Protein AF-A0A958PJZ9-F1 (afdb_monomer)

Nearest PDB structures (foldseek):
  7wqz-assembly1_B  TM=7.065E-01  e=3.773E-12  Homo sapiens
  1ekb-assembly1_B  TM=7.203E-01  e=2.133E-11  Bos taurus
  8yqq-assembly1_B  TM=6.917E-01  e=1.078E-10  Homo sapiens
  8h3s-assembly1_B  TM=6.550E-01  e=3.446E-09  Homo sapiens
  8q4e-assembly1_A  TM=7.705E-01  e=2.782E-05  Legionella pneumophila 130b

Radius of gyration: 27.64 Å; Cα contacts (8 Å, |Δi|>4): 951; chains: 1; bounding box: 63×57×119 Å

Structure (mmCIF, N/CA/C/O backbone):
data_AF-A0A958PJZ9-F1
#
_entry.id   AF-A0A958PJZ9-F1
#
loop_
_atom_site.group_PDB
_atom_site.id
_atom_site.type_symbol
_atom_site.label_atom_id
_atom_site.label_alt_id
_atom_site.label_comp_id
_atom_site.label_asym_id
_atom_site.label_entity_id
_atom_site.label_seq_id
_atom_site.pdbx_PDB_ins_code
_atom_site.Cartn_x
_atom_site.Cartn_y
_atom_site.Cartn_z
_atom_site.occupancy
_atom_site.B_iso_or_equiv
_atom_site.auth_seq_id
_atom_site.auth_comp_id
_atom_site.auth_asym_id
_atom_site.auth_atom_id
_atom_site.pdbx_PDB_model_num
ATOM 1 N N . MET A 1 1 ? 21.950 35.871 -88.149 1.00 39.16 1 MET A N 1
ATOM 2 C CA . MET A 1 1 ? 20.528 36.282 -88.141 1.00 39.16 1 MET A CA 1
ATOM 3 C C . MET A 1 1 ? 19.704 34.999 -88.186 1.00 39.16 1 MET A C 1
ATOM 5 O O . MET A 1 1 ? 19.515 34.469 -89.267 1.00 39.16 1 MET A O 1
ATOM 9 N N . ASN A 1 2 ? 19.602 34.264 -87.070 1.00 35.34 2 ASN A N 1
ATOM 10 C CA . ASN A 1 2 ? 18.587 34.360 -85.991 1.00 35.34 2 ASN A CA 1
ATOM 11 C C . ASN A 1 2 ? 17.173 34.134 -86.547 1.00 35.34 2 ASN A C 1
ATOM 13 O O . ASN A 1 2 ? 16.794 34.848 -87.460 1.00 35.34 2 ASN A O 1
ATOM 17 N N . SER A 1 3 ? 16.295 33.266 -86.056 1.00 36.06 3 SER A N 1
ATOM 18 C CA . SER A 1 3 ? 16.277 32.251 -84.998 1.00 36.06 3 SER A CA 1
ATOM 19 C C . SER A 1 3 ? 14.993 31.451 -85.251 1.00 36.06 3 SER A C 1
ATOM 21 O O . SER A 1 3 ? 13.962 32.076 -85.470 1.00 36.06 3 SER A O 1
ATOM 23 N N . PHE A 1 4 ? 15.000 30.123 -85.154 1.00 38.47 4 PHE A N 1
ATOM 24 C CA . PHE A 1 4 ? 13.793 29.372 -84.787 1.00 38.47 4 PHE A CA 1
ATOM 25 C C . PHE A 1 4 ? 14.210 28.246 -83.843 1.00 38.47 4 PHE A C 1
ATOM 27 O O . PHE A 1 4 ? 14.944 27.331 -84.207 1.00 38.47 4 PHE A O 1
ATOM 34 N N . LEU A 1 5 ? 13.824 28.425 -82.583 1.00 37.44 5 LEU A N 1
ATOM 35 C CA . LEU A 1 5 ? 14.222 27.635 -81.429 1.00 37.44 5 LEU A CA 1
ATOM 36 C C . LEU A 1 5 ? 13.261 26.440 -81.302 1.00 37.44 5 LEU A C 1
ATOM 38 O O . LEU A 1 5 ? 12.085 26.628 -81.000 1.00 37.44 5 LEU A O 1
ATOM 42 N N . LEU A 1 6 ? 13.748 25.219 -81.536 1.00 38.50 6 LEU A N 1
ATOM 43 C CA . LEU A 1 6 ? 13.061 23.990 -81.132 1.00 38.50 6 LEU A CA 1
ATOM 44 C C . LEU A 1 6 ? 13.391 23.732 -79.655 1.00 38.50 6 LEU A C 1
ATOM 46 O O . LEU A 1 6 ? 14.521 23.383 -79.322 1.00 38.50 6 LEU A O 1
ATOM 50 N N . ILE A 1 7 ? 12.417 23.923 -78.765 1.00 39.94 7 ILE A N 1
ATOM 51 C CA . ILE A 1 7 ? 12.535 23.539 -77.353 1.00 39.94 7 ILE A CA 1
ATOM 52 C C . ILE A 1 7 ? 12.123 22.069 -77.239 1.00 39.94 7 ILE A C 1
ATOM 54 O O . ILE A 1 7 ? 10.941 21.735 -77.281 1.00 39.94 7 ILE A O 1
ATOM 58 N N . LEU A 1 8 ? 13.115 21.189 -77.117 1.00 38.78 8 LEU A N 1
ATOM 59 C CA . LEU A 1 8 ? 12.934 19.792 -76.735 1.00 38.78 8 LEU A CA 1
ATOM 60 C C . LEU A 1 8 ? 12.790 19.738 -75.204 1.00 38.78 8 LEU A C 1
ATOM 62 O O . LEU A 1 8 ? 13.744 20.013 -74.479 1.00 38.78 8 LEU A O 1
ATOM 66 N N . PHE A 1 9 ? 11.596 19.412 -74.706 1.00 35.97 9 PHE A N 1
ATOM 67 C CA . PHE A 1 9 ? 11.365 19.141 -73.285 1.00 35.97 9 PHE A CA 1
ATOM 68 C C . PHE A 1 9 ? 12.075 17.835 -72.898 1.00 35.97 9 PHE A C 1
ATOM 70 O O . PHE A 1 9 ? 11.575 16.742 -73.158 1.00 35.97 9 PHE A O 1
ATOM 77 N N . LEU A 1 10 ? 13.249 17.941 -72.271 1.00 36.47 10 LEU A N 1
ATOM 78 C CA . LEU A 1 10 ? 13.858 16.829 -71.546 1.00 36.47 10 LEU A CA 1
ATOM 79 C C . LEU A 1 10 ? 13.127 16.688 -70.203 1.00 36.47 10 LEU A C 1
ATOM 81 O O . LEU A 1 10 ? 13.328 17.479 -69.282 1.00 36.47 10 LEU A O 1
ATOM 85 N N . LEU A 1 11 ? 12.257 15.683 -70.107 1.00 38.84 11 LEU A N 1
ATOM 86 C CA . LEU A 1 11 ? 11.714 15.189 -68.843 1.00 38.84 11 LEU A CA 1
ATOM 87 C C . LEU A 1 11 ? 12.869 14.613 -68.012 1.00 38.84 11 LEU A C 1
ATOM 89 O O . LEU A 1 11 ? 13.208 13.437 -68.122 1.00 38.84 11 LEU A O 1
ATOM 93 N N . VAL A 1 12 ? 13.486 15.448 -67.176 1.00 43.50 12 VAL A N 1
ATOM 94 C CA . VAL A 1 12 ? 14.311 14.963 -66.069 1.00 43.50 12 VAL A CA 1
ATOM 95 C C . VAL A 1 12 ? 13.341 14.419 -65.030 1.00 43.50 12 VAL A C 1
ATOM 97 O O . VAL A 1 12 ? 12.772 15.165 -64.235 1.00 43.50 12 VAL A O 1
ATOM 100 N N . ALA A 1 13 ? 13.117 13.106 -65.066 1.00 40.09 13 ALA A N 1
ATOM 101 C CA . ALA A 1 13 ? 12.544 12.397 -63.939 1.00 40.09 13 ALA A CA 1
ATOM 102 C C . ALA A 1 13 ? 13.533 12.529 -62.775 1.00 40.09 13 ALA A C 1
ATOM 104 O O . ALA A 1 13 ? 14.472 11.746 -62.643 1.00 40.09 13 ALA A O 1
ATOM 105 N N . PHE A 1 14 ? 13.338 13.550 -61.939 1.00 42.38 14 PHE A N 1
ATOM 106 C CA . PHE A 1 14 ? 13.806 13.507 -60.564 1.00 42.38 14 PHE A CA 1
ATOM 107 C C . PHE A 1 14 ? 13.086 12.323 -59.928 1.00 42.38 14 PHE A C 1
ATOM 109 O O . PHE A 1 14 ? 11.933 12.420 -59.509 1.00 42.38 14 PHE A O 1
ATOM 116 N N . GLY A 1 15 ? 13.750 11.169 -59.932 1.00 36.31 15 GLY A N 1
ATOM 117 C CA . GLY A 1 15 ? 13.373 10.087 -59.052 1.00 36.31 15 GLY A CA 1
ATOM 118 C C . GLY A 1 15 ? 13.405 10.659 -57.645 1.00 36.31 15 GLY A C 1
ATOM 119 O O . GLY A 1 15 ? 14.475 10.975 -57.130 1.00 36.31 15 GLY A O 1
ATOM 120 N N . CYS A 1 16 ? 12.232 10.824 -57.035 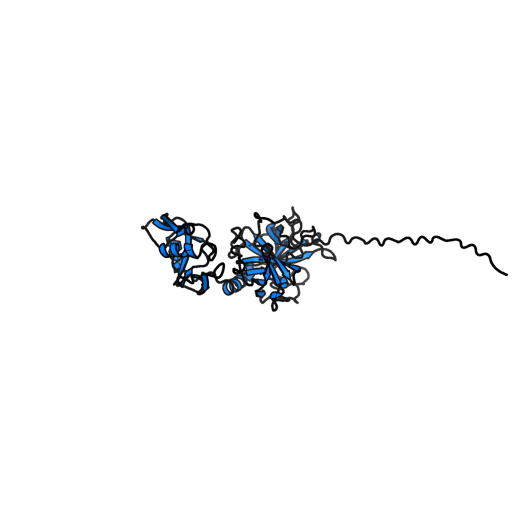1.00 37.34 16 CYS A N 1
ATOM 121 C CA . CYS A 1 16 ? 12.140 10.839 -55.590 1.00 37.34 16 CYS A CA 1
ATOM 122 C C . CYS A 1 16 ? 12.740 9.509 -55.140 1.00 37.34 16 CYS A C 1
ATOM 124 O O . CYS A 1 16 ? 12.060 8.483 -55.154 1.00 37.34 16 CYS A O 1
ATOM 126 N N . ALA A 1 17 ? 14.024 9.514 -54.786 1.00 38.22 17 ALA A N 1
ATOM 127 C CA . ALA A 1 17 ? 14.545 8.516 -53.883 1.00 38.22 17 ALA A CA 1
ATOM 128 C C . ALA A 1 17 ? 13.679 8.660 -52.634 1.00 38.22 17 ALA A C 1
ATOM 130 O O . ALA A 1 17 ? 13.814 9.622 -51.877 1.00 38.22 17 ALA A O 1
ATOM 131 N N . LYS A 1 18 ? 12.692 7.765 -52.493 1.00 32.66 18 LYS A N 1
ATOM 132 C CA . LYS A 1 18 ? 12.017 7.558 -51.224 1.00 32.66 18 LYS A CA 1
ATOM 133 C C . LYS A 1 18 ? 13.147 7.295 -50.253 1.00 32.66 18 LYS A C 1
ATOM 135 O O . LYS A 1 18 ? 13.842 6.290 -50.361 1.00 32.66 18 LYS A O 1
ATOM 140 N N . GLN A 1 19 ? 13.358 8.252 -49.366 1.00 34.75 19 GLN A N 1
ATOM 141 C CA . GLN A 1 19 ? 14.049 8.016 -48.127 1.00 34.75 19 GLN A CA 1
ATOM 142 C C . GLN A 1 19 ? 13.275 6.867 -47.484 1.00 34.75 19 GLN A C 1
ATOM 144 O O . GLN A 1 19 ? 12.163 7.060 -46.993 1.00 34.75 19 GLN A O 1
ATOM 149 N N . GLU A 1 20 ? 13.794 5.648 -47.623 1.00 31.88 20 GLU A N 1
ATOM 150 C CA . GLU A 1 20 ? 13.359 4.541 -46.797 1.00 31.88 20 GLU A CA 1
ATOM 151 C C . GLU A 1 20 ? 13.705 4.980 -45.384 1.00 31.88 20 GLU A C 1
ATOM 153 O O . GLU A 1 20 ? 14.853 4.929 -44.945 1.00 31.88 20 GLU A O 1
ATOM 158 N N . SER A 1 21 ? 12.702 5.531 -44.702 1.00 33.16 21 SER A N 1
ATOM 159 C CA . SER A 1 21 ? 12.679 5.539 -43.259 1.00 33.16 21 SER A CA 1
ATOM 160 C C . SER A 1 21 ? 12.824 4.077 -42.878 1.00 33.16 21 SER A C 1
ATOM 162 O O . SER A 1 21 ? 11.863 3.310 -42.971 1.00 33.16 21 SER A O 1
ATOM 164 N N . THR A 1 22 ? 14.039 3.675 -42.524 1.00 29.17 22 THR A N 1
ATOM 165 C CA . THR A 1 22 ? 14.244 2.478 -41.735 1.00 29.17 22 THR A CA 1
ATOM 166 C C . THR A 1 22 ? 13.347 2.657 -40.524 1.00 29.17 22 THR A C 1
ATOM 168 O O . THR A 1 22 ? 13.565 3.516 -39.669 1.00 29.17 22 THR A O 1
ATOM 171 N N . SER A 1 23 ? 12.235 1.930 -40.532 1.00 31.78 23 SER A N 1
ATOM 172 C CA . SER A 1 23 ? 11.359 1.805 -39.388 1.00 31.78 23 SER A CA 1
ATOM 173 C C . SER A 1 23 ? 12.246 1.350 -38.241 1.00 31.78 23 SER A C 1
ATOM 175 O O . SER A 1 23 ? 12.758 0.229 -38.270 1.00 31.78 23 SER A O 1
ATOM 177 N N . VAL A 1 24 ? 12.473 2.233 -37.270 1.00 37.25 24 VAL A N 1
ATOM 178 C CA . VAL A 1 24 ? 13.010 1.847 -35.969 1.00 37.25 24 VAL A CA 1
ATOM 179 C C . VAL A 1 24 ? 11.942 0.947 -35.361 1.00 37.25 24 VAL A C 1
ATOM 181 O O . VAL A 1 24 ? 10.968 1.414 -34.777 1.00 37.25 24 VAL A O 1
ATOM 184 N N . ALA A 1 25 ? 12.062 -0.343 -35.650 1.00 32.72 25 ALA A N 1
ATOM 185 C CA . ALA A 1 25 ? 11.226 -1.374 -35.096 1.00 32.72 25 ALA A CA 1
ATOM 186 C C . ALA A 1 25 ? 11.542 -1.489 -33.602 1.00 32.72 25 ALA A C 1
ATOM 188 O O . ALA A 1 25 ? 12.700 -1.612 -33.207 1.00 32.72 25 ALA A O 1
ATOM 189 N N . ASP A 1 26 ? 10.464 -1.479 -32.825 1.00 38.94 26 ASP A N 1
ATOM 190 C CA . ASP A 1 26 ? 10.332 -2.176 -31.550 1.00 38.94 26 ASP A CA 1
ATOM 191 C C . ASP A 1 26 ? 10.952 -1.524 -30.300 1.00 38.94 26 ASP A C 1
ATOM 193 O O . ASP A 1 26 ? 11.859 -2.039 -29.647 1.00 38.94 26 ASP A O 1
ATOM 197 N N . ALA A 1 27 ? 10.399 -0.372 -29.914 1.00 35.44 27 ALA A N 1
ATOM 198 C CA . ALA A 1 27 ? 10.595 0.216 -28.590 1.00 35.44 27 ALA A CA 1
ATOM 199 C C . ALA A 1 27 ? 9.444 -0.180 -27.641 1.00 35.44 27 ALA A C 1
ATOM 201 O O . ALA A 1 27 ? 8.644 0.668 -27.259 1.00 35.44 27 ALA A O 1
ATOM 202 N N . GLY A 1 28 ? 9.367 -1.465 -27.279 1.00 36.44 28 GLY A N 1
ATOM 203 C CA . GLY A 1 28 ? 8.482 -1.994 -26.235 1.00 36.44 28 GLY A CA 1
ATOM 204 C C . GLY A 1 28 ? 9.117 -1.931 -24.834 1.00 36.44 28 GLY A C 1
ATOM 205 O O . GLY A 1 28 ? 10.303 -2.199 -24.648 1.00 36.44 28 GLY A O 1
ATOM 206 N N . ARG A 1 29 ? 8.340 -1.531 -23.841 1.00 59.31 29 ARG A N 1
ATOM 207 C CA . ARG A 1 29 ? 8.614 -1.257 -22.405 1.00 59.31 29 ARG A CA 1
ATOM 208 C C . ARG A 1 29 ? 7.569 -2.017 -21.560 1.00 59.31 29 ARG A C 1
ATOM 210 O O . ARG A 1 29 ? 6.743 -2.616 -22.198 1.00 59.31 29 ARG A O 1
ATOM 217 N N . GLY A 1 30 ? 7.666 -2.068 -20.219 1.00 56.00 30 GLY A N 1
ATOM 218 C CA . GLY A 1 30 ? 6.944 -2.852 -19.152 1.00 56.00 30 GLY A CA 1
ATOM 219 C C . GLY A 1 30 ? 6.589 -4.355 -19.279 1.00 56.00 30 GLY A C 1
ATOM 220 O O . GLY A 1 30 ? 6.837 -4.942 -20.332 1.00 56.00 30 GLY A O 1
ATOM 221 N N . ILE A 1 31 ? 6.074 -4.952 -18.171 1.00 82.88 31 ILE A N 1
ATOM 222 C CA . ILE A 1 31 ? 6.122 -6.402 -17.833 1.00 82.88 31 ILE A CA 1
ATOM 223 C C . ILE A 1 31 ? 6.111 -7.278 -19.086 1.00 82.88 31 ILE A C 1
ATOM 225 O O . ILE A 1 31 ? 5.064 -7.547 -19.690 1.00 82.88 31 ILE A O 1
ATOM 229 N N . ARG A 1 32 ? 7.309 -7.737 -19.464 1.00 87.69 32 ARG A N 1
ATOM 230 C CA . ARG A 1 32 ? 7.531 -8.543 -20.661 1.00 87.69 32 ARG A CA 1
ATOM 231 C C . ARG A 1 32 ? 6.701 -9.809 -20.560 1.0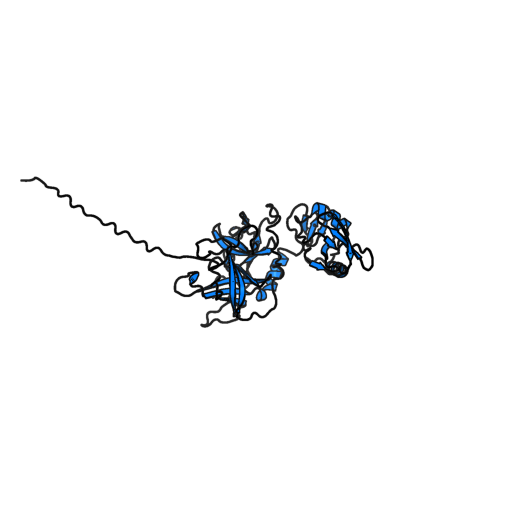0 87.69 32 ARG A C 1
ATOM 233 O O . ARG A 1 32 ? 6.746 -10.479 -19.535 1.00 87.69 32 ARG A O 1
ATOM 240 N N . ASN A 1 33 ? 5.960 -10.140 -21.614 1.00 87.38 33 ASN A N 1
ATOM 241 C CA . ASN A 1 33 ? 5.108 -11.333 -21.666 1.00 87.38 33 ASN A CA 1
ATOM 242 C C . ASN A 1 33 ? 4.112 -11.448 -20.491 1.00 87.38 33 ASN A C 1
ATOM 244 O O . ASN A 1 33 ? 3.618 -12.533 -20.204 1.00 87.38 33 ASN A O 1
ATOM 248 N N . GLY A 1 34 ? 3.813 -10.338 -19.806 1.00 88.50 34 GLY A N 1
ATOM 249 C CA . GLY A 1 34 ? 2.905 -10.322 -18.668 1.00 88.50 34 GLY A CA 1
ATOM 250 C C . GLY A 1 34 ? 1.443 -10.504 -19.072 1.00 88.50 34 GLY A C 1
ATOM 251 O O . GLY A 1 34 ? 1.002 -10.084 -20.147 1.00 88.50 34 GLY A O 1
ATOM 252 N N . THR A 1 35 ? 0.665 -11.071 -18.160 1.00 90.38 35 THR A N 1
ATOM 253 C CA . THR A 1 35 ? -0.785 -11.220 -18.284 1.00 90.38 35 THR A CA 1
ATOM 254 C C . THR A 1 35 ? -1.482 -9.896 -17.983 1.00 90.38 35 THR A C 1
ATOM 256 O O . THR A 1 35 ? -1.135 -9.210 -17.023 1.00 90.38 35 THR A O 1
ATOM 259 N N . LEU A 1 36 ? -2.476 -9.534 -18.802 1.00 88.88 36 LEU A N 1
ATOM 260 C CA . LEU A 1 36 ? -3.309 -8.346 -18.597 1.00 88.88 36 LEU A CA 1
ATOM 261 C C . LEU A 1 36 ? -4.095 -8.432 -17.284 1.00 88.88 36 LEU A C 1
ATOM 263 O O . LEU A 1 36 ? -4.799 -9.411 -17.050 1.00 88.88 36 LEU A O 1
ATOM 267 N N . ASP A 1 37 ? -4.048 -7.363 -16.488 1.00 87.44 37 ASP A N 1
ATOM 268 C CA . ASP A 1 37 ? -4.745 -7.271 -15.207 1.00 87.44 37 ASP A CA 1
ATOM 269 C C . ASP A 1 37 ? -5.784 -6.146 -15.180 1.00 87.44 37 ASP A C 1
ATOM 271 O O . ASP A 1 37 ? -5.530 -5.023 -14.737 1.00 87.44 37 ASP A O 1
ATOM 275 N N . SER A 1 38 ? -6.981 -6.436 -15.684 1.00 80.88 38 SER A N 1
ATOM 276 C CA . SER A 1 38 ? -8.031 -5.430 -15.876 1.00 80.88 38 SER A CA 1
ATOM 277 C C . SER A 1 38 ? -9.428 -5.950 -15.528 1.00 80.88 38 SER A C 1
ATOM 279 O O . SER A 1 38 ? -9.656 -7.154 -15.425 1.00 80.88 38 SER A O 1
ATOM 281 N N . GLY A 1 39 ? -10.376 -5.022 -15.368 1.00 70.25 39 GLY A N 1
ATOM 282 C CA . GLY A 1 39 ? -11.783 -5.322 -15.089 1.00 70.25 39 GLY A CA 1
ATOM 283 C C . GLY A 1 39 ? -12.090 -5.611 -13.615 1.00 70.25 39 GLY A C 1
ATOM 284 O O . GLY A 1 39 ? -11.231 -5.505 -12.744 1.00 70.25 39 GLY A O 1
ATOM 285 N N . GLY A 1 40 ? -13.348 -5.973 -13.335 1.00 63.28 40 GLY A N 1
ATOM 286 C CA . GLY A 1 40 ? -13.846 -6.261 -11.979 1.00 63.28 40 GLY A CA 1
ATOM 287 C C . GLY A 1 40 ? -13.290 -7.539 -11.335 1.00 63.28 40 GLY A C 1
ATOM 288 O O . GLY A 1 40 ? -13.634 -7.840 -10.199 1.00 63.28 40 GLY A O 1
ATOM 289 N N . SER A 1 41 ? -12.442 -8.281 -12.050 1.00 68.81 41 SER A N 1
ATOM 290 C CA . SER A 1 41 ? -11.763 -9.501 -11.600 1.00 68.81 41 SER A CA 1
ATOM 291 C C . SER A 1 41 ? -10.236 -9.352 -11.585 1.00 68.81 41 SER A C 1
ATOM 293 O O . SER A 1 41 ? -9.530 -10.353 -11.687 1.00 68.81 41 SER A O 1
ATOM 295 N N . ALA A 1 42 ? -9.722 -8.116 -11.536 1.00 80.38 42 ALA A N 1
ATOM 296 C CA . ALA A 1 42 ? -8.286 -7.863 -11.491 1.00 80.38 42 ALA A CA 1
ATOM 297 C C . ALA A 1 42 ? -7.639 -8.560 -10.282 1.00 80.38 42 ALA A C 1
ATOM 299 O O . ALA A 1 42 ? -8.141 -8.477 -9.160 1.00 80.38 42 ALA A O 1
ATOM 300 N N . ALA A 1 43 ? -6.515 -9.229 -10.519 1.00 84.56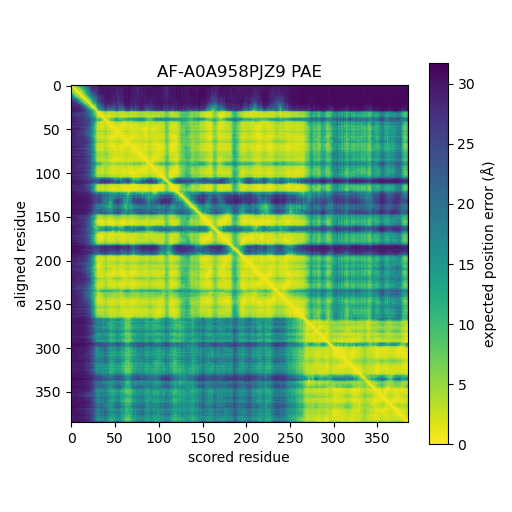 43 ALA A N 1
ATOM 301 C CA . ALA A 1 43 ? -5.760 -9.959 -9.515 1.00 84.56 43 ALA A CA 1
ATOM 302 C C . ALA A 1 43 ? -4.928 -9.027 -8.629 1.00 84.56 43 ALA A C 1
ATOM 304 O O . ALA A 1 43 ? -4.716 -9.358 -7.465 1.00 84.56 43 ALA A O 1
ATOM 305 N N . TYR A 1 44 ? -4.469 -7.875 -9.136 1.00 86.00 44 TYR A N 1
ATOM 306 C CA . TYR A 1 44 ? -3.624 -6.917 -8.407 1.00 86.00 44 TYR A CA 1
ATOM 307 C C . TYR A 1 44 ? -4.152 -5.474 -8.503 1.00 86.00 44 TYR A C 1
ATOM 309 O O . TYR A 1 44 ? -3.420 -4.567 -8.908 1.00 86.00 44 TYR A O 1
ATOM 317 N N . PRO A 1 45 ? -5.413 -5.215 -8.100 1.00 81.88 45 PRO A N 1
ATOM 318 C CA . PRO A 1 45 ? -6.036 -3.894 -8.219 1.00 81.88 45 PRO A CA 1
ATOM 319 C C . PRO A 1 45 ? -5.295 -2.793 -7.444 1.00 81.88 45 PRO A C 1
ATOM 321 O O . PRO A 1 45 ? -5.402 -1.626 -7.814 1.00 81.88 45 PRO A O 1
ATOM 324 N N . ASP A 1 46 ? -4.518 -3.176 -6.428 1.00 80.44 46 ASP A N 1
ATOM 325 C CA . ASP A 1 46 ? -3.753 -2.298 -5.536 1.00 80.44 46 ASP A CA 1
ATOM 326 C C . ASP A 1 46 ? -2.493 -1.700 -6.182 1.00 80.44 46 ASP A C 1
ATOM 328 O O . ASP A 1 46 ? -1.853 -0.821 -5.601 1.00 80.44 46 ASP A O 1
ATOM 332 N N . VAL A 1 47 ? -2.114 -2.185 -7.370 1.00 89.00 47 VAL A N 1
ATOM 333 C CA . VAL A 1 47 ? -0.990 -1.650 -8.142 1.00 89.00 47 VAL A CA 1
ATOM 334 C C . VAL A 1 47 ? -1.521 -0.636 -9.142 1.00 89.00 47 VAL A C 1
ATOM 336 O O . VAL A 1 47 ? -2.455 -0.907 -9.901 1.00 89.00 47 VAL A O 1
ATOM 339 N N . VAL A 1 48 ? -0.937 0.553 -9.138 1.00 88.94 48 VAL A N 1
ATOM 340 C CA . VAL A 1 48 ? -1.462 1.724 -9.840 1.00 88.94 48 VAL A CA 1
ATOM 341 C C . VAL A 1 48 ? -0.362 2.489 -10.556 1.00 88.94 48 VAL A C 1
ATOM 343 O O . VAL A 1 48 ? 0.819 2.399 -10.220 1.00 88.94 48 VAL A O 1
ATOM 346 N N . GLY A 1 49 ? -0.763 3.247 -11.573 1.00 90.69 49 GLY A N 1
ATOM 347 C CA . GLY A 1 49 ? 0.148 4.074 -12.353 1.00 90.69 49 GLY A CA 1
ATOM 348 C C . GLY A 1 49 ? 0.358 5.429 -11.693 1.00 90.69 49 GLY A C 1
ATOM 349 O O . GLY A 1 49 ? -0.609 6.125 -11.372 1.00 90.69 49 GLY A O 1
ATOM 350 N N . MET A 1 50 ? 1.620 5.814 -11.539 1.00 92.81 50 MET A N 1
ATOM 351 C CA . MET A 1 50 ? 2.046 7.153 -11.159 1.00 92.81 50 MET A CA 1
ATOM 352 C C . MET A 1 50 ? 2.358 7.984 -12.398 1.00 92.81 50 MET A C 1
ATOM 354 O O . MET A 1 50 ? 2.996 7.516 -13.343 1.00 92.81 50 MET A O 1
ATOM 358 N N . TYR A 1 51 ? 1.955 9.245 -12.354 1.00 93.19 51 TYR A N 1
ATOM 359 C CA . TYR A 1 51 ? 2.089 10.197 -13.441 1.00 93.19 51 TYR A CA 1
ATOM 360 C C . TYR A 1 51 ? 2.843 11.427 -12.955 1.00 93.19 51 TYR A C 1
ATOM 362 O O . TYR A 1 51 ? 2.514 11.989 -11.912 1.00 93.19 51 TYR A O 1
ATOM 370 N N . LEU A 1 52 ? 3.822 11.863 -13.740 1.00 93.25 52 LEU A N 1
ATOM 371 C CA . LEU A 1 52 ? 4.571 13.096 -13.535 1.00 93.25 52 LEU A CA 1
ATOM 372 C C . LEU A 1 52 ? 4.157 14.081 -14.627 1.00 93.25 52 LEU A C 1
ATOM 374 O O . LEU A 1 52 ? 4.298 13.789 -15.815 1.00 93.25 52 LEU A O 1
ATOM 378 N N . SER A 1 53 ? 3.609 15.232 -14.236 1.00 91.75 53 SER A N 1
ATOM 379 C CA . SER A 1 53 ? 3.122 16.253 -15.176 1.00 91.75 53 SER A CA 1
ATOM 380 C C . SER A 1 53 ? 2.149 15.690 -16.230 1.00 91.75 53 SER A C 1
ATOM 382 O O . SER A 1 53 ? 2.194 16.053 -17.405 1.00 91.75 53 SER A O 1
ATOM 384 N N . GLY A 1 54 ? 1.283 14.759 -15.809 1.00 88.19 54 GLY A N 1
ATOM 385 C CA . GLY A 1 54 ? 0.265 14.120 -16.652 1.00 88.19 54 GLY A CA 1
ATOM 386 C C . GLY A 1 54 ? 0.771 12.998 -17.566 1.00 88.19 54 GLY A C 1
ATOM 387 O O . GLY A 1 54 ? -0.028 12.414 -18.292 1.00 88.19 54 GLY A O 1
ATOM 388 N N . GLN A 1 55 ? 2.063 12.668 -17.533 1.00 89.38 55 GLN A N 1
ATOM 389 C CA . GLN A 1 55 ? 2.639 11.558 -18.295 1.00 89.38 55 GLN A CA 1
ATOM 390 C C . GLN A 1 55 ? 2.912 10.374 -17.379 1.00 89.38 55 GLN A C 1
ATOM 392 O O . GLN A 1 55 ? 3.409 10.561 -16.268 1.00 89.38 55 GLN A O 1
ATOM 397 N N . PHE A 1 56 ? 2.603 9.162 -17.844 1.00 90.38 56 PHE A N 1
ATOM 398 C CA . PHE A 1 56 ? 2.926 7.948 -17.101 1.00 90.38 56 PHE A CA 1
ATOM 399 C C . PHE A 1 56 ? 4.431 7.907 -16.805 1.00 90.38 56 PHE A C 1
ATOM 401 O O . PHE A 1 56 ? 5.251 8.141 -17.695 1.00 90.38 56 PHE A O 1
ATOM 408 N N . HIS A 1 57 ? 4.782 7.631 -15.553 1.00 91.06 57 HIS A N 1
ATOM 409 C CA . HIS A 1 57 ? 6.146 7.742 -15.053 1.00 91.06 57 HIS A CA 1
ATOM 410 C C . HIS A 1 57 ? 6.644 6.434 -14.434 1.00 91.06 57 HIS A C 1
ATOM 412 O O . HIS A 1 57 ? 7.653 5.891 -14.878 1.00 91.06 57 HIS A O 1
ATOM 418 N N . CYS A 1 58 ? 5.919 5.934 -13.436 1.00 94.50 58 CYS A N 1
ATOM 419 C CA . CYS A 1 58 ? 6.275 4.754 -12.655 1.00 94.50 58 CYS A CA 1
ATOM 420 C C . CYS A 1 58 ? 5.015 4.002 -12.224 1.00 94.50 58 CYS A C 1
ATOM 422 O O . CYS A 1 58 ? 3.891 4.474 -12.394 1.00 94.50 58 CYS A O 1
ATOM 424 N N . SER A 1 59 ? 5.214 2.845 -11.612 1.00 94.88 59 SER A N 1
ATOM 425 C CA . SER A 1 59 ? 4.185 2.112 -10.888 1.00 94.88 59 SER A CA 1
ATOM 426 C C . SER A 1 59 ? 4.274 2.406 -9.382 1.00 94.88 59 SER A C 1
ATOM 428 O O . SER A 1 59 ? 5.281 2.904 -8.875 1.00 94.88 59 SER A O 1
ATOM 430 N N . ALA A 1 60 ? 3.206 2.105 -8.654 1.00 93.75 60 ALA A N 1
ATOM 431 C CA . ALA A 1 60 ? 3.166 2.128 -7.197 1.00 93.75 60 ALA A CA 1
ATOM 432 C C . ALA A 1 60 ? 2.205 1.059 -6.682 1.00 93.75 60 ALA A C 1
ATOM 434 O O . ALA A 1 60 ? 1.322 0.613 -7.415 1.00 93.75 60 ALA A O 1
ATOM 435 N N . VAL A 1 61 ? 2.351 0.677 -5.419 1.00 90.25 61 VAL A N 1
ATOM 436 C CA . VAL A 1 61 ? 1.466 -0.276 -4.742 1.00 90.25 61 VAL A CA 1
ATOM 437 C C . VAL A 1 61 ? 0.891 0.341 -3.475 1.00 90.25 61 VAL A C 1
ATOM 439 O O . VAL A 1 61 ? 1.601 0.996 -2.715 1.00 90.25 61 VAL A O 1
ATOM 442 N N . SER A 1 62 ? -0.405 0.160 -3.240 1.00 82.25 62 SER A N 1
ATOM 443 C CA . SER A 1 62 ? -1.063 0.639 -2.023 1.00 82.25 62 SER A CA 1
ATOM 444 C C . SER A 1 62 ? -0.567 -0.108 -0.776 1.00 82.25 62 SER A C 1
ATOM 446 O O . SER A 1 62 ? -0.570 -1.336 -0.728 1.00 82.25 62 SER A O 1
ATOM 448 N N . LEU A 1 63 ? -0.154 0.649 0.246 1.00 77.19 63 LEU A N 1
ATOM 449 C CA . LEU A 1 63 ? 0.056 0.163 1.621 1.00 77.19 63 LEU A CA 1
ATOM 450 C C . LEU A 1 63 ? -1.198 0.368 2.471 1.00 77.19 63 LEU A C 1
ATOM 452 O O . LEU A 1 63 ? -1.503 -0.399 3.386 1.00 77.19 63 LEU A O 1
ATOM 456 N N . SER A 1 64 ? -1.905 1.453 2.183 1.00 72.94 64 SER A N 1
ATOM 457 C CA . SER A 1 64 ? -3.185 1.799 2.765 1.00 72.94 64 SER A CA 1
ATOM 458 C C . SER A 1 64 ? -3.979 2.633 1.762 1.00 72.94 64 SER A C 1
ATOM 460 O O . SER A 1 64 ? -3.446 3.025 0.719 1.00 72.94 64 SER A O 1
ATOM 462 N N . PRO A 1 65 ? -5.246 2.954 2.054 1.00 72.31 65 PRO A N 1
ATOM 463 C CA . PRO A 1 65 ? -6.040 3.751 1.134 1.00 72.31 65 PRO A CA 1
ATOM 464 C C . PRO A 1 65 ? -5.426 5.142 0.846 1.00 72.31 65 PRO A C 1
ATOM 466 O O . PRO A 1 65 ? -5.620 5.688 -0.237 1.00 72.31 65 PRO A O 1
ATOM 469 N N . ARG A 1 66 ? -4.629 5.686 1.781 1.00 76.50 66 ARG A N 1
ATOM 470 C CA . ARG A 1 66 ? -3.960 6.997 1.671 1.00 76.50 66 ARG A CA 1
ATOM 471 C C . ARG A 1 66 ? -2.497 6.911 1.232 1.00 76.50 66 ARG A C 1
ATOM 473 O O . ARG A 1 66 ? -1.983 7.878 0.672 1.00 76.50 66 ARG A O 1
ATOM 480 N N . LEU A 1 67 ? -1.831 5.788 1.506 1.00 83.62 67 LEU A N 1
ATOM 481 C CA . LEU A 1 67 ? -0.386 5.636 1.349 1.00 83.62 67 LEU A CA 1
ATOM 482 C C . LEU A 1 67 ? -0.031 4.602 0.288 1.00 83.62 67 LEU A C 1
ATOM 484 O O . LEU A 1 67 ? -0.543 3.480 0.290 1.00 83.62 67 LEU A O 1
ATOM 488 N N . LEU A 1 68 ? 0.909 4.961 -0.581 1.00 90.44 68 LEU A N 1
ATOM 489 C CA . LEU A 1 68 ? 1.451 4.065 -1.593 1.00 90.44 68 LEU A CA 1
ATOM 490 C C . LEU A 1 68 ? 2.965 3.966 -1.463 1.00 90.44 68 LEU A C 1
ATOM 492 O O . LEU A 1 68 ? 3.636 4.956 -1.184 1.00 90.44 68 LEU A O 1
ATOM 496 N N . LEU A 1 69 ? 3.493 2.773 -1.708 1.00 93.44 69 LEU A N 1
ATOM 497 C CA . LEU A 1 69 ? 4.914 2.496 -1.840 1.00 93.44 69 LEU A CA 1
ATOM 498 C C . LEU A 1 69 ? 5.319 2.582 -3.317 1.00 93.44 69 LEU A C 1
ATOM 500 O O . LEU A 1 69 ? 4.583 2.149 -4.204 1.00 93.44 69 LEU A O 1
ATOM 504 N N . THR A 1 70 ? 6.499 3.133 -3.577 1.00 96.38 70 THR A N 1
ATOM 505 C CA . THR A 1 70 ? 7.118 3.217 -4.905 1.00 96.38 70 THR A CA 1
ATOM 506 C C . THR A 1 70 ? 8.646 3.263 -4.763 1.00 96.38 70 THR A C 1
ATOM 508 O O . THR A 1 70 ? 9.182 3.148 -3.659 1.00 96.38 70 THR A O 1
ATOM 511 N N . ALA A 1 71 ? 9.372 3.414 -5.868 1.00 94.75 71 ALA A N 1
ATOM 512 C CA . ALA A 1 71 ? 10.821 3.569 -5.856 1.00 94.75 71 ALA A CA 1
ATOM 513 C C . ALA A 1 71 ? 11.211 5.021 -5.533 1.00 94.75 71 ALA A C 1
ATOM 515 O O . ALA A 1 71 ? 10.540 5.975 -5.932 1.00 94.75 71 ALA A O 1
ATOM 516 N N . GLY A 1 72 ? 12.331 5.205 -4.836 1.00 94.12 72 GLY A N 1
ATOM 517 C CA . GLY A 1 72 ? 12.864 6.524 -4.499 1.00 94.12 72 GLY A CA 1
ATOM 518 C C . GLY A 1 72 ? 13.171 7.366 -5.736 1.00 94.12 72 GLY A C 1
ATOM 519 O O . GLY A 1 72 ? 12.806 8.543 -5.788 1.00 94.12 72 GLY A O 1
ATOM 520 N N . HIS A 1 73 ? 13.758 6.763 -6.772 1.00 92.06 73 HIS A N 1
ATOM 521 C CA . HIS A 1 73 ? 14.109 7.463 -8.008 1.00 92.06 73 HIS A CA 1
ATOM 522 C C . HIS A 1 73 ? 12.892 8.000 -8.773 1.00 92.06 73 HIS A C 1
ATOM 524 O O . HIS A 1 73 ? 13.035 8.989 -9.490 1.00 92.06 73 HIS A O 1
ATOM 530 N N . CYS A 1 74 ? 11.707 7.407 -8.584 1.00 94.38 74 CYS A N 1
ATOM 531 C CA . CYS A 1 74 ? 10.470 7.871 -9.212 1.00 94.38 74 CYS A CA 1
ATOM 532 C C . CYS A 1 74 ? 9.980 9.207 -8.637 1.00 94.38 74 CYS A C 1
ATOM 534 O O . CYS A 1 74 ? 9.241 9.940 -9.288 1.00 94.38 74 CYS A O 1
ATOM 536 N N . VAL A 1 75 ? 10.345 9.526 -7.392 1.00 95.19 75 VAL A N 1
ATOM 537 C CA . VAL A 1 75 ? 9.747 10.664 -6.675 1.00 95.19 75 VAL A CA 1
ATOM 538 C C . VAL A 1 75 ? 10.758 11.688 -6.171 1.00 95.19 75 VAL A C 1
ATOM 540 O O . VAL A 1 75 ? 10.407 12.855 -5.974 1.00 95.19 75 VAL A O 1
ATOM 543 N N . ALA A 1 76 ? 12.026 11.302 -6.015 1.00 93.31 76 ALA A N 1
ATOM 544 C CA . ALA A 1 76 ? 13.046 12.122 -5.371 1.00 93.31 76 ALA A CA 1
ATOM 545 C C . ALA A 1 76 ? 13.304 13.468 -6.061 1.00 93.31 76 ALA A C 1
ATOM 547 O O . ALA A 1 76 ? 13.552 14.455 -5.365 1.00 93.31 76 ALA A O 1
ATOM 548 N N . GLN A 1 77 ? 13.214 13.535 -7.394 1.00 90.75 77 GLN A N 1
ATOM 549 C CA . GLN A 1 77 ? 13.481 14.765 -8.148 1.00 90.75 77 GLN A CA 1
ATOM 550 C C . GLN A 1 77 ? 12.514 15.902 -7.774 1.00 90.75 77 GLN A C 1
ATOM 552 O O . GLN A 1 77 ? 12.951 17.030 -7.556 1.00 90.75 77 GLN A O 1
ATOM 557 N N . PHE A 1 78 ? 11.217 15.605 -7.647 1.00 92.38 78 PHE A N 1
ATOM 558 C CA . PHE A 1 78 ? 10.176 16.582 -7.296 1.00 92.38 78 PHE A CA 1
ATOM 559 C C . PHE A 1 78 ? 9.588 16.366 -5.895 1.00 92.38 78 PHE A C 1
ATOM 561 O O . PHE A 1 78 ? 8.455 16.764 -5.634 1.00 92.38 78 PHE A O 1
ATOM 568 N N . ARG A 1 79 ? 10.346 15.777 -4.958 1.00 92.00 79 ARG A N 1
ATOM 569 C CA . ARG A 1 79 ? 9.864 15.514 -3.584 1.00 92.00 79 ARG A CA 1
ATOM 570 C C . ARG A 1 79 ? 9.370 16.767 -2.848 1.00 92.00 79 ARG A C 1
ATOM 572 O O . ARG A 1 79 ? 8.424 16.694 -2.080 1.00 92.00 79 ARG A O 1
ATOM 579 N N . ASN A 1 80 ? 9.972 17.925 -3.134 1.00 94.19 80 ASN A N 1
ATOM 580 C CA . ASN A 1 80 ? 9.596 19.222 -2.551 1.00 94.19 80 ASN A CA 1
ATOM 581 C C . ASN A 1 80 ? 8.492 19.939 -3.350 1.00 94.19 80 ASN A C 1
ATOM 583 O O . ASN A 1 80 ? 8.177 21.100 -3.100 1.00 94.19 80 ASN A O 1
ATOM 587 N N . SER A 1 81 ? 7.948 19.295 -4.378 1.00 95.75 81 SER A N 1
ATOM 588 C CA . SER A 1 81 ? 6.859 19.815 -5.202 1.00 95.75 81 SER A CA 1
ATOM 589 C C . SER A 1 81 ? 5.904 18.668 -5.558 1.00 95.75 81 SER A C 1
ATOM 591 O O . SER A 1 81 ? 5.736 18.359 -6.742 1.00 95.75 81 SER A O 1
ATOM 593 N N . PRO A 1 82 ? 5.295 18.024 -4.540 1.00 94.31 82 PRO A N 1
ATOM 594 C CA . PRO A 1 82 ? 4.533 16.783 -4.690 1.00 94.31 82 PRO A CA 1
ATOM 595 C C . PRO A 1 82 ? 3.344 16.907 -5.649 1.00 94.31 82 PRO A C 1
ATOM 597 O O . PRO A 1 82 ? 3.018 15.939 -6.323 1.00 94.31 82 PRO A O 1
ATOM 600 N N . GLY A 1 83 ? 2.780 18.108 -5.824 1.00 92.81 83 GLY A N 1
ATOM 601 C CA . GLY A 1 83 ? 1.701 18.370 -6.786 1.00 92.81 83 GLY A CA 1
ATOM 602 C C . GLY A 1 83 ? 2.061 18.152 -8.266 1.00 92.81 83 GLY A C 1
ATOM 603 O O . GLY A 1 83 ? 1.167 18.179 -9.106 1.00 92.81 83 GLY A O 1
ATOM 604 N N . ASN A 1 84 ? 3.336 17.918 -8.607 1.00 94.88 84 ASN A N 1
ATOM 605 C CA . ASN A 1 84 ? 3.715 17.447 -9.948 1.00 94.88 84 ASN A CA 1
ATOM 606 C C . ASN A 1 84 ? 3.361 15.970 -10.176 1.00 94.88 84 ASN A C 1
ATOM 608 O O . ASN A 1 84 ? 3.288 15.533 -11.327 1.00 94.88 84 ASN A O 1
ATOM 612 N N . TYR A 1 85 ? 3.161 15.210 -9.098 1.00 96.06 85 TYR A N 1
ATOM 613 C CA . TYR A 1 85 ? 2.783 13.810 -9.151 1.00 96.06 85 TYR A CA 1
ATOM 614 C C . TYR A 1 85 ? 1.277 13.634 -8.979 1.00 96.06 85 TYR A C 1
ATOM 616 O O . TYR A 1 85 ? 0.617 14.294 -8.172 1.00 96.06 85 TYR A O 1
ATOM 624 N N . SER A 1 86 ? 0.748 12.665 -9.710 1.00 92.94 86 SER A N 1
ATOM 625 C CA . SER A 1 86 ? -0.595 12.137 -9.507 1.00 92.94 86 SER A CA 1
ATOM 626 C C . SER A 1 86 ? -0.593 10.625 -9.667 1.00 92.94 86 SER A C 1
ATOM 628 O O . SER A 1 86 ? 0.316 10.048 -10.261 1.00 92.94 86 SER A O 1
ATOM 630 N N . VAL A 1 87 ? -1.612 9.978 -9.125 1.00 90.50 87 VAL A N 1
ATOM 631 C CA . VAL A 1 87 ? -1.837 8.541 -9.245 1.00 90.50 87 VAL A CA 1
ATOM 632 C C . VAL A 1 87 ? -3.190 8.326 -9.895 1.00 90.50 87 VAL A C 1
ATOM 634 O O . VAL A 1 87 ? -4.153 9.010 -9.552 1.00 90.50 87 VAL A O 1
ATOM 637 N N . LEU A 1 88 ? -3.281 7.382 -10.828 1.00 82.19 88 LEU A N 1
ATOM 638 C CA . LEU A 1 88 ? -4.562 7.018 -11.421 1.00 82.19 88 LEU A CA 1
ATOM 639 C C . LEU A 1 88 ? -5.229 5.927 -10.577 1.00 82.19 88 LEU A C 1
ATOM 641 O O . LEU A 1 88 ? -4.819 4.767 -10.608 1.00 82.19 88 LEU A O 1
ATOM 645 N N . MET A 1 89 ? -6.260 6.310 -9.826 1.00 70.94 89 MET A N 1
ATOM 646 C CA . MET A 1 89 ? -7.109 5.394 -9.065 1.00 70.94 89 MET A CA 1
ATOM 647 C C . MET A 1 89 ? -8.369 5.111 -9.889 1.00 70.94 89 MET A C 1
ATOM 649 O O . MET A 1 89 ? -9.241 5.970 -10.037 1.00 70.94 89 MET A O 1
ATOM 653 N N . GLY A 1 90 ? -8.442 3.924 -10.496 1.00 69.62 90 GLY A N 1
ATOM 654 C CA . GLY A 1 90 ? -9.449 3.639 -11.520 1.00 69.62 90 GLY A CA 1
ATOM 655 C C . GLY A 1 90 ? -9.223 4.512 -12.758 1.00 69.62 90 GLY A C 1
ATOM 656 O O . GLY A 1 90 ? -8.221 4.351 -13.447 1.00 69.62 90 GLY A O 1
ATOM 657 N N . SER A 1 91 ? -10.143 5.438 -13.040 1.00 70.31 91 SER A N 1
ATOM 658 C CA . SER A 1 91 ? -10.038 6.397 -14.152 1.00 70.31 91 SER A CA 1
ATOM 659 C C . SER A 1 91 ? -9.735 7.829 -13.710 1.00 70.31 91 SER A C 1
ATOM 661 O O . SER A 1 91 ? -9.690 8.723 -14.555 1.00 70.31 91 SER A O 1
ATOM 663 N N . THR A 1 92 ? -9.559 8.076 -12.410 1.00 74.75 92 THR A N 1
ATOM 664 C CA . THR A 1 92 ? -9.439 9.439 -11.889 1.00 74.75 92 THR A CA 1
ATOM 665 C C . THR A 1 92 ? -8.037 9.724 -11.361 1.00 74.75 92 THR A C 1
ATOM 667 O O . THR A 1 92 ? -7.530 8.965 -10.530 1.00 74.75 92 THR A O 1
ATOM 670 N N . PRO A 1 93 ? -7.409 10.831 -11.791 1.00 84.00 93 PRO A N 1
ATOM 671 C CA . PRO A 1 93 ? -6.160 11.294 -11.207 1.00 84.00 93 PRO A CA 1
ATOM 672 C C . PRO A 1 93 ? -6.370 11.818 -9.782 1.00 84.00 93 PRO A C 1
ATOM 674 O O . PRO A 1 93 ? -7.213 12.684 -9.546 1.00 84.00 93 PRO A O 1
ATOM 677 N N . VAL A 1 94 ? -5.564 11.331 -8.844 1.00 86.25 94 VAL A N 1
ATOM 678 C CA . VAL A 1 94 ? -5.481 11.816 -7.463 1.00 86.25 94 VAL A CA 1
ATOM 679 C C . VAL A 1 94 ? -4.105 12.441 -7.258 1.00 86.25 94 VAL A C 1
ATOM 681 O O . VAL A 1 94 ? -3.091 11.817 -7.561 1.00 86.25 94 VAL A O 1
ATOM 684 N N . ALA A 1 95 ? -4.059 13.684 -6.781 1.00 91.19 95 ALA A N 1
ATOM 685 C CA . ALA A 1 95 ? -2.803 14.394 -6.548 1.00 91.19 95 ALA A CA 1
ATOM 686 C C . ALA A 1 95 ? -2.042 13.819 -5.344 1.00 91.19 95 ALA A C 1
ATOM 688 O O . ALA A 1 95 ? -2.647 13.340 -4.382 1.00 91.19 95 ALA A O 1
ATOM 689 N N . VAL A 1 96 ? -0.713 13.907 -5.379 1.00 93.06 96 VAL A N 1
ATOM 690 C CA . VAL A 1 96 ? 0.140 13.563 -4.235 1.00 93.06 96 VAL A CA 1
ATOM 691 C C . VAL A 1 96 ? 0.243 14.763 -3.291 1.00 93.06 96 VAL A C 1
ATOM 693 O O . VAL A 1 96 ? 0.538 15.881 -3.718 1.00 93.06 96 VAL A O 1
ATOM 696 N N . LYS A 1 97 ? -0.001 14.524 -2.000 1.00 90.38 97 LYS A N 1
ATOM 697 C CA . LYS A 1 97 ? 0.121 15.501 -0.912 1.00 90.38 97 LYS A CA 1
ATOM 698 C C . LYS A 1 97 ? 1.564 15.624 -0.438 1.00 90.38 97 LYS A C 1
ATOM 700 O O . LYS A 1 97 ? 2.072 16.736 -0.339 1.00 90.38 97 LYS A O 1
ATOM 705 N N . GLU A 1 98 ? 2.212 14.496 -0.163 1.00 94.75 98 GLU A N 1
ATOM 706 C CA . GLU A 1 98 ? 3.550 14.459 0.429 1.00 94.75 98 GLU A CA 1
ATOM 707 C C . GLU A 1 98 ? 4.351 13.247 -0.063 1.00 94.75 98 GLU A C 1
ATOM 709 O O . GLU A 1 98 ? 3.787 12.231 -0.476 1.00 94.75 98 GLU A O 1
ATOM 714 N N . VAL A 1 99 ? 5.680 13.379 -0.060 1.00 96.44 99 VAL A N 1
ATOM 715 C CA . VAL A 1 99 ? 6.630 12.370 -0.540 1.00 96.44 99 VAL A CA 1
ATOM 716 C C . VAL A 1 99 ? 7.672 12.095 0.543 1.00 96.44 99 VAL A C 1
ATOM 718 O O . VAL A 1 99 ? 8.422 12.985 0.940 1.00 96.44 99 VAL A O 1
ATOM 721 N N . PHE A 1 100 ? 7.791 10.831 0.938 1.00 96.12 100 PHE A N 1
ATOM 722 C CA . PHE A 1 100 ? 8.741 10.331 1.926 1.00 96.12 100 PHE A CA 1
ATOM 723 C C . PHE A 1 100 ? 9.755 9.418 1.238 1.00 96.12 100 PHE A C 1
ATOM 725 O O . PHE A 1 100 ? 9.512 8.232 1.030 1.00 96.12 100 PHE A O 1
ATOM 732 N N . VAL A 1 101 ? 10.908 9.968 0.863 1.00 94.62 101 VAL A N 1
ATOM 733 C CA . VAL A 1 101 ? 12.009 9.179 0.289 1.00 94.62 101 VAL A CA 1
ATOM 734 C C . VAL A 1 101 ? 12.851 8.592 1.415 1.00 94.62 101 VAL A C 1
ATOM 736 O O . VAL A 1 101 ? 13.147 9.304 2.379 1.00 94.62 101 VAL A O 1
ATOM 739 N N . HIS A 1 102 ? 13.269 7.329 1.295 1.00 92.19 102 HIS A N 1
ATOM 740 C CA . HIS A 1 102 ? 14.152 6.724 2.288 1.00 92.19 102 HIS A CA 1
ATOM 741 C C . HIS A 1 102 ? 15.421 7.587 2.497 1.00 92.19 102 HIS A C 1
ATOM 743 O O . HIS A 1 102 ? 16.042 7.991 1.511 1.00 92.19 102 HIS A O 1
ATOM 749 N N . PRO A 1 103 ? 15.858 7.868 3.744 1.00 88.81 103 PRO A N 1
ATOM 750 C CA . PRO A 1 103 ? 16.972 8.789 4.018 1.00 88.81 103 PRO A CA 1
ATOM 751 C C . PRO A 1 103 ? 18.301 8.415 3.350 1.00 88.81 103 PRO A C 1
ATOM 753 O O . PRO A 1 103 ? 19.093 9.289 3.009 1.00 88.81 103 PRO A O 1
ATOM 756 N N . ASN A 1 104 ? 18.528 7.116 3.141 1.00 85.69 104 ASN A N 1
ATOM 757 C CA . ASN A 1 104 ? 19.720 6.584 2.470 1.00 85.69 104 ASN A CA 1
ATOM 758 C C . ASN A 1 104 ? 19.577 6.476 0.937 1.00 85.69 104 ASN A C 1
ATOM 760 O O . ASN A 1 104 ? 20.433 5.872 0.288 1.00 85.69 104 ASN A O 1
ATOM 764 N N . PHE A 1 105 ? 18.504 7.007 0.347 1.00 85.81 105 PHE A N 1
ATOM 765 C CA . PHE A 1 105 ? 18.394 7.146 -1.103 1.00 85.81 105 PHE A CA 1
ATOM 766 C C . PHE A 1 105 ? 19.291 8.287 -1.600 1.00 85.81 105 PHE A C 1
ATOM 768 O O . PHE A 1 105 ? 19.308 9.373 -1.017 1.00 85.81 105 PHE A O 1
ATOM 775 N N . ASN A 1 106 ? 19.996 8.087 -2.715 1.00 78.88 106 ASN A N 1
ATOM 776 C CA . ASN A 1 106 ? 20.806 9.135 -3.332 1.00 78.88 106 ASN A CA 1
ATOM 777 C C . ASN A 1 106 ? 20.720 9.082 -4.869 1.00 78.88 106 ASN A C 1
ATOM 779 O O . ASN A 1 106 ? 21.219 8.176 -5.527 1.00 78.88 106 ASN A O 1
ATOM 783 N N . PHE A 1 107 ? 20.122 10.130 -5.436 1.00 66.56 107 PHE A N 1
ATOM 784 C CA . PHE A 1 107 ? 19.844 10.275 -6.867 1.00 66.56 107 PHE A CA 1
ATOM 785 C C . PHE A 1 107 ? 21.107 10.383 -7.748 1.00 66.56 107 PHE A C 1
ATOM 787 O O . PHE A 1 107 ? 21.039 10.125 -8.944 1.00 66.56 107 PHE A O 1
ATOM 794 N N . GLY A 1 108 ? 22.253 10.780 -7.179 1.00 56.84 108 GLY A N 1
ATOM 795 C CA . GLY A 1 108 ? 23.515 10.997 -7.901 1.00 56.84 108 GLY A CA 1
ATOM 796 C C . GLY A 1 108 ? 24.621 9.987 -7.580 1.00 56.84 108 GLY A C 1
ATOM 797 O O . GLY A 1 108 ? 25.770 10.208 -7.962 1.00 56.84 108 GLY A O 1
ATOM 798 N N . GLY A 1 109 ? 24.314 8.926 -6.829 1.00 51.94 109 GLY A N 1
ATOM 799 C CA . GLY A 1 109 ? 25.284 7.889 -6.479 1.00 51.94 109 GLY A CA 1
ATOM 800 C C . GLY A 1 109 ? 25.517 6.896 -7.619 1.00 51.94 109 GLY A C 1
ATOM 801 O O . GLY A 1 109 ? 24.619 6.636 -8.417 1.00 51.94 109 GLY A O 1
ATOM 802 N N . ALA A 1 110 ? 26.708 6.285 -7.659 1.00 48.06 110 ALA A N 1
ATOM 803 C CA . ALA A 1 110 ? 26.857 4.983 -8.309 1.00 48.06 110 ALA A CA 1
ATOM 804 C C . ALA A 1 110 ? 25.795 4.034 -7.727 1.00 48.06 110 ALA A C 1
ATOM 806 O O . ALA A 1 110 ? 25.464 4.156 -6.544 1.00 48.06 110 ALA A O 1
ATOM 807 N N . VAL A 1 111 ? 25.242 3.152 -8.563 1.00 51.53 111 VAL A N 1
ATOM 808 C CA . VAL A 1 111 ? 24.227 2.149 -8.201 1.00 51.53 111 VAL A CA 1
ATOM 809 C C . VAL A 1 111 ? 24.527 1.617 -6.787 1.00 51.53 111 VAL A C 1
ATOM 811 O O . VAL A 1 111 ? 25.643 1.197 -6.506 1.00 51.53 111 VAL A O 1
ATOM 814 N N . GLY A 1 112 ? 23.634 1.820 -5.813 1.00 52.28 112 GLY A N 1
ATOM 815 C CA . GLY A 1 112 ? 24.120 1.789 -4.420 1.00 52.28 112 GLY A CA 1
ATOM 816 C C . GLY A 1 112 ? 23.223 2.320 -3.310 1.00 52.28 112 GLY A C 1
ATOM 817 O O . GLY A 1 112 ? 23.651 2.331 -2.159 1.00 52.28 112 GLY A O 1
ATOM 818 N N . THR A 1 113 ? 22.011 2.786 -3.610 1.00 70.12 113 THR A N 1
ATOM 819 C CA . THR A 1 113 ? 21.187 3.526 -2.643 1.00 70.12 113 THR A CA 1
ATOM 820 C C . THR A 1 113 ? 19.878 2.810 -2.362 1.00 70.12 113 THR A C 1
ATOM 822 O O . THR A 1 113 ? 19.432 1.995 -3.165 1.00 70.12 113 THR A O 1
ATOM 825 N N . VAL A 1 114 ? 19.287 3.080 -1.199 1.00 84.69 114 VAL A N 1
ATOM 826 C CA . VAL A 1 114 ? 18.039 2.438 -0.774 1.00 84.69 114 VAL A CA 1
ATOM 827 C C . VAL A 1 114 ? 16.881 3.026 -1.580 1.00 84.69 114 VAL A C 1
ATOM 829 O O . VAL A 1 114 ? 16.369 4.095 -1.249 1.00 84.69 114 VAL A O 1
ATOM 832 N N . ASP A 1 115 ? 16.513 2.361 -2.673 1.00 89.88 115 ASP A N 1
ATOM 833 C CA . ASP A 1 115 ? 15.573 2.871 -3.672 1.00 89.88 115 ASP A CA 1
ATOM 834 C C . ASP A 1 115 ? 14.121 2.528 -3.334 1.00 89.88 115 ASP A C 1
ATOM 836 O O . ASP A 1 115 ? 13.481 1.681 -3.957 1.00 89.88 115 ASP A O 1
ATOM 840 N N . VAL A 1 116 ? 13.604 3.196 -2.306 1.00 92.50 116 VAL A N 1
ATOM 841 C CA . VAL A 1 116 ? 12.209 3.084 -1.875 1.00 92.50 116 VAL A CA 1
ATOM 842 C C . VAL A 1 116 ? 11.697 4.429 -1.364 1.00 92.50 116 VAL A C 1
ATOM 844 O O . VAL A 1 116 ? 12.433 5.223 -0.768 1.00 92.50 116 VAL A O 1
ATOM 847 N N . ALA A 1 117 ? 10.422 4.695 -1.617 1.00 96.06 117 ALA A N 1
ATOM 848 C CA . ALA A 1 117 ? 9.712 5.863 -1.133 1.00 96.06 117 ALA A CA 1
ATOM 849 C C . ALA A 1 117 ? 8.243 5.541 -0.848 1.00 96.06 117 ALA A C 1
ATOM 851 O O . ALA A 1 117 ? 7.668 4.620 -1.426 1.00 96.06 117 ALA A O 1
ATOM 852 N N . ILE A 1 118 ? 7.634 6.341 0.021 1.00 95.31 118 ILE A N 1
ATOM 853 C CA . ILE A 1 118 ? 6.195 6.346 0.280 1.00 95.31 118 ILE A CA 1
ATOM 854 C C . ILE A 1 118 ? 5.631 7.683 -0.193 1.00 95.31 118 ILE A C 1
ATOM 856 O O . ILE A 1 118 ? 6.260 8.725 -0.018 1.00 95.31 118 ILE A O 1
ATOM 860 N N . ILE A 1 119 ? 4.444 7.661 -0.786 1.00 94.94 119 ILE A N 1
ATOM 861 C CA . ILE A 1 119 ? 3.680 8.859 -1.131 1.00 94.94 119 ILE A CA 1
ATOM 862 C C . ILE A 1 119 ? 2.347 8.854 -0.390 1.00 94.94 119 ILE A C 1
ATOM 864 O O . ILE A 1 119 ? 1.718 7.807 -0.236 1.00 94.94 119 ILE A O 1
ATOM 868 N N . GLU A 1 120 ? 1.916 10.034 0.040 1.00 90.31 120 GLU A N 1
ATOM 869 C CA . GLU A 1 120 ? 0.592 10.260 0.616 1.00 90.31 120 GLU A CA 1
ATOM 870 C C . GLU A 1 120 ? -0.303 10.957 -0.410 1.00 90.31 120 GLU A C 1
ATOM 872 O O . GLU A 1 120 ? 0.103 11.934 -1.044 1.00 90.31 120 GLU A O 1
ATOM 877 N N . LEU A 1 121 ? -1.529 10.470 -0.582 1.00 86.56 121 LEU A N 1
ATOM 878 C CA . LEU A 1 121 ? -2.506 11.058 -1.494 1.00 86.56 121 LEU A CA 1
ATOM 879 C C . LEU A 1 121 ? -3.259 12.236 -0.869 1.00 86.56 121 LEU A C 1
ATOM 881 O O . LEU A 1 121 ? -3.628 12.228 0.303 1.00 86.56 121 LEU A O 1
ATOM 885 N N . GLN A 1 122 ? -3.553 13.246 -1.686 1.00 83.50 122 GLN A N 1
ATOM 886 C CA . GLN A 1 122 ? -4.386 14.376 -1.293 1.00 83.50 122 GLN A CA 1
ATOM 887 C C . GLN A 1 122 ? -5.877 14.003 -1.320 1.00 83.50 122 GLN A C 1
ATOM 889 O O . GLN A 1 122 ? -6.331 13.308 -2.226 1.00 83.50 122 GLN A O 1
ATOM 894 N N . ASN A 1 123 ? -6.664 14.549 -0.381 1.00 67.12 123 ASN A N 1
ATOM 895 C CA . ASN A 1 123 ? -8.137 14.500 -0.394 1.00 67.12 123 ASN A CA 1
ATOM 896 C C . ASN A 1 123 ? -8.736 13.081 -0.455 1.00 67.12 123 ASN A C 1
ATOM 898 O O . ASN A 1 123 ? -9.819 12.868 -1.007 1.00 67.12 123 ASN A O 1
ATOM 902 N N . PHE A 1 124 ? -8.048 12.099 0.125 1.00 57.84 124 PHE A N 1
ATOM 903 C CA . PHE A 1 124 ? -8.596 10.758 0.253 1.00 57.84 124 PHE A CA 1
ATOM 904 C C . PHE A 1 124 ? -9.878 10.789 1.116 1.00 57.84 124 PHE A C 1
ATOM 906 O O . PHE A 1 124 ? -9.876 11.330 2.219 1.00 57.84 124 PHE A O 1
ATOM 913 N N . GLY A 1 125 ? -10.991 10.263 0.588 1.00 49.91 125 GLY A N 1
ATOM 914 C CA . GLY A 1 125 ? -12.302 10.218 1.257 1.00 49.91 125 GLY A CA 1
ATOM 915 C C . GLY A 1 125 ? -13.313 11.317 0.878 1.00 49.91 125 GLY A C 1
ATOM 916 O O . GLY A 1 125 ? -14.514 11.079 0.986 1.00 49.91 125 GLY A O 1
ATOM 917 N N . SER A 1 126 ? -12.892 12.483 0.366 1.00 45.38 126 SER A N 1
ATOM 918 C CA . SER A 1 126 ? -13.817 13.577 -0.013 1.00 45.38 126 SER A CA 1
ATOM 919 C C . SER A 1 126 ? -14.335 13.498 -1.454 1.00 45.38 126 SER A C 1
ATOM 921 O O . SER A 1 126 ? -15.346 14.112 -1.786 1.00 45.38 126 SER A O 1
ATOM 923 N N . ALA A 1 127 ? -13.695 12.697 -2.305 1.00 42.25 127 ALA A N 1
ATOM 924 C CA . ALA A 1 127 ? -14.083 12.505 -3.703 1.00 42.25 127 ALA A CA 1
ATOM 925 C C . ALA A 1 127 ? -14.937 11.239 -3.948 1.00 42.25 127 ALA A C 1
ATOM 927 O O . ALA A 1 127 ? -14.954 10.707 -5.055 1.00 42.25 127 ALA A O 1
ATOM 928 N N . GLY A 1 128 ? -15.644 10.737 -2.925 1.00 37.75 128 GLY A N 1
ATOM 929 C CA . GLY A 1 128 ? -16.531 9.570 -3.062 1.00 37.75 128 GLY A CA 1
ATOM 930 C C . GLY A 1 128 ? -15.803 8.233 -3.252 1.00 37.75 128 GLY A C 1
ATOM 931 O O . GLY A 1 128 ? -16.429 7.233 -3.594 1.00 37.75 128 GLY A O 1
ATOM 932 N N . TYR A 1 129 ? -14.489 8.194 -3.013 1.00 44.12 129 TYR A N 1
ATOM 933 C CA . TYR A 1 129 ? -13.703 6.961 -2.982 1.00 44.12 129 TYR A CA 1
ATOM 934 C C . TYR A 1 129 ? -13.942 6.225 -1.662 1.00 44.12 129 TYR A C 1
ATOM 936 O O . TYR A 1 129 ? -13.078 6.181 -0.794 1.00 44.12 129 TYR A O 1
ATOM 944 N N . SER A 1 130 ? -15.139 5.662 -1.500 1.00 40.09 130 SER A N 1
ATOM 945 C CA . SER A 1 130 ? -15.490 4.828 -0.340 1.00 40.09 130 SER A CA 1
ATOM 946 C C . SER A 1 130 ? -14.840 3.443 -0.398 1.00 40.09 130 SER A C 1
ATOM 948 O O . SER A 1 130 ? -14.892 2.673 0.552 1.00 40.09 130 SER A O 1
ATOM 950 N N . SER A 1 131 ? -14.230 3.101 -1.526 1.00 41.78 131 SER A N 1
ATOM 951 C CA . SER A 1 131 ? -13.450 1.891 -1.719 1.00 41.78 131 SER A CA 1
ATOM 952 C C . SER A 1 131 ? -12.832 1.955 -3.115 1.00 41.78 131 SER A C 1
ATOM 954 O O . SER A 1 131 ? -13.467 1.623 -4.111 1.00 41.78 131 SER A O 1
ATOM 956 N N . VAL A 1 132 ? -11.543 2.290 -3.225 1.00 38.22 132 VAL A N 1
ATOM 957 C CA . VAL A 1 132 ? -10.752 1.388 -4.075 1.00 38.22 132 VAL A CA 1
ATOM 958 C C . VAL A 1 132 ? -10.852 0.103 -3.289 1.00 38.22 132 VAL A C 1
ATOM 960 O O . VAL A 1 132 ? -10.317 0.103 -2.182 1.00 38.22 132 VAL A O 1
ATOM 963 N N . ALA A 1 133 ? -11.728 -0.812 -3.745 1.00 35.97 133 ALA A N 1
ATOM 964 C CA . ALA A 1 133 ? -12.057 -2.085 -3.109 1.00 35.97 133 ALA A CA 1
ATOM 965 C C . ALA A 1 133 ? -10.897 -2.452 -2.225 1.00 35.97 133 ALA A C 1
ATOM 967 O O . ALA A 1 133 ? -9.813 -2.737 -2.733 1.00 35.97 133 ALA A O 1
ATOM 968 N N . GLY A 1 134 ? -11.092 -2.230 -0.926 1.00 36.25 134 GLY A N 1
ATOM 969 C CA . GLY A 1 134 ? -10.030 -2.484 -0.008 1.00 36.25 134 GLY A CA 1
ATOM 970 C C . GLY A 1 134 ? -9.677 -3.933 -0.242 1.00 36.25 134 GLY A C 1
ATOM 971 O O . GLY A 1 134 ? -10.498 -4.783 0.076 1.00 36.25 134 GLY A O 1
ATOM 972 N N . PHE A 1 135 ? -8.472 -4.146 -0.760 1.00 45.25 135 PHE A N 1
ATOM 973 C CA . PHE A 1 135 ? -7.697 -5.331 -0.500 1.00 45.25 135 PHE A CA 1
ATOM 974 C C . PHE A 1 135 ? -8.292 -6.570 -1.182 1.00 45.25 135 PHE A C 1
ATOM 976 O O . PHE A 1 135 ? -9.340 -7.085 -0.804 1.00 45.25 135 PHE A O 1
ATOM 983 N N . GLY A 1 136 ? -7.578 -7.147 -2.149 1.00 37.31 136 GLY A N 1
ATOM 984 C CA . GLY A 1 136 ? -7.845 -8.515 -2.621 1.00 37.31 136 GLY A CA 1
ATOM 985 C C . GLY A 1 136 ? -7.574 -9.583 -1.544 1.00 37.31 136 GLY A C 1
ATOM 986 O O . GLY A 1 136 ? -6.896 -10.563 -1.827 1.00 37.31 136 GLY A O 1
ATOM 987 N N . GLY A 1 137 ? -7.983 -9.356 -0.289 1.00 38.78 137 GLY A N 1
ATOM 988 C CA . GLY A 1 137 ? -7.654 -10.161 0.888 1.00 38.78 137 GLY A CA 1
ATOM 989 C C . GLY A 1 137 ? -6.181 -10.115 1.307 1.00 38.78 137 GLY A C 1
ATOM 990 O O . GLY A 1 137 ? -5.814 -10.775 2.274 1.00 38.78 137 GLY A O 1
ATOM 991 N N . ARG A 1 138 ? -5.328 -9.358 0.602 1.00 47.84 138 ARG A N 1
ATOM 992 C CA . ARG A 1 138 ? -3.895 -9.254 0.899 1.00 47.84 138 ARG A CA 1
ATOM 993 C C . ARG A 1 138 ? -3.638 -8.085 1.836 1.00 47.84 138 ARG A C 1
ATOM 995 O O . ARG A 1 138 ? -3.784 -6.921 1.464 1.00 47.84 138 ARG A O 1
ATOM 1002 N N . ASP A 1 139 ? -3.272 -8.410 3.068 1.00 49.03 139 ASP A N 1
ATOM 1003 C CA . ASP A 1 139 ? -2.825 -7.430 4.044 1.00 49.03 139 ASP A CA 1
ATOM 1004 C C . ASP A 1 139 ? -1.361 -7.075 3.772 1.00 49.03 139 ASP A C 1
ATOM 1006 O O . ASP A 1 139 ? -0.450 -7.637 4.372 1.00 49.03 139 ASP A O 1
ATOM 1010 N N . PHE A 1 140 ? -1.114 -6.106 2.888 1.00 50.62 140 PHE A N 1
ATOM 1011 C CA . PHE A 1 140 ? 0.231 -5.558 2.709 1.00 50.62 140 PHE A CA 1
ATOM 1012 C C . PHE A 1 140 ? 0.724 -4.766 3.936 1.00 50.62 140 PHE A C 1
ATOM 1014 O O . PHE A 1 140 ? 1.843 -4.271 3.903 1.00 50.62 140 PHE A O 1
ATOM 1021 N N . ARG A 1 141 ? -0.039 -4.652 5.043 1.00 49.03 141 ARG A N 1
ATOM 1022 C CA . ARG A 1 141 ? 0.520 -4.245 6.350 1.00 49.03 141 ARG A CA 1
ATOM 1023 C C . ARG A 1 141 ? 1.313 -5.396 6.982 1.00 49.03 141 ARG A C 1
ATOM 1025 O O . ARG A 1 141 ? 2.241 -5.131 7.741 1.00 49.03 141 ARG A O 1
ATOM 1032 N N . ARG A 1 142 ? 1.020 -6.653 6.616 1.00 51.31 142 ARG A N 1
ATOM 1033 C CA . ARG A 1 142 ? 1.901 -7.823 6.780 1.00 51.31 142 ARG A CA 1
ATOM 1034 C C . ARG A 1 142 ? 2.858 -7.920 5.596 1.00 51.31 142 ARG A C 1
ATOM 1036 O O . ARG A 1 142 ? 2.910 -8.907 4.864 1.00 51.31 142 ARG A O 1
ATOM 1043 N N . VAL A 1 143 ? 3.650 -6.872 5.413 1.00 56.00 143 VAL A N 1
ATOM 1044 C CA . VAL A 1 143 ? 4.918 -7.036 4.708 1.00 56.00 143 VAL A CA 1
ATOM 1045 C C . VAL A 1 143 ? 5.741 -8.056 5.528 1.00 56.00 143 VAL A C 1
ATOM 1047 O O . VAL A 1 143 ? 5.532 -8.198 6.734 1.00 56.00 143 VAL A O 1
ATOM 1050 N N . TYR A 1 144 ? 6.680 -8.758 4.897 1.00 65.25 144 TYR A N 1
ATOM 1051 C CA . TYR A 1 144 ? 7.687 -9.601 5.562 1.00 65.25 144 TYR A CA 1
ATOM 1052 C C . TYR A 1 144 ? 7.204 -10.996 6.035 1.00 65.25 144 TYR A C 1
ATOM 1054 O O . TYR A 1 144 ? 6.621 -11.160 7.104 1.00 65.25 144 TYR A O 1
ATOM 1062 N N . THR A 1 145 ? 7.599 -12.066 5.337 1.00 52.84 145 THR A N 1
ATOM 1063 C CA . THR A 1 145 ? 8.078 -13.258 6.058 1.00 52.84 145 THR A CA 1
ATOM 1064 C C . THR A 1 145 ? 9.590 -13.187 6.164 1.00 52.84 145 THR A C 1
ATOM 1066 O O . THR A 1 145 ? 10.290 -13.071 5.156 1.00 52.84 145 THR A O 1
ATOM 1069 N N . SER A 1 146 ? 10.099 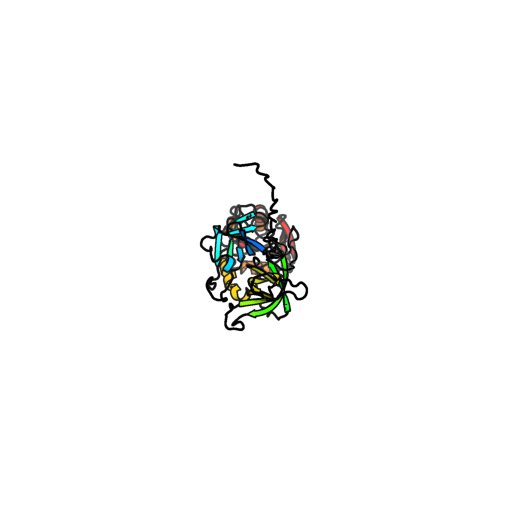-13.313 7.387 1.00 49.12 146 SER A N 1
ATOM 1070 C CA . SER A 1 146 ? 11.463 -13.763 7.643 1.00 49.12 146 SER A CA 1
ATOM 1071 C C . SER A 1 146 ? 11.583 -15.212 7.159 1.00 49.12 146 SER A C 1
ATOM 1073 O O . SER A 1 146 ? 11.346 -16.156 7.908 1.00 49.12 146 SER A O 1
ATOM 1075 N N . GLY A 1 147 ? 11.856 -15.380 5.873 1.00 58.97 147 GLY A N 1
ATOM 1076 C CA . GLY A 1 147 ? 12.174 -16.658 5.257 1.00 58.97 147 GLY A CA 1
ATOM 1077 C C . GLY A 1 147 ? 13.359 -16.463 4.329 1.00 58.97 147 GLY A C 1
ATOM 1078 O O . GLY A 1 147 ? 13.409 -15.473 3.595 1.00 58.97 147 GLY A O 1
ATOM 1079 N N . ASP A 1 148 ? 14.319 -17.381 4.380 1.00 72.00 148 ASP A N 1
ATOM 1080 C CA . ASP A 1 148 ? 15.425 -17.390 3.431 1.00 72.00 148 ASP A CA 1
ATOM 1081 C C . ASP A 1 148 ? 14.875 -17.716 2.038 1.00 72.00 148 ASP A C 1
ATOM 1083 O O . ASP A 1 148 ? 14.199 -18.727 1.840 1.00 72.00 148 ASP A O 1
ATOM 1087 N N . PHE A 1 149 ? 15.146 -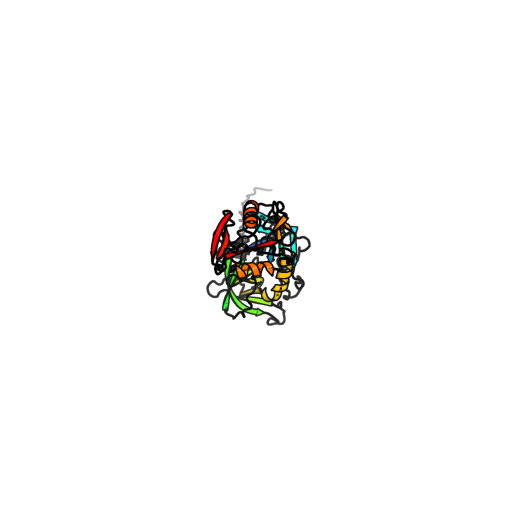16.843 1.066 1.00 84.88 149 PHE A N 1
ATOM 1088 C CA . PHE A 1 149 ? 14.842 -17.128 -0.332 1.00 84.88 149 PHE A CA 1
ATOM 1089 C C . PHE A 1 149 ? 15.953 -18.001 -0.904 1.00 84.88 149 PHE A C 1
ATOM 1091 O O . PHE A 1 149 ? 17.139 -17.704 -0.771 1.00 84.88 149 PHE A O 1
ATOM 1098 N N . SER A 1 150 ? 15.560 -19.084 -1.554 1.00 88.94 150 SER A N 1
ATOM 1099 C CA . SER A 1 150 ? 16.436 -19.968 -2.304 1.00 88.94 150 SER A CA 1
ATOM 1100 C C . SER A 1 150 ? 16.353 -19.637 -3.787 1.00 88.94 150 SER A C 1
ATOM 1102 O O . SER A 1 150 ? 15.279 -19.342 -4.317 1.00 88.94 150 SER A O 1
ATOM 1104 N N . ARG A 1 151 ? 17.491 -19.720 -4.483 1.00 90.75 151 ARG A N 1
ATOM 1105 C CA . ARG A 1 151 ? 17.524 -19.590 -5.943 1.00 90.75 151 ARG A CA 1
ATOM 1106 C C . ARG A 1 151 ? 16.466 -20.503 -6.571 1.00 90.75 151 ARG A C 1
ATOM 1108 O O . ARG A 1 151 ? 16.407 -21.687 -6.246 1.00 90.75 151 ARG A O 1
ATOM 1115 N N . GLY A 1 152 ? 15.661 -19.950 -7.472 1.00 91.38 152 GLY A N 1
ATOM 1116 C CA . GLY A 1 152 ? 14.554 -20.655 -8.114 1.00 91.38 152 GLY A CA 1
ATOM 1117 C C . GLY A 1 152 ? 13.182 -20.403 -7.485 1.00 91.38 152 GLY A C 1
ATOM 1118 O O . GLY A 1 152 ? 12.187 -20.803 -8.080 1.00 91.38 152 GLY A O 1
ATOM 1119 N N . ASN A 1 153 ? 13.082 -19.739 -6.324 1.00 92.19 153 ASN A N 1
ATOM 1120 C CA . ASN A 1 153 ? 11.776 -19.312 -5.814 1.00 92.19 153 ASN A CA 1
ATOM 1121 C C . ASN A 1 153 ? 11.077 -18.386 -6.828 1.00 92.19 153 ASN A C 1
ATOM 1123 O O . ASN A 1 153 ? 11.690 -17.433 -7.307 1.00 92.19 153 ASN A O 1
ATOM 1127 N N . SER A 1 154 ? 9.804 -18.663 -7.131 1.00 93.06 154 SER A N 1
ATOM 1128 C CA . SER A 1 154 ? 8.975 -17.833 -8.017 1.00 93.06 154 SER A CA 1
ATOM 1129 C C . SER A 1 154 ? 8.273 -16.726 -7.227 1.00 93.06 154 SER A C 1
ATOM 1131 O O . SER A 1 154 ? 7.771 -16.951 -6.123 1.00 93.06 154 SER A O 1
ATOM 1133 N N . PHE A 1 155 ? 8.262 -15.530 -7.805 1.00 94.62 155 PHE A N 1
ATOM 1134 C CA . PHE A 1 155 ? 7.584 -14.330 -7.329 1.00 94.62 155 PHE A CA 1
ATOM 1135 C C . PHE A 1 155 ? 6.706 -13.797 -8.456 1.00 94.62 155 PHE A C 1
ATOM 1137 O O . PHE A 1 155 ? 6.997 -14.013 -9.627 1.00 94.62 155 PHE A O 1
ATOM 1144 N N . VAL A 1 156 ? 5.671 -13.030 -8.124 1.00 95.38 156 VAL A N 1
ATOM 1145 C CA . VAL A 1 156 ? 4.884 -12.309 -9.128 1.00 95.38 156 VAL A CA 1
ATOM 1146 C C . VAL A 1 156 ? 5.307 -10.848 -9.152 1.00 95.38 156 VAL A C 1
ATOM 1148 O O . VAL A 1 156 ? 5.132 -10.133 -8.165 1.00 95.38 156 VAL A O 1
ATOM 1151 N N . ALA A 1 157 ? 5.843 -10.396 -10.284 1.00 95.75 157 ALA A N 1
ATOM 1152 C CA . ALA A 1 157 ? 6.062 -8.980 -10.541 1.00 95.75 157 ALA A CA 1
ATOM 1153 C C . ALA A 1 157 ? 4.794 -8.363 -11.133 1.00 95.75 157 ALA A C 1
ATOM 1155 O O . ALA A 1 157 ? 4.172 -8.947 -12.023 1.00 95.75 157 ALA A O 1
ATOM 1156 N N . VAL A 1 158 ? 4.429 -7.172 -10.664 1.00 93.94 158 VAL A N 1
ATOM 1157 C CA . VAL A 1 158 ? 3.270 -6.423 -11.162 1.00 93.94 158 VAL A CA 1
ATOM 1158 C C . VAL A 1 158 ? 3.708 -5.012 -11.521 1.00 93.94 158 VAL A C 1
ATOM 1160 O O . VAL A 1 158 ? 4.439 -4.368 -10.769 1.00 93.94 158 VAL A O 1
ATOM 1163 N N . GLY A 1 159 ? 3.246 -4.505 -12.655 1.00 93.06 159 GLY A N 1
ATOM 1164 C CA . GLY A 1 159 ? 3.632 -3.185 -13.128 1.00 93.06 159 GLY A CA 1
ATOM 1165 C C . GLY A 1 159 ? 2.659 -2.622 -14.147 1.00 93.06 159 GLY A C 1
ATOM 1166 O O . GLY A 1 159 ? 1.812 -3.328 -14.697 1.00 93.06 159 GLY A O 1
ATOM 1167 N N . LEU A 1 160 ? 2.757 -1.313 -14.343 1.00 91.50 160 LEU A N 1
ATOM 1168 C CA . LEU A 1 160 ? 2.047 -0.551 -15.366 1.00 91.50 160 LEU A CA 1
ATOM 1169 C C . LEU A 1 160 ? 3.027 0.123 -16.325 1.00 91.50 160 LEU A C 1
ATOM 1171 O O . LEU A 1 160 ? 2.630 1.041 -17.052 1.00 91.50 160 LEU A O 1
ATOM 1175 N N . GLY A 1 161 ? 4.292 -0.316 -16.348 1.00 83.25 161 GLY A N 1
ATOM 1176 C CA . GLY A 1 161 ? 5.170 -0.024 -17.470 1.00 83.25 161 GLY A CA 1
ATOM 1177 C C . GLY A 1 161 ? 4.521 -0.497 -18.769 1.00 83.25 161 GLY A C 1
ATOM 1178 O O . GLY A 1 161 ? 3.369 -0.923 -18.798 1.00 83.25 161 GLY A O 1
ATOM 1179 N N . ASP A 1 162 ? 5.225 -0.423 -19.890 1.00 73.94 162 ASP A N 1
ATOM 1180 C CA . ASP A 1 162 ? 4.629 -0.951 -21.125 1.00 73.94 162 ASP A CA 1
ATOM 1181 C C . ASP A 1 162 ? 4.378 -2.495 -21.118 1.00 73.94 162 ASP A C 1
ATOM 1183 O O . ASP A 1 162 ? 4.318 -3.133 -20.076 1.00 73.94 162 ASP A O 1
ATOM 1187 N N . SER A 1 163 ? 4.155 -3.147 -22.245 1.00 60.56 163 SER A N 1
ATOM 1188 C CA . SER A 1 163 ? 3.981 -4.604 -22.290 1.00 60.56 163 SER A CA 1
ATOM 1189 C C . SER A 1 163 ? 4.686 -5.293 -23.450 1.00 60.56 163 SER A C 1
ATOM 1191 O O . SER A 1 163 ? 4.342 -6.420 -23.800 1.00 60.56 163 SER A O 1
ATOM 1193 N N . GLY A 1 164 ? 5.585 -4.591 -24.141 1.00 55.81 164 GLY A N 1
ATOM 1194 C CA . GLY A 1 164 ? 6.073 -5.024 -25.453 1.00 55.81 164 GLY A CA 1
ATOM 1195 C C . GLY A 1 164 ? 5.050 -4.852 -26.587 1.00 55.81 164 GLY A C 1
ATOM 1196 O O . GLY A 1 164 ? 5.351 -5.188 -27.724 1.00 55.81 164 GLY A O 1
ATOM 1197 N N . SER A 1 165 ? 3.854 -4.314 -26.306 1.00 51.59 165 SER A N 1
ATOM 1198 C CA . SER A 1 165 ? 2.800 -4.027 -27.299 1.00 51.59 165 SER A CA 1
ATOM 1199 C C . SER A 1 165 ? 2.447 -2.536 -27.418 1.00 51.59 165 SER A C 1
ATOM 1201 O O . SER A 1 165 ? 1.509 -2.178 -28.130 1.00 51.59 165 SER A O 1
ATOM 1203 N N . GLY A 1 166 ? 3.186 -1.656 -26.725 1.00 51.81 166 GLY A N 1
ATOM 1204 C CA . GLY A 1 166 ? 2.990 -0.201 -26.767 1.00 51.81 166 GLY A CA 1
ATOM 1205 C C . GLY A 1 166 ? 1.931 0.338 -25.800 1.00 51.81 166 GLY A C 1
ATOM 1206 O O . GLY A 1 166 ? 1.492 1.477 -25.943 1.00 51.81 166 GLY A O 1
ATOM 1207 N N . GLN A 1 167 ? 1.501 -0.457 -24.817 1.00 58.50 167 GLN A N 1
ATOM 1208 C CA . GLN A 1 167 ? 0.516 -0.057 -23.806 1.00 58.50 167 GLN A CA 1
ATOM 1209 C C . GLN A 1 167 ? 1.199 0.227 -22.462 1.00 58.50 167 GLN A C 1
ATOM 1211 O O . GLN A 1 167 ? 1.410 -0.715 -21.706 1.00 58.50 167 GLN A O 1
ATOM 1216 N N . THR A 1 168 ? 1.524 1.491 -22.159 1.00 70.19 168 THR A N 1
ATOM 1217 C CA . THR A 1 168 ? 1.861 1.952 -20.793 1.00 70.19 168 THR A CA 1
ATOM 1218 C C . THR A 1 168 ? 0.599 2.311 -20.014 1.00 70.19 168 THR A C 1
ATOM 1220 O O . THR A 1 168 ? -0.461 2.549 -20.596 1.00 70.19 168 THR A O 1
ATOM 1223 N N . GLY A 1 169 ? 0.692 2.350 -18.683 1.00 76.75 169 GLY A N 1
ATOM 1224 C CA . GLY A 1 169 ? -0.455 2.660 -17.827 1.00 76.75 169 GLY A CA 1
ATOM 1225 C C . GLY A 1 169 ? -1.500 1.541 -17.787 1.00 76.75 169 GLY A C 1
ATOM 1226 O O . GLY A 1 169 ? -2.568 1.721 -17.204 1.00 76.75 169 GLY A O 1
ATOM 1227 N N . VAL A 1 170 ? -1.196 0.384 -18.383 1.00 83.88 170 VAL A N 1
ATOM 1228 C CA . VAL A 1 170 ? -2.041 -0.810 -18.377 1.00 83.88 170 VAL A CA 1
ATOM 1229 C C . VAL A 1 170 ? -1.376 -1.855 -17.503 1.00 83.88 170 VAL A C 1
ATOM 1231 O O . VAL A 1 170 ? -0.302 -2.356 -17.826 1.00 83.88 170 VAL A O 1
ATOM 1234 N N . ARG A 1 171 ? -2.034 -2.197 -16.397 1.00 89.19 171 ARG A N 1
ATOM 1235 C CA . ARG A 1 171 ? -1.495 -3.136 -15.421 1.00 89.19 171 ARG A CA 1
ATOM 1236 C C . ARG A 1 171 ? -1.355 -4.539 -15.988 1.00 89.19 171 ARG A C 1
ATOM 1238 O O . ARG A 1 171 ? -2.277 -5.075 -16.607 1.00 89.19 171 ARG A O 1
ATOM 1245 N N . ARG A 1 172 ? -0.191 -5.128 -15.734 1.00 91.75 172 ARG A N 1
ATOM 1246 C CA . ARG A 1 172 ? 0.145 -6.513 -16.040 1.00 91.75 172 ARG A CA 1
ATOM 1247 C C . ARG A 1 172 ? 0.884 -7.154 -14.880 1.00 91.75 172 ARG A C 1
ATOM 1249 O O . ARG A 1 172 ? 1.499 -6.460 -14.072 1.00 91.75 172 ARG A O 1
ATOM 1256 N N . TYR A 1 173 ? 0.836 -8.476 -14.825 1.00 93.25 173 TYR A N 1
ATOM 1257 C CA . TYR A 1 173 ? 1.631 -9.268 -13.896 1.00 93.25 173 TYR A CA 1
ATOM 1258 C C . TYR A 1 173 ? 2.202 -10.511 -14.568 1.00 93.25 173 TYR A C 1
ATOM 1260 O O . TYR A 1 173 ? 1.691 -10.970 -15.589 1.00 93.25 173 TYR A O 1
ATOM 1268 N N . GLY A 1 174 ? 3.228 -11.092 -13.965 1.00 93.38 174 GLY A N 1
ATOM 1269 C CA . GLY A 1 174 ? 3.646 -12.452 -14.274 1.00 93.38 174 GLY A CA 1
ATOM 1270 C C . GLY A 1 174 ? 4.817 -12.899 -13.414 1.00 93.38 174 GLY A C 1
ATOM 1271 O O . GLY A 1 174 ? 5.308 -12.142 -12.570 1.00 93.38 174 GLY A O 1
ATOM 1272 N N . GLU A 1 175 ? 5.201 -14.156 -13.591 1.00 96.06 175 GLU A N 1
ATOM 1273 C CA . GLU A 1 175 ? 6.209 -14.787 -12.751 1.00 96.06 175 GLU A CA 1
ATOM 1274 C C . GLU A 1 175 ? 7.621 -14.296 -13.083 1.00 96.06 175 GLU A C 1
ATOM 1276 O O . GLU A 1 175 ? 7.975 -14.036 -14.232 1.00 96.06 175 GLU A O 1
ATOM 1281 N N . VAL A 1 176 ? 8.427 -14.145 -12.039 1.00 96.38 176 VAL A N 1
ATOM 1282 C CA . VAL A 1 176 ? 9.852 -13.829 -12.085 1.00 96.38 176 VAL A CA 1
ATOM 1283 C C . VAL A 1 176 ? 10.561 -14.688 -11.048 1.00 96.38 176 VAL A C 1
ATOM 1285 O O . VAL A 1 176 ? 10.007 -15.004 -9.994 1.00 96.38 176 VAL A O 1
ATOM 1288 N N . VAL A 1 177 ? 11.797 -15.078 -11.330 1.00 96.56 177 VAL A N 1
ATOM 1289 C CA . VAL A 1 177 ? 12.488 -16.096 -10.535 1.00 96.56 177 VAL A CA 1
ATOM 1290 C C . VAL A 1 177 ? 13.608 -15.468 -9.728 1.00 96.56 177 VAL A C 1
ATOM 1292 O O . VAL A 1 177 ? 14.451 -14.759 -10.266 1.00 96.56 177 VAL A O 1
ATOM 1295 N N . PHE A 1 178 ? 13.662 -15.750 -8.432 1.00 95.00 178 PHE A N 1
ATOM 1296 C CA . PHE A 1 178 ? 14.742 -15.280 -7.576 1.00 95.00 178 PHE A CA 1
ATOM 1297 C C . PHE A 1 178 ? 16.067 -15.954 -7.931 1.00 95.00 178 PHE A C 1
ATOM 1299 O O . PHE A 1 178 ? 16.179 -17.183 -7.922 1.00 95.00 178 PHE A O 1
ATOM 1306 N N . ASN A 1 179 ? 17.081 -15.142 -8.227 1.00 93.12 179 ASN A N 1
ATOM 1307 C CA . ASN A 1 179 ? 18.426 -15.611 -8.534 1.00 93.12 179 ASN A CA 1
ATOM 1308 C C . ASN A 1 179 ? 19.341 -15.545 -7.311 1.00 93.12 179 ASN A C 1
ATOM 1310 O O . ASN A 1 179 ? 19.959 -16.554 -6.950 1.00 93.12 179 ASN A O 1
ATOM 1314 N N . GLU A 1 180 ? 19.438 -14.365 -6.701 1.00 89.50 180 GLU A N 1
ATOM 1315 C CA . GLU A 1 180 ? 20.254 -14.117 -5.517 1.00 89.50 180 GLU A CA 1
ATOM 1316 C C . GLU A 1 180 ? 19.863 -12.819 -4.801 1.00 89.50 180 GLU A C 1
ATOM 1318 O O . GLU A 1 180 ? 19.245 -11.915 -5.366 1.00 89.50 180 GLU A O 1
ATOM 1323 N N . TY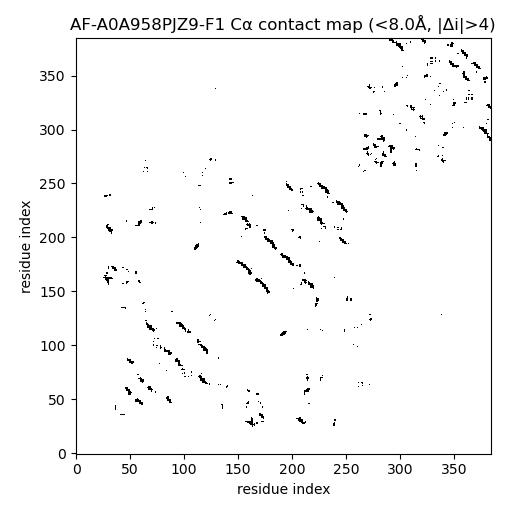R A 1 181 ? 20.247 -12.741 -3.530 1.00 86.50 181 TYR A N 1
ATOM 1324 C CA . TYR A 1 181 ? 20.225 -11.507 -2.760 1.00 86.50 181 TYR A CA 1
ATOM 1325 C C . TYR A 1 181 ? 21.562 -10.793 -2.942 1.00 86.50 181 TYR A C 1
ATOM 1327 O O . TYR A 1 181 ? 22.617 -11.419 -2.847 1.00 86.50 181 TYR A O 1
ATOM 1335 N N . GLN A 1 182 ? 21.516 -9.490 -3.195 1.00 78.25 182 GLN A N 1
ATOM 1336 C CA . GLN A 1 182 ? 22.696 -8.664 -3.401 1.00 78.25 182 GLN A CA 1
ATOM 1337 C C . GLN A 1 182 ? 22.884 -7.741 -2.187 1.00 78.25 182 GLN A C 1
ATOM 1339 O O . GLN A 1 182 ? 22.137 -6.779 -1.982 1.00 78.25 182 GLN A O 1
ATOM 1344 N N . ASP A 1 183 ? 23.880 -8.052 -1.351 1.00 67.25 183 ASP A N 1
ATOM 1345 C CA . ASP A 1 183 ? 24.239 -7.285 -0.149 1.00 67.25 183 ASP A CA 1
ATOM 1346 C C . ASP A 1 183 ? 25.586 -6.569 -0.213 1.00 67.25 183 ASP A C 1
ATOM 1348 O O . ASP A 1 183 ? 25.785 -5.617 0.546 1.00 67.25 183 ASP A O 1
ATOM 1352 N N . ALA A 1 184 ? 26.483 -6.962 -1.117 1.00 56.22 184 ALA A N 1
ATOM 1353 C CA . ALA A 1 184 ? 27.706 -6.232 -1.425 1.00 56.22 184 ALA A CA 1
ATOM 1354 C C . ALA A 1 184 ? 28.355 -6.714 -2.740 1.00 56.22 184 ALA A C 1
ATOM 1356 O O . ALA A 1 184 ? 28.512 -7.906 -2.970 1.00 56.22 184 ALA A O 1
ATOM 1357 N N . LEU A 1 185 ? 28.838 -5.748 -3.532 1.00 52.19 185 LEU A N 1
ATOM 1358 C CA . LEU A 1 185 ? 29.857 -5.871 -4.591 1.00 52.19 185 LEU A CA 1
ATOM 1359 C C . LEU A 1 185 ? 29.526 -6.813 -5.767 1.00 52.19 185 LEU A C 1
ATOM 1361 O O . LEU A 1 185 ? 29.960 -7.962 -5.827 1.00 52.19 185 LEU A O 1
ATOM 1365 N N . GLY A 1 186 ? 28.869 -6.259 -6.790 1.00 44.31 186 GLY A N 1
ATOM 1366 C CA . GLY A 1 186 ? 28.807 -6.888 -8.107 1.00 44.31 186 GLY A CA 1
ATOM 1367 C C . GLY A 1 186 ? 30.201 -7.169 -8.691 1.00 44.31 186 GLY A C 1
ATOM 1368 O O . GLY A 1 186 ? 31.186 -6.472 -8.408 1.00 44.31 186 GLY A O 1
ATOM 1369 N N . ARG A 1 187 ? 30.282 -8.196 -9.552 1.00 41.97 187 ARG A N 1
ATOM 1370 C CA . ARG A 1 187 ? 31.462 -8.477 -10.387 1.00 41.97 187 ARG A CA 1
ATOM 1371 C C . ARG A 1 187 ? 31.877 -7.180 -11.095 1.00 41.97 187 ARG A C 1
ATOM 1373 O O . ARG A 1 187 ? 31.059 -6.588 -11.790 1.00 41.97 187 ARG A O 1
ATOM 1380 N N . ASN A 1 188 ? 33.142 -6.779 -10.945 1.00 42.03 188 ASN A N 1
ATOM 1381 C CA . ASN A 1 188 ? 33.795 -5.603 -11.559 1.00 42.03 188 ASN A CA 1
ATOM 1382 C C . ASN A 1 188 ? 33.833 -4.296 -10.737 1.00 42.03 188 ASN A C 1
ATOM 1384 O O . ASN A 1 188 ? 34.224 -3.265 -11.280 1.00 42.03 188 ASN A O 1
ATOM 1388 N N . GLY A 1 189 ? 33.505 -4.307 -9.439 1.00 43.84 189 GLY A N 1
ATOM 1389 C CA . GLY A 1 189 ? 33.809 -3.171 -8.546 1.00 43.84 189 GLY A CA 1
ATOM 1390 C C . GLY A 1 189 ? 32.936 -1.921 -8.736 1.00 43.84 189 GLY A C 1
ATOM 1391 O O . GLY A 1 189 ? 33.226 -0.882 -8.147 1.00 43.84 189 GLY A O 1
ATOM 1392 N N . GLN A 1 190 ? 31.862 -2.017 -9.523 1.00 47.50 190 GLN A N 1
ATOM 1393 C CA . GLN A 1 190 ? 30.750 -1.064 -9.522 1.00 47.50 190 GLN A CA 1
ATOM 1394 C C . GLN A 1 190 ? 29.725 -1.590 -8.506 1.00 47.50 190 GLN A C 1
ATOM 1396 O O . GLN A 1 190 ? 29.248 -2.718 -8.638 1.00 47.50 190 GLN A O 1
ATOM 1401 N N . GLY A 1 191 ? 29.497 -0.835 -7.429 1.00 53.31 191 GLY A N 1
ATOM 1402 C CA . GLY A 1 191 ? 28.633 -1.253 -6.322 1.00 53.31 191 GLY A CA 1
ATOM 1403 C C . GLY A 1 191 ? 27.175 -1.417 -6.754 1.00 53.31 191 GLY A C 1
ATOM 1404 O O . GLY A 1 191 ? 26.765 -0.850 -7.756 1.00 53.31 191 GLY A O 1
ATOM 1405 N N . TYR A 1 192 ? 26.415 -2.199 -5.993 1.00 51.91 192 TYR A N 1
ATOM 1406 C CA . TYR A 1 192 ? 24.951 -2.196 -5.973 1.00 51.91 192 TYR A CA 1
ATOM 1407 C C . TYR A 1 192 ? 24.513 -1.910 -4.529 1.00 51.91 192 TYR A C 1
ATOM 1409 O O . TYR A 1 192 ? 25.318 -2.044 -3.601 1.00 51.91 192 TYR A O 1
ATOM 1417 N N . ALA A 1 193 ? 23.270 -1.465 -4.326 1.00 54.88 193 ALA A N 1
ATOM 1418 C CA . ALA A 1 193 ? 22.763 -1.143 -2.994 1.00 54.88 193 ALA A CA 1
ATOM 1419 C C . ALA A 1 193 ? 22.705 -2.401 -2.122 1.00 54.88 193 ALA A C 1
ATOM 1421 O O . ALA A 1 193 ? 22.330 -3.467 -2.602 1.00 54.88 193 ALA A O 1
ATOM 1422 N N . LYS A 1 194 ? 23.021 -2.270 -0.829 1.00 63.44 194 LYS A N 1
ATOM 1423 C CA . LYS A 1 194 ? 22.680 -3.302 0.154 1.00 63.44 194 LYS A CA 1
ATOM 1424 C C . LYS A 1 194 ? 21.162 -3.489 0.139 1.00 63.44 194 LYS A C 1
ATOM 1426 O O . LYS A 1 194 ? 20.444 -2.499 0.268 1.00 63.44 194 LYS A O 1
ATOM 1431 N N . GLY A 1 195 ? 20.691 -4.729 0.052 1.00 79.00 195 GLY A N 1
ATOM 1432 C CA . GLY A 1 195 ? 19.262 -5.017 0.160 1.00 79.00 195 GLY A CA 1
ATOM 1433 C C . GLY A 1 195 ? 18.538 -5.049 -1.177 1.00 79.00 195 GLY A C 1
ATOM 1434 O O . GLY A 1 195 ? 17.442 -4.504 -1.268 1.00 79.00 195 GLY A O 1
ATOM 1435 N N . LEU A 1 196 ? 19.137 -5.647 -2.209 1.00 87.25 196 LEU A N 1
ATOM 1436 C CA . LEU A 1 196 ? 18.464 -5.895 -3.484 1.00 87.25 196 LEU A CA 1
ATOM 1437 C C . LEU A 1 196 ? 18.174 -7.386 -3.675 1.00 87.25 196 LEU A C 1
ATOM 1439 O O . LEU A 1 196 ? 18.981 -8.248 -3.334 1.00 87.25 196 LEU A O 1
ATOM 1443 N N . LEU A 1 197 ? 17.021 -7.679 -4.262 1.00 90.12 197 LEU A N 1
ATOM 1444 C CA . LEU A 1 197 ? 16.663 -8.988 -4.792 1.00 90.12 197 LEU A CA 1
ATOM 1445 C C . LEU A 1 197 ? 16.920 -8.957 -6.294 1.00 90.12 197 LEU A C 1
ATOM 1447 O O . LEU A 1 197 ? 16.282 -8.176 -7.004 1.00 90.12 197 LEU A O 1
ATOM 1451 N N . GLU A 1 198 ? 17.827 -9.803 -6.776 1.00 92.56 198 GLU A N 1
ATOM 1452 C CA . GLU A 1 198 ? 17.952 -10.039 -8.208 1.00 92.56 198 GLU A CA 1
ATOM 1453 C C . GLU A 1 198 ? 16.939 -11.104 -8.626 1.00 92.56 198 GLU A C 1
ATOM 1455 O O . GLU A 1 198 ? 17.016 -12.268 -8.217 1.00 92.56 198 GLU A O 1
ATOM 1460 N N . LEU A 1 199 ? 15.996 -10.692 -9.467 1.00 95.25 199 LEU A N 1
ATOM 1461 C CA . LEU A 1 199 ? 15.021 -11.555 -10.110 1.00 95.25 199 LEU A CA 1
ATOM 1462 C C . LEU A 1 199 ? 15.382 -11.681 -11.593 1.00 95.25 199 LEU A C 1
ATOM 1464 O O . LEU A 1 199 ? 15.700 -10.699 -12.262 1.00 95.25 199 LEU A O 1
ATOM 1468 N N . VAL A 1 200 ? 15.355 -12.895 -12.119 1.00 95.69 200 VAL A N 1
ATOM 1469 C CA . VAL A 1 200 ? 15.621 -13.206 -13.527 1.00 95.69 200 VAL A CA 1
ATOM 1470 C C . VAL A 1 200 ? 14.322 -13.593 -14.229 1.00 95.69 200 VAL A C 1
ATOM 1472 O O . VAL A 1 200 ? 13.331 -13.891 -13.551 1.00 95.69 200 VAL A O 1
ATOM 1475 N N . PRO A 1 201 ? 14.295 -13.571 -15.574 1.00 95.06 201 PRO A N 1
ATOM 1476 C CA . PRO A 1 201 ? 13.110 -13.970 -16.304 1.00 95.06 201 PRO A CA 1
ATOM 1477 C C . PRO A 1 201 ? 12.657 -15.378 -15.930 1.00 95.06 201 PRO A C 1
ATOM 1479 O O . PRO A 1 201 ? 13.493 -16.270 -15.758 1.00 95.06 201 PRO A O 1
ATOM 1482 N N . ASP A 1 202 ? 11.345 -15.572 -15.837 1.00 93.62 202 ASP A N 1
ATOM 1483 C CA . ASP A 1 202 ? 10.766 -16.912 -15.755 1.00 93.62 202 ASP A CA 1
ATOM 1484 C C . ASP A 1 202 ? 11.263 -17.753 -16.952 1.00 93.62 202 ASP A C 1
ATOM 1486 O O . ASP A 1 202 ? 11.150 -17.298 -18.094 1.00 93.62 202 ASP A O 1
ATOM 1490 N N . PRO A 1 203 ? 11.858 -18.941 -16.728 1.00 91.00 203 PRO A N 1
ATOM 1491 C CA . PRO A 1 203 ? 12.391 -19.775 -17.802 1.00 91.00 203 PRO A CA 1
ATOM 1492 C C . PRO A 1 203 ? 11.341 -20.191 -18.841 1.00 91.00 203 PRO A C 1
ATOM 1494 O O . PRO A 1 203 ? 11.714 -20.416 -19.994 1.00 91.00 203 PRO A O 1
ATOM 1497 N N . ASP A 1 204 ? 10.064 -20.272 -18.461 1.00 91.06 204 ASP A N 1
ATOM 1498 C CA . ASP A 1 204 ? 8.994 -20.749 -19.336 1.00 91.06 204 ASP A CA 1
ATOM 1499 C C . ASP A 1 204 ? 8.333 -19.594 -20.096 1.00 91.06 204 ASP A C 1
ATOM 1501 O O . ASP A 1 204 ? 8.232 -19.613 -21.326 1.00 91.06 204 ASP A O 1
ATOM 1505 N N . SER A 1 205 ? 7.893 -18.559 -19.377 1.00 89.81 205 SER A N 1
ATOM 1506 C CA . SER A 1 205 ? 7.181 -17.418 -19.972 1.00 89.81 205 SER A CA 1
ATOM 1507 C C . SER A 1 205 ? 8.112 -16.309 -20.477 1.00 89.81 205 SER A C 1
ATOM 1509 O O . SER A 1 205 ? 7.705 -15.449 -21.266 1.00 89.81 205 SER A O 1
ATOM 1511 N N . ASN A 1 206 ? 9.378 -16.317 -20.049 1.00 90.06 206 ASN A N 1
ATOM 1512 C CA . ASN A 1 206 ? 10.342 -15.235 -20.235 1.00 90.06 206 ASN A CA 1
ATOM 1513 C C . ASN A 1 206 ? 9.851 -13.882 -19.678 1.00 90.06 206 ASN A C 1
ATOM 1515 O O . ASN A 1 206 ? 10.256 -12.817 -20.168 1.00 90.06 206 ASN A O 1
ATOM 1519 N N . THR A 1 207 ? 8.972 -13.910 -18.670 1.00 92.06 207 THR A N 1
ATOM 1520 C CA . THR A 1 207 ? 8.439 -12.706 -18.031 1.00 92.06 207 THR A CA 1
ATOM 1521 C C . THR A 1 207 ? 9.468 -12.009 -17.153 1.00 92.06 207 THR A C 1
ATOM 1523 O O . THR A 1 207 ? 10.196 -12.654 -16.410 1.00 92.06 207 THR A O 1
ATOM 1526 N N . ILE A 1 208 ? 9.542 -10.676 -17.251 1.00 92.81 208 ILE A N 1
ATOM 1527 C CA . ILE A 1 208 ? 10.399 -9.818 -16.417 1.00 92.81 208 ILE A CA 1
ATOM 1528 C C . ILE A 1 208 ? 9.888 -8.369 -16.419 1.00 92.81 208 ILE A C 1
ATOM 1530 O O . ILE A 1 208 ? 9.169 -7.969 -17.337 1.00 92.81 208 ILE A O 1
ATOM 1534 N N . THR A 1 209 ? 10.271 -7.565 -15.424 1.00 92.62 209 THR A N 1
ATOM 1535 C CA . THR A 1 209 ? 10.001 -6.116 -15.422 1.00 92.62 209 THR A CA 1
ATOM 1536 C C . THR A 1 209 ? 10.846 -5.357 -16.442 1.00 92.62 209 THR A C 1
ATOM 1538 O O . THR A 1 209 ? 11.922 -5.792 -16.855 1.00 92.62 209 THR A O 1
ATOM 1541 N N . CYS A 1 210 ? 10.358 -4.183 -16.836 1.00 87.88 210 CYS A N 1
ATOM 1542 C CA . CYS A 1 210 ? 10.967 -3.282 -17.806 1.00 87.88 210 CYS A CA 1
ATOM 1543 C C . CYS A 1 210 ? 10.770 -1.803 -17.407 1.00 87.88 210 CYS A C 1
ATOM 1545 O O . CYS A 1 210 ? 10.266 -1.484 -16.330 1.00 87.88 210 CYS A O 1
ATOM 1547 N N . LEU A 1 211 ? 11.204 -0.862 -18.259 1.00 85.19 211 LEU A N 1
ATOM 1548 C CA . LEU A 1 211 ? 11.055 0.572 -17.984 1.00 85.19 211 LEU A CA 1
ATOM 1549 C C . LEU A 1 211 ? 9.583 0.936 -17.748 1.00 85.19 211 LEU A C 1
ATOM 1551 O O . LEU A 1 211 ? 8.707 0.539 -18.520 1.00 85.19 211 LEU A O 1
ATOM 1555 N N . GLY A 1 212 ? 9.347 1.725 -16.699 1.00 87.19 212 GLY A N 1
ATOM 1556 C CA . GLY A 1 212 ? 8.015 2.121 -16.237 1.00 87.19 212 GLY A CA 1
ATOM 1557 C C . GLY A 1 212 ? 7.421 1.207 -15.157 1.00 87.19 212 GLY A C 1
ATOM 1558 O O . GLY A 1 212 ? 6.548 1.645 -14.409 1.00 87.19 212 GLY A O 1
ATOM 1559 N N . ASP A 1 213 ? 7.929 -0.021 -15.003 1.00 93.25 213 ASP A N 1
ATOM 1560 C CA . ASP A 1 213 ? 7.527 -0.902 -13.895 1.00 93.25 213 ASP A CA 1
ATOM 1561 C C . ASP A 1 213 ? 8.195 -0.521 -12.570 1.00 93.25 213 ASP A C 1
ATOM 1563 O O . ASP A 1 213 ? 7.834 -1.064 -11.529 1.00 93.25 213 ASP A O 1
ATOM 1567 N N . SER A 1 214 ? 9.170 0.395 -12.594 1.00 93.81 214 SER A N 1
ATOM 1568 C CA . SER A 1 214 ? 9.799 0.962 -11.400 1.00 93.81 214 SER A CA 1
ATOM 1569 C C . SER A 1 214 ? 8.750 1.377 -10.372 1.00 93.81 214 SER A C 1
ATOM 1571 O O . SER A 1 214 ? 7.743 1.990 -10.723 1.00 93.81 214 SER A O 1
ATOM 1573 N N . GLY A 1 215 ? 8.966 1.028 -9.107 1.00 94.81 215 GLY A N 1
ATOM 1574 C CA . GLY A 1 215 ? 8.009 1.242 -8.025 1.00 94.81 215 GLY A CA 1
ATOM 1575 C C . GLY A 1 215 ? 6.908 0.180 -7.904 1.00 94.81 215 GLY A C 1
ATOM 1576 O O . GLY A 1 215 ? 6.227 0.129 -6.882 1.00 94.81 215 GLY A O 1
ATOM 1577 N N . GLY A 1 216 ? 6.748 -0.688 -8.907 1.00 94.38 216 GLY A N 1
ATOM 1578 C CA . GLY A 1 216 ? 5.829 -1.825 -8.879 1.00 94.38 216 GLY A CA 1
ATOM 1579 C C . GLY A 1 216 ? 6.319 -2.957 -7.964 1.00 94.38 216 GLY A C 1
ATOM 1580 O O . GLY A 1 216 ? 7.526 -3.078 -7.727 1.00 94.38 216 GLY A O 1
ATOM 1581 N N . PRO A 1 217 ? 5.412 -3.782 -7.418 1.00 94.00 217 PRO A N 1
ATOM 1582 C CA . PRO A 1 217 ? 5.770 -4.782 -6.423 1.00 94.00 217 PRO A CA 1
ATOM 1583 C C . PRO A 1 217 ? 6.310 -6.087 -7.023 1.00 94.00 217 PRO A C 1
ATOM 1585 O O . PRO A 1 217 ? 5.892 -6.516 -8.100 1.00 94.00 217 PRO A O 1
ATOM 1588 N N . ALA A 1 218 ? 7.160 -6.767 -6.252 1.00 93.94 218 ALA A N 1
ATOM 1589 C CA . ALA A 1 218 ? 7.319 -8.220 -6.294 1.00 93.94 218 ALA A CA 1
ATOM 1590 C C . ALA A 1 218 ? 6.548 -8.842 -5.120 1.00 93.94 218 ALA A C 1
ATOM 1592 O O . ALA A 1 218 ? 6.726 -8.434 -3.966 1.00 93.94 218 ALA A O 1
ATOM 1593 N N . VAL A 1 219 ? 5.695 -9.821 -5.420 1.00 90.12 219 VAL A N 1
ATOM 1594 C CA . VAL A 1 219 ? 4.766 -10.457 -4.477 1.00 90.12 219 VAL A CA 1
ATOM 1595 C C . VAL A 1 219 ? 5.089 -11.944 -4.332 1.00 90.12 219 VAL A C 1
ATOM 1597 O O . VAL A 1 219 ? 5.322 -12.627 -5.328 1.00 90.12 219 VAL A O 1
ATOM 1600 N N . LEU A 1 220 ? 5.057 -12.454 -3.100 1.00 86.06 220 LEU A N 1
ATOM 1601 C CA . LEU A 1 220 ? 5.133 -13.882 -2.784 1.00 86.06 220 LEU A CA 1
ATOM 1602 C C . LEU A 1 220 ? 3.880 -14.281 -1.999 1.00 86.06 220 LEU A C 1
ATOM 1604 O O . LEU A 1 220 ? 3.716 -13.887 -0.847 1.00 86.06 220 LEU A O 1
ATOM 1608 N N . GLY A 1 221 ? 2.976 -15.038 -2.623 1.00 80.31 221 GLY A N 1
ATOM 1609 C CA . GLY A 1 221 ? 1.674 -15.347 -2.026 1.00 80.31 221 GLY A CA 1
ATOM 1610 C C . GLY A 1 221 ? 0.843 -14.080 -1.797 1.00 80.31 221 GLY A C 1
ATOM 1611 O O . GLY A 1 221 ? 0.471 -13.393 -2.750 1.00 80.31 221 GLY A O 1
ATOM 1612 N N . ASP A 1 222 ? 0.546 -13.773 -0.535 1.00 72.81 222 ASP A N 1
ATOM 1613 C CA . ASP A 1 222 ? -0.136 -12.549 -0.110 1.00 72.81 222 ASP A CA 1
ATOM 1614 C C . ASP A 1 222 ? 0.819 -11.416 0.302 1.00 72.81 222 ASP A C 1
ATOM 1616 O O . ASP A 1 222 ? 0.367 -10.312 0.607 1.00 72.81 222 ASP A O 1
ATOM 1620 N N . GLN A 1 223 ? 2.131 -11.655 0.268 1.00 77.38 223 GLN A N 1
ATOM 1621 C CA . GLN A 1 223 ? 3.118 -10.746 0.832 1.00 77.38 223 GLN A CA 1
ATOM 1622 C C . GLN A 1 223 ? 3.793 -9.869 -0.209 1.00 77.38 223 GLN A C 1
ATOM 1624 O O . GLN A 1 223 ? 4.290 -10.343 -1.231 1.00 77.38 223 GLN A O 1
ATOM 1629 N N . LEU A 1 224 ? 3.901 -8.582 0.111 1.00 85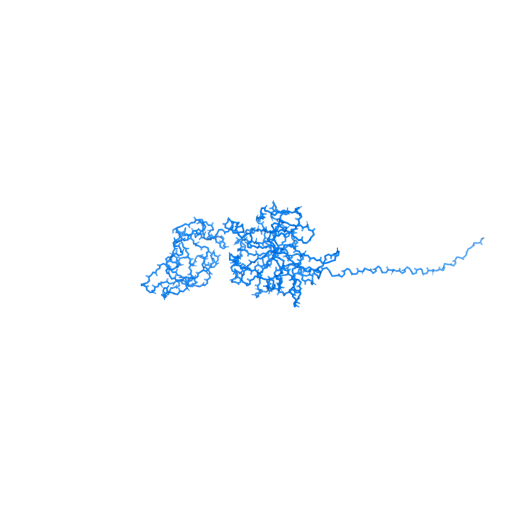.12 224 LEU A N 1
ATOM 1630 C CA . LEU A 1 224 ? 4.765 -7.653 -0.602 1.00 85.12 224 LEU A CA 1
ATOM 1631 C C . LEU A 1 224 ? 6.214 -7.865 -0.145 1.00 85.12 224 LEU A C 1
ATOM 1633 O O . LEU A 1 224 ? 6.517 -7.746 1.041 1.00 85.12 224 LEU A O 1
ATOM 1637 N N . VAL A 1 225 ? 7.104 -8.190 -1.081 1.00 87.12 225 VAL A N 1
ATOM 1638 C CA . VAL A 1 225 ? 8.494 -8.556 -0.768 1.00 87.12 225 VAL A CA 1
ATOM 1639 C C . VAL A 1 225 ? 9.491 -7.534 -1.298 1.00 87.12 225 VAL A C 1
ATOM 1641 O O . VAL A 1 225 ? 10.476 -7.231 -0.624 1.00 87.12 225 VAL A O 1
ATOM 1644 N N . GLY A 1 226 ? 9.245 -6.995 -2.489 1.00 91.12 226 GLY A N 1
ATOM 1645 C CA . GLY A 1 226 ? 10.179 -6.092 -3.149 1.00 91.12 226 GLY A CA 1
ATOM 1646 C C . GLY A 1 226 ? 9.495 -4.963 -3.899 1.00 91.12 226 GLY A C 1
ATOM 1647 O O . GLY A 1 226 ? 8.324 -5.069 -4.262 1.00 91.12 226 GLY A O 1
ATOM 1648 N N . VAL A 1 227 ? 10.253 -3.903 -4.171 1.00 93.38 227 VAL A N 1
ATOM 1649 C CA . VAL A 1 227 ? 9.853 -2.798 -5.054 1.00 93.38 227 VAL A CA 1
ATOM 1650 C C . VAL A 1 227 ? 10.828 -2.703 -6.217 1.00 93.38 227 VAL A C 1
ATOM 1652 O O . VAL A 1 227 ? 12.032 -2.601 -6.003 1.00 93.38 227 VAL A O 1
ATOM 1655 N N . SER A 1 228 ? 10.310 -2.739 -7.443 1.00 95.00 228 SER A N 1
ATOM 1656 C CA . SER A 1 228 ? 11.095 -2.688 -8.678 1.00 95.00 228 SER A CA 1
ATOM 1657 C C . SER A 1 228 ? 11.934 -1.409 -8.725 1.00 95.00 228 SER A C 1
ATOM 1659 O O . SER A 1 228 ? 11.388 -0.309 -8.618 1.00 95.00 228 SER A O 1
ATOM 1661 N N . SER A 1 229 ? 13.253 -1.545 -8.865 1.00 91.69 229 SER A N 1
ATOM 1662 C CA . SER A 1 229 ? 14.204 -0.429 -8.848 1.00 91.69 229 SER A CA 1
ATOM 1663 C C . SER A 1 229 ? 14.799 -0.197 -10.237 1.00 91.69 229 SER A C 1
ATOM 1665 O O . SER A 1 229 ? 14.527 0.821 -10.872 1.00 91.69 229 SER A O 1
ATOM 1667 N N . PHE A 1 230 ? 15.564 -1.156 -10.758 1.00 89.12 230 PHE A N 1
ATOM 1668 C CA . PHE A 1 230 ? 16.176 -1.056 -12.084 1.00 89.12 230 PHE A CA 1
ATOM 1669 C C . PHE A 1 230 ? 16.303 -2.428 -12.748 1.00 89.12 230 PHE A C 1
ATOM 1671 O O . PHE A 1 230 ? 16.041 -3.466 -12.146 1.00 89.12 230 PHE A O 1
ATOM 1678 N N . VAL A 1 231 ? 16.727 -2.433 -14.009 1.00 88.50 231 VAL A N 1
ATOM 1679 C CA . VAL A 1 231 ? 16.955 -3.651 -14.791 1.00 88.50 231 VAL A CA 1
ATOM 1680 C C . VAL A 1 231 ? 18.363 -3.669 -15.374 1.00 88.50 231 VAL A C 1
ATOM 1682 O O . VAL A 1 231 ? 18.917 -2.625 -15.720 1.00 88.50 231 VAL A O 1
ATOM 1685 N N . SER A 1 232 ? 18.935 -4.860 -15.513 1.00 87.50 232 SER A N 1
ATOM 1686 C CA . SER A 1 232 ? 20.158 -5.115 -16.269 1.00 87.50 232 SER A CA 1
ATOM 1687 C C . SER A 1 232 ? 19.805 -5.723 -17.626 1.00 87.50 232 SER A C 1
ATOM 1689 O O . SER A 1 232 ? 18.985 -6.640 -17.726 1.00 87.50 232 SER A O 1
ATOM 1691 N N . PHE A 1 233 ? 20.411 -5.194 -18.686 1.00 87.00 233 PHE A N 1
ATOM 1692 C CA . PHE A 1 233 ? 20.121 -5.588 -20.059 1.00 87.00 233 PHE A CA 1
ATOM 1693 C C . PHE A 1 233 ? 21.395 -5.711 -20.891 1.00 87.00 233 PHE A C 1
ATOM 1695 O O . PHE A 1 233 ? 22.413 -5.077 -20.616 1.00 87.00 233 PHE A O 1
ATOM 1702 N N . SER A 1 234 ? 21.322 -6.535 -21.931 1.00 86.81 234 SER A N 1
ATOM 1703 C CA . SER A 1 234 ? 22.408 -6.729 -22.892 1.00 86.81 234 SER A CA 1
ATOM 1704 C C . SER A 1 234 ? 22.327 -5.752 -24.068 1.00 86.81 234 SER A C 1
ATOM 1706 O O . SER A 1 234 ? 21.253 -5.290 -24.446 1.00 86.81 234 SER A O 1
ATOM 1708 N N . GLY A 1 235 ? 23.471 -5.485 -24.699 1.00 84.69 235 GLY A N 1
ATOM 1709 C CA . GLY A 1 235 ? 23.565 -4.621 -25.879 1.00 84.69 235 GLY A CA 1
ATOM 1710 C C . GLY A 1 235 ? 23.831 -3.148 -25.558 1.00 84.69 235 GLY A C 1
ATOM 1711 O O . GLY A 1 235 ? 24.005 -2.755 -24.409 1.00 84.69 235 GLY A O 1
ATOM 1712 N N . SER A 1 236 ? 23.920 -2.329 -26.607 1.00 77.81 236 SER A N 1
ATOM 1713 C CA . SER A 1 236 ? 24.260 -0.900 -26.518 1.00 77.81 236 SER A CA 1
ATOM 1714 C C . SER A 1 236 ? 23.045 0.025 -26.416 1.00 77.81 236 SER A C 1
ATOM 1716 O O . SER A 1 236 ? 23.199 1.203 -26.100 1.00 77.81 236 SER A O 1
ATOM 1718 N N . ALA A 1 237 ? 21.846 -0.493 -26.681 1.00 79.38 237 ALA A N 1
ATOM 1719 C CA . ALA A 1 237 ? 20.592 0.238 -26.600 1.00 79.38 237 ALA A CA 1
ATOM 1720 C C . ALA A 1 237 ? 19.583 -0.565 -25.779 1.00 79.38 237 ALA A C 1
ATOM 1722 O O . ALA A 1 237 ? 19.449 -1.777 -25.953 1.00 79.38 237 ALA A O 1
ATOM 1723 N N . TYR A 1 238 ? 18.872 0.123 -24.888 1.00 79.06 238 TYR A N 1
ATOM 1724 C CA . TYR A 1 238 ? 17.842 -0.496 -24.066 1.00 79.06 238 TYR A CA 1
ATOM 1725 C C . TYR A 1 238 ? 16.702 -1.047 -24.934 1.00 79.06 238 TYR A C 1
ATOM 1727 O O . TYR A 1 238 ? 16.123 -0.322 -25.743 1.00 79.06 238 TYR A O 1
ATOM 1735 N N . SER A 1 239 ? 16.329 -2.302 -24.683 1.00 80.19 239 SER A N 1
ATOM 1736 C CA . SER A 1 239 ? 15.052 -2.882 -25.099 1.00 80.19 239 SER A CA 1
ATOM 1737 C C . SER A 1 239 ? 14.541 -3.813 -24.004 1.00 80.19 239 SER A C 1
ATOM 1739 O O . SER A 1 239 ? 15.332 -4.459 -23.313 1.00 80.19 239 SER A O 1
ATOM 1741 N N . CYS A 1 240 ? 13.219 -3.914 -23.850 1.00 80.62 240 CYS A N 1
ATOM 1742 C CA . CYS A 1 240 ? 12.628 -4.820 -22.867 1.00 80.62 240 CYS A CA 1
ATOM 1743 C C . CYS A 1 240 ? 12.992 -6.291 -23.155 1.00 80.62 240 CYS A C 1
ATOM 1745 O O . CYS A 1 240 ? 13.258 -7.058 -22.233 1.00 80.62 240 CYS A O 1
ATOM 1747 N N . GLY A 1 241 ? 13.127 -6.680 -24.429 1.00 83.19 241 GLY A N 1
ATOM 1748 C CA . GLY A 1 241 ? 13.600 -8.011 -24.834 1.00 83.19 241 GLY A CA 1
ATOM 1749 C C . GLY A 1 241 ? 15.050 -8.329 -24.440 1.00 83.19 241 GLY A C 1
ATOM 1750 O O . GLY A 1 241 ? 15.392 -9.496 -24.288 1.00 83.19 241 GLY A O 1
ATOM 1751 N N . ALA A 1 242 ? 15.892 -7.314 -24.221 1.00 84.75 242 ALA A N 1
ATOM 1752 C CA . ALA A 1 242 ? 17.289 -7.496 -23.828 1.00 84.75 242 ALA A CA 1
ATOM 1753 C C . ALA A 1 242 ? 17.511 -7.554 -22.307 1.00 84.75 242 ALA A C 1
ATOM 1755 O O . ALA A 1 242 ? 18.643 -7.776 -21.869 1.00 84.75 242 ALA A O 1
ATOM 1756 N N . VAL A 1 243 ? 16.463 -7.340 -21.503 1.00 86.44 243 VAL A N 1
ATOM 1757 C CA . VAL A 1 243 ? 16.534 -7.449 -20.040 1.00 86.44 243 VAL A CA 1
ATOM 1758 C C . VAL A 1 243 ? 16.777 -8.904 -19.644 1.00 86.44 243 VAL A C 1
ATOM 1760 O O . VAL A 1 243 ? 16.009 -9.793 -20.025 1.00 86.44 243 VAL A O 1
ATOM 1763 N N . HIS A 1 244 ? 17.836 -9.130 -18.868 1.00 90.50 244 HIS A N 1
ATOM 1764 C CA . HIS A 1 244 ? 18.219 -10.451 -18.363 1.00 90.50 244 HIS A CA 1
ATOM 1765 C C . HIS A 1 244 ? 18.172 -10.552 -16.836 1.00 90.50 244 HIS A C 1
ATOM 1767 O O . HIS A 1 244 ? 18.159 -11.662 -16.316 1.00 90.50 244 HIS A O 1
ATOM 1773 N N . SER A 1 245 ? 18.129 -9.429 -16.116 1.00 91.44 245 SER A N 1
ATOM 1774 C CA . SER A 1 245 ? 17.767 -9.417 -14.698 1.00 91.44 245 SER A CA 1
ATOM 1775 C C . SER A 1 245 ? 17.108 -8.104 -14.291 1.00 91.44 245 SER A C 1
ATOM 1777 O O . SER A 1 245 ? 17.316 -7.056 -14.905 1.00 91.44 245 SER A O 1
ATOM 1779 N N . ALA A 1 246 ? 16.280 -8.181 -13.261 1.00 92.31 246 ALA A N 1
ATOM 1780 C CA . ALA A 1 246 ? 15.594 -7.078 -12.624 1.00 92.31 246 ALA A CA 1
ATOM 1781 C C . ALA A 1 246 ? 15.955 -7.041 -11.143 1.00 92.31 246 ALA A C 1
ATOM 1783 O O . ALA A 1 246 ? 16.056 -8.076 -10.489 1.00 92.31 246 ALA A O 1
ATOM 1784 N N . HIS A 1 247 ? 16.126 -5.838 -10.616 1.00 92.19 247 HIS A N 1
ATOM 1785 C CA . HIS A 1 247 ? 16.590 -5.609 -9.257 1.00 92.19 247 HIS A CA 1
ATOM 1786 C C . HIS A 1 247 ? 15.499 -4.900 -8.479 1.00 92.19 247 HIS A C 1
ATOM 1788 O O . HIS A 1 247 ? 15.023 -3.834 -8.879 1.00 92.19 247 HIS A O 1
ATOM 1794 N N . PHE A 1 248 ? 15.096 -5.510 -7.372 1.00 93.19 248 PHE A N 1
ATOM 1795 C CA . PHE A 1 248 ? 14.052 -5.000 -6.497 1.00 93.19 248 PHE A CA 1
ATOM 1796 C C . PHE A 1 248 ? 14.657 -4.631 -5.150 1.00 93.19 248 PHE A C 1
ATOM 1798 O O . PHE A 1 248 ? 15.415 -5.414 -4.586 1.00 93.19 248 PHE A O 1
ATOM 1805 N N . THR A 1 249 ? 14.290 -3.479 -4.599 1.00 91.31 249 THR A N 1
ATOM 1806 C CA . THR A 1 249 ? 14.594 -3.136 -3.207 1.00 91.31 249 THR A CA 1
ATOM 1807 C C . THR A 1 249 ? 13.908 -4.145 -2.289 1.00 91.31 249 THR A C 1
ATOM 1809 O O . THR A 1 249 ? 12.682 -4.247 -2.311 1.00 91.31 249 THR A O 1
ATOM 1812 N N . ASP A 1 250 ? 14.684 -4.895 -1.503 1.00 88.88 250 ASP A N 1
ATOM 1813 C CA . ASP A 1 250 ? 14.198 -5.878 -0.532 1.00 88.88 250 ASP A CA 1
ATOM 1814 C C . ASP A 1 250 ? 13.545 -5.160 0.647 1.00 88.88 250 ASP A C 1
ATOM 1816 O O . ASP A 1 250 ? 14.218 -4.543 1.478 1.00 88.88 250 ASP A O 1
ATOM 1820 N N . LEU A 1 251 ? 12.223 -5.256 0.755 1.00 87.06 251 LEU A N 1
ATOM 1821 C CA . LEU A 1 251 ? 11.501 -4.542 1.799 1.00 87.06 251 LEU A CA 1
ATOM 1822 C C . LEU A 1 251 ? 11.792 -5.098 3.190 1.00 87.06 251 LEU A C 1
ATOM 1824 O O . LEU A 1 251 ? 11.693 -4.351 4.160 1.00 87.06 251 LEU A O 1
ATOM 1828 N N . ARG A 1 252 ? 12.233 -6.358 3.312 1.00 82.31 252 ARG A N 1
ATOM 1829 C CA . ARG A 1 252 ? 12.616 -6.948 4.606 1.00 82.31 252 ARG A CA 1
ATOM 1830 C C . ARG A 1 252 ? 13.781 -6.197 5.246 1.00 82.31 252 ARG A C 1
ATOM 1832 O O . ARG A 1 252 ? 13.846 -6.108 6.467 1.00 82.31 252 ARG A O 1
ATOM 1839 N N . ALA A 1 253 ? 14.666 -5.612 4.438 1.00 81.06 253 ALA A N 1
ATOM 1840 C CA . ALA A 1 253 ? 15.792 -4.822 4.924 1.00 81.06 253 ALA A CA 1
ATOM 1841 C C . ALA A 1 253 ? 15.391 -3.415 5.411 1.00 81.06 253 ALA A C 1
ATOM 1843 O O . ALA A 1 253 ? 16.154 -2.791 6.148 1.00 81.06 253 ALA A O 1
ATOM 1844 N N . PHE A 1 254 ? 14.211 -2.915 5.022 1.00 82.50 254 PHE A N 1
ATOM 1845 C CA . PHE A 1 254 ? 13.766 -1.535 5.280 1.00 82.50 254 PHE A CA 1
ATOM 1846 C C . PHE A 1 254 ? 12.407 -1.460 5.978 1.00 82.50 254 PHE A C 1
ATOM 1848 O O . PHE A 1 254 ? 11.774 -0.402 6.012 1.00 82.50 254 PHE A O 1
ATOM 1855 N N . GLY A 1 255 ? 11.965 -2.579 6.553 1.00 79.19 255 GLY A N 1
ATOM 1856 C CA . GLY A 1 255 ? 10.610 -2.706 7.053 1.00 79.19 255 GLY A CA 1
ATOM 1857 C C . GLY A 1 255 ? 10.274 -1.762 8.199 1.00 79.19 255 GLY A C 1
ATOM 1858 O O . GLY A 1 255 ? 9.198 -1.172 8.211 1.00 79.19 255 GLY A O 1
ATOM 1859 N N . GLU A 1 256 ? 11.223 -1.534 9.110 1.00 81.00 256 GLU A N 1
ATOM 1860 C CA . GLU A 1 256 ? 11.059 -0.593 10.224 1.00 81.00 256 GLU A CA 1
ATOM 1861 C C . GLU A 1 256 ? 10.805 0.842 9.749 1.00 81.00 256 GLU A C 1
ATOM 1863 O O . GLU A 1 256 ? 9.943 1.528 10.300 1.00 81.00 256 GLU A O 1
ATOM 1868 N N . TRP A 1 257 ? 11.517 1.292 8.710 1.00 87.31 257 TRP A N 1
ATOM 1869 C CA . TRP A 1 257 ? 11.340 2.632 8.151 1.00 87.31 257 TRP A CA 1
ATOM 1870 C C . TRP A 1 257 ? 9.971 2.780 7.479 1.00 87.31 257 TRP A C 1
ATOM 1872 O O . TRP A 1 257 ? 9.268 3.759 7.733 1.00 87.31 257 TRP A O 1
ATOM 1882 N N . ILE A 1 258 ? 9.568 1.790 6.672 1.00 85.38 258 ILE A N 1
ATOM 1883 C CA . ILE A 1 258 ? 8.250 1.765 6.014 1.00 85.38 258 ILE A CA 1
ATOM 1884 C C . ILE A 1 258 ? 7.148 1.852 7.068 1.00 85.38 258 ILE A C 1
ATOM 1886 O O . ILE A 1 258 ? 6.238 2.672 6.968 1.00 85.38 258 ILE A O 1
ATOM 1890 N N . ASP A 1 259 ? 7.263 1.037 8.110 1.00 78.44 259 ASP A N 1
ATOM 1891 C CA . ASP A 1 259 ? 6.333 0.983 9.226 1.00 78.44 259 ASP A CA 1
ATOM 1892 C C . ASP A 1 259 ? 6.274 2.292 10.021 1.00 78.44 259 ASP A C 1
ATOM 1894 O O . ASP A 1 259 ? 5.192 2.723 10.420 1.00 78.44 259 ASP A O 1
ATOM 1898 N N . GLN A 1 260 ? 7.421 2.932 10.257 1.00 80.94 260 GLN A N 1
ATOM 1899 C CA . GLN A 1 260 ? 7.497 4.214 10.950 1.00 80.94 260 GLN A CA 1
ATOM 1900 C C . GLN A 1 260 ? 6.788 5.315 10.160 1.00 80.94 260 GLN A C 1
ATOM 1902 O O . GLN A 1 260 ? 5.975 6.041 10.730 1.00 80.94 260 GLN A O 1
ATOM 1907 N N . VAL A 1 261 ? 7.068 5.426 8.858 1.00 84.62 261 VAL A N 1
ATOM 1908 C CA . VAL A 1 261 ? 6.403 6.404 7.987 1.00 84.62 261 VAL A CA 1
ATOM 1909 C C . VAL A 1 261 ? 4.911 6.099 7.900 1.00 84.62 261 VAL A C 1
ATOM 1911 O O . VAL A 1 261 ? 4.105 7.005 8.095 1.00 84.62 261 VAL A O 1
ATOM 1914 N N . ARG A 1 262 ? 4.527 4.830 7.694 1.00 80.56 262 ARG A N 1
ATOM 1915 C CA . ARG A 1 262 ? 3.118 4.415 7.657 1.00 80.56 262 ARG A CA 1
ATOM 1916 C C . ARG A 1 262 ? 2.392 4.833 8.927 1.00 80.56 262 ARG A C 1
ATOM 1918 O O . ARG A 1 262 ? 1.412 5.550 8.831 1.00 80.56 262 ARG A O 1
ATOM 1925 N N . ARG A 1 263 ? 2.881 4.442 10.108 1.00 74.75 263 ARG A N 1
ATOM 1926 C CA . ARG A 1 263 ? 2.224 4.767 11.387 1.00 74.75 263 ARG A CA 1
ATOM 1927 C C . ARG A 1 263 ? 2.158 6.268 11.666 1.00 74.75 263 ARG A C 1
ATOM 1929 O O . ARG A 1 263 ? 1.254 6.700 12.368 1.00 74.75 263 ARG A O 1
ATOM 1936 N N . ALA A 1 264 ? 3.107 7.051 11.153 1.00 75.62 264 ALA A N 1
ATOM 1937 C CA . ALA A 1 264 ? 3.094 8.501 11.314 1.00 75.62 264 ALA A CA 1
ATOM 1938 C C . ALA A 1 264 ? 2.039 9.194 10.434 1.00 75.62 264 ALA A C 1
ATOM 1940 O O . ALA A 1 264 ? 1.514 10.223 10.847 1.00 75.62 264 ALA A O 1
ATOM 1941 N N . GLN A 1 265 ? 1.752 8.655 9.243 1.00 77.06 265 GLN A N 1
ATOM 1942 C CA . GLN A 1 265 ? 0.869 9.290 8.247 1.00 77.06 265 GLN A CA 1
ATOM 1943 C C . GLN A 1 265 ? -0.513 8.628 8.115 1.00 77.06 265 GLN A C 1
ATOM 1945 O O . GLN A 1 265 ? -1.455 9.246 7.634 1.00 77.06 265 GLN A O 1
ATOM 1950 N N . ASP A 1 266 ? -0.625 7.370 8.524 1.00 68.94 266 ASP A N 1
ATOM 1951 C CA . ASP A 1 266 ? -1.840 6.555 8.580 1.00 68.94 266 ASP A CA 1
ATOM 1952 C C . ASP A 1 266 ? -1.783 5.736 9.881 1.00 68.94 266 ASP A C 1
ATOM 1954 O O . ASP A 1 266 ? -1.480 4.533 9.847 1.00 68.94 266 ASP A O 1
ATOM 1958 N N . PRO A 1 267 ? -1.940 6.388 11.052 1.00 62.88 267 PRO A N 1
ATOM 1959 C CA . PRO A 1 267 ? -1.940 5.682 12.321 1.00 62.88 267 PRO A CA 1
ATOM 1960 C C . PRO A 1 267 ? -3.055 4.633 12.301 1.00 62.88 267 PRO A C 1
ATOM 1962 O O . PRO A 1 267 ? -4.166 4.879 11.829 1.00 62.88 267 PRO A O 1
ATOM 1965 N N . ASP A 1 268 ? -2.740 3.429 12.782 1.00 60.88 268 ASP A N 1
ATOM 1966 C CA . ASP A 1 268 ? -3.745 2.379 12.927 1.00 60.88 268 ASP A CA 1
ATOM 1967 C C . ASP A 1 268 ? -4.885 2.948 13.782 1.00 60.88 268 ASP A C 1
ATOM 1969 O O . ASP A 1 268 ? -4.619 3.438 14.874 1.00 60.88 268 ASP A O 1
ATOM 1973 N N . GLY A 1 269 ? -6.102 3.006 13.234 1.00 64.88 269 GLY A N 1
ATOM 1974 C CA . GLY A 1 269 ? -7.196 3.745 13.863 1.00 64.88 269 GLY A CA 1
ATOM 1975 C C . GLY A 1 269 ? -7.982 4.644 12.912 1.00 64.88 269 GLY A C 1
ATOM 1976 O O . GLY A 1 269 ? -9.197 4.759 13.057 1.00 64.88 269 GLY A O 1
ATOM 1977 N N . ASP A 1 270 ? -7.306 5.271 11.949 1.00 72.75 270 ASP A N 1
ATOM 1978 C CA . ASP A 1 270 ? -7.882 6.331 11.114 1.00 72.75 270 ASP A CA 1
ATOM 1979 C C . ASP A 1 270 ? -9.146 5.917 10.341 1.00 72.75 270 ASP A C 1
ATOM 1981 O O . ASP A 1 270 ? -9.330 4.767 9.926 1.00 72.75 270 ASP A O 1
ATOM 1985 N N . CYS A 1 271 ? -10.023 6.895 10.092 1.00 76.06 271 CYS A N 1
ATOM 1986 C CA . CYS A 1 271 ? -11.216 6.677 9.286 1.00 76.06 271 CYS A CA 1
ATOM 1987 C C . CYS A 1 271 ? -10.867 6.453 7.805 1.00 76.06 271 CYS A C 1
ATOM 1989 O O . CYS A 1 271 ? -10.059 7.175 7.209 1.00 76.06 271 CYS A O 1
ATOM 1991 N N . ARG A 1 272 ? -11.600 5.542 7.149 1.00 72.12 272 ARG A N 1
ATOM 1992 C CA . ARG A 1 272 ? -11.603 5.374 5.683 1.00 72.12 272 ARG A CA 1
ATOM 1993 C C . ARG A 1 272 ? -11.935 6.684 4.963 1.00 72.12 272 ARG A C 1
ATOM 1995 O O . ARG A 1 272 ? -11.374 6.963 3.910 1.00 72.12 272 ARG A O 1
ATOM 2002 N N . ARG A 1 273 ? -12.820 7.503 5.529 1.00 71.62 273 ARG A N 1
ATOM 2003 C CA . ARG A 1 273 ? -13.143 8.846 5.031 1.00 71.62 273 ARG A CA 1
ATOM 2004 C C . ARG A 1 273 ? -13.489 9.773 6.185 1.00 71.62 273 ARG A C 1
ATOM 2006 O O . ARG A 1 273 ? -13.870 9.311 7.251 1.00 71.62 273 ARG A O 1
ATOM 2013 N N . GLU A 1 274 ? -13.421 11.073 5.947 1.00 77.50 274 GLU A N 1
ATOM 2014 C CA . GLU A 1 274 ? -13.858 12.083 6.913 1.00 77.50 274 GLU A CA 1
ATOM 2015 C C . GLU A 1 274 ? -15.341 12.451 6.679 1.00 77.50 274 GLU A C 1
ATOM 2017 O O . GLU A 1 274 ? -15.856 12.341 5.562 1.00 77.50 274 GLU A O 1
ATOM 2022 N N . GLY A 1 275 ? -16.052 12.877 7.724 1.00 81.69 275 GLY A N 1
ATOM 2023 C CA . GLY A 1 275 ? -17.471 13.254 7.687 1.00 81.69 275 GLY A CA 1
ATOM 2024 C C . GLY A 1 275 ? -18.100 13.149 9.075 1.00 81.69 275 GLY A C 1
ATOM 2025 O O . GLY A 1 275 ? -17.573 13.728 10.020 1.00 81.69 275 GLY A O 1
ATOM 2026 N N . ASP A 1 276 ? -19.175 12.363 9.210 1.00 82.94 276 ASP A N 1
ATOM 2027 C CA . ASP A 1 276 ? -19.794 12.044 10.513 1.00 82.94 276 ASP A CA 1
ATOM 2028 C C . ASP A 1 276 ? -18.819 11.343 11.471 1.00 82.94 276 ASP A C 1
ATOM 2030 O O . ASP A 1 276 ? -19.006 11.350 12.691 1.00 82.94 276 ASP A O 1
ATOM 2034 N N . PHE A 1 277 ? -17.753 10.770 10.910 1.00 85.19 277 PHE A N 1
ATOM 2035 C CA . PHE A 1 277 ? -16.584 10.318 11.636 1.00 85.19 277 PHE A CA 1
ATOM 2036 C C . PHE A 1 277 ? -15.347 11.096 11.203 1.00 85.19 277 PHE A C 1
ATOM 2038 O O . PHE A 1 277 ? -15.234 11.519 10.049 1.00 85.19 277 PHE A O 1
ATOM 2045 N N . ARG A 1 278 ? -14.417 11.269 12.139 1.00 82.38 278 ARG A N 1
ATOM 2046 C CA . ARG A 1 278 ? -13.156 11.959 11.912 1.00 82.38 278 ARG A CA 1
ATOM 2047 C C . ARG A 1 278 ? -11.983 11.155 12.447 1.00 82.38 278 ARG A C 1
ATOM 2049 O O . ARG A 1 278 ? -12.076 10.614 13.546 1.00 82.38 278 ARG A O 1
ATOM 2056 N N . SER A 1 279 ? -10.884 11.128 11.703 1.00 81.38 279 SER A N 1
ATOM 2057 C CA . SER A 1 279 ? -9.616 10.586 12.201 1.00 81.38 279 SER A CA 1
ATOM 2058 C C . SER A 1 279 ? -9.100 11.486 13.332 1.00 81.38 279 SER A C 1
ATOM 2060 O O . SER A 1 279 ? -8.657 12.611 13.091 1.00 81.38 279 SER A O 1
ATOM 2062 N N . GLU A 1 280 ? -9.259 11.045 14.579 1.00 76.94 280 GLU A N 1
ATOM 2063 C CA . GLU A 1 280 ? -8.961 11.826 15.783 1.00 76.94 280 GLU A CA 1
ATOM 2064 C C . GLU A 1 280 ? -8.735 10.892 16.980 1.00 76.94 280 GLU A C 1
ATOM 2066 O O . GLU A 1 280 ? -9.312 9.810 17.050 1.00 76.94 280 GLU A O 1
ATOM 2071 N N . ASP A 1 281 ? -7.901 11.308 17.938 1.00 76.12 281 ASP A N 1
ATOM 2072 C CA . ASP A 1 281 ? -7.631 10.552 19.171 1.00 76.12 281 ASP A CA 1
ATOM 2073 C C . ASP A 1 281 ? -7.167 9.104 18.917 1.00 76.12 281 ASP A C 1
ATOM 2075 O O . ASP A 1 281 ? -7.485 8.184 19.670 1.00 76.12 281 ASP A O 1
ATOM 2079 N N . GLY A 1 282 ? -6.403 8.893 17.845 1.00 71.94 282 GLY A N 1
ATOM 2080 C CA . GLY A 1 282 ? -5.857 7.582 17.510 1.00 71.94 282 GLY A CA 1
ATOM 2081 C C . GLY A 1 282 ? -6.892 6.569 17.021 1.00 71.94 282 GLY A C 1
ATOM 2082 O O . GLY A 1 282 ? -6.675 5.367 17.125 1.00 71.94 282 GLY A O 1
ATOM 2083 N N . GLY A 1 283 ? -8.027 7.039 16.511 1.00 81.69 283 GLY A N 1
ATOM 2084 C CA . GLY A 1 283 ? -9.014 6.179 15.888 1.00 81.69 283 GLY A CA 1
ATOM 2085 C C . GLY A 1 283 ? -10.017 6.944 15.041 1.00 81.69 283 GLY A C 1
ATOM 2086 O O . GLY A 1 283 ? -9.864 8.134 14.756 1.00 81.69 283 GLY A O 1
ATOM 2087 N N . CYS A 1 284 ? -11.085 6.257 14.660 1.00 84.44 284 CYS A N 1
ATOM 2088 C CA . CYS A 1 284 ? -12.154 6.851 13.888 1.00 84.44 284 CYS A CA 1
ATOM 2089 C C . CYS A 1 284 ? -13.254 7.326 14.841 1.00 84.44 284 CYS A C 1
ATOM 2091 O O . CYS A 1 284 ? -14.073 6.549 15.345 1.00 84.44 284 CYS A O 1
ATOM 2093 N N . LYS A 1 285 ? -13.224 8.624 15.149 1.00 88.19 285 LYS A N 1
ATOM 2094 C CA . LYS A 1 285 ? -14.082 9.269 16.141 1.00 88.19 285 LYS A CA 1
ATOM 2095 C C . LYS A 1 285 ? -15.425 9.643 15.543 1.00 88.19 285 LYS A C 1
ATOM 2097 O O . LYS A 1 285 ? -15.499 10.463 14.633 1.00 88.19 285 LYS A O 1
ATOM 2102 N N . SER A 1 286 ? -16.497 9.098 16.102 1.00 88.38 286 SER A N 1
ATOM 2103 C CA . SER A 1 286 ? -17.861 9.538 15.810 1.00 88.38 286 SER A CA 1
ATOM 2104 C C . SER A 1 286 ? -18.052 10.966 16.315 1.00 88.38 286 SER A C 1
ATOM 2106 O O . SER A 1 286 ? -17.939 11.219 17.515 1.00 88.38 286 SER A O 1
ATOM 2108 N N . GLN A 1 287 ? -18.403 11.897 15.430 1.00 86.69 287 GLN A N 1
ATOM 2109 C CA . GLN A 1 287 ? -18.677 13.280 15.826 1.00 86.69 287 GLN A CA 1
ATOM 2110 C C . GLN A 1 287 ? -19.945 13.397 16.682 1.00 86.69 287 GLN A C 1
ATOM 2112 O O . GLN A 1 287 ? -20.029 14.266 17.546 1.00 86.69 287 GLN A O 1
ATOM 2117 N N . ALA A 1 288 ? -20.919 12.504 16.476 1.00 86.81 288 ALA A N 1
ATOM 2118 C CA . ALA A 1 288 ? -22.180 12.508 17.212 1.00 86.81 288 ALA A CA 1
ATOM 2119 C C . ALA A 1 288 ? -22.047 11.956 18.641 1.00 86.81 288 ALA A C 1
ATOM 2121 O O . ALA A 1 288 ? -22.638 12.503 19.569 1.00 86.81 288 ALA A O 1
ATOM 2122 N N . SER A 1 289 ? -21.296 10.864 18.823 1.00 87.94 289 SER A N 1
ATOM 2123 C CA . SER A 1 289 ? -21.164 10.197 20.131 1.00 87.94 289 SER A CA 1
ATOM 2124 C C . SER A 1 289 ? -19.879 10.545 20.883 1.00 87.94 289 SER A C 1
ATOM 2126 O O . SER A 1 289 ? -19.776 10.261 22.075 1.00 87.94 289 SER A O 1
ATOM 2128 N N . GLY A 1 290 ? -18.883 11.117 20.201 1.00 89.56 290 GLY A N 1
ATOM 2129 C CA . GLY A 1 290 ? -17.543 11.356 20.740 1.00 89.56 290 GLY A CA 1
ATOM 2130 C C . GLY A 1 290 ? -16.709 10.087 20.946 1.00 89.56 290 GLY A C 1
ATOM 2131 O O . GLY A 1 290 ? -15.552 10.196 21.342 1.00 89.56 290 GLY A O 1
ATOM 2132 N N . LYS A 1 291 ? -17.270 8.899 20.680 1.00 91.50 291 LYS A N 1
ATOM 2133 C CA . LYS A 1 291 ? -16.582 7.614 20.820 1.00 91.50 291 LYS A CA 1
ATOM 2134 C C . LYS A 1 291 ? -15.607 7.392 19.680 1.00 91.50 291 LYS A C 1
ATOM 2136 O O . LYS A 1 291 ? -15.916 7.701 18.527 1.00 91.50 291 LYS A O 1
ATOM 2141 N N . VAL A 1 292 ? -14.466 6.805 20.009 1.00 89.81 292 VAL A N 1
ATOM 2142 C CA . VAL A 1 292 ? -13.400 6.516 19.055 1.00 89.81 292 VAL A CA 1
ATOM 2143 C C . VAL A 1 292 ? -13.339 5.014 18.856 1.00 89.81 292 VAL A C 1
ATOM 2145 O O . VAL A 1 292 ? -13.247 4.250 19.816 1.00 89.81 292 VAL A O 1
ATOM 2148 N N . TRP A 1 293 ? -13.426 4.597 17.604 1.00 88.75 293 TRP A N 1
ATOM 2149 C CA . TRP A 1 293 ? -13.416 3.196 17.212 1.00 88.75 293 TRP A CA 1
ATOM 2150 C C . TRP A 1 293 ? -12.065 2.842 16.607 1.00 88.75 293 TRP A C 1
ATOM 2152 O O . TRP A 1 293 ? -11.464 3.666 15.914 1.00 88.75 293 TRP A O 1
ATOM 2162 N N . SER A 1 294 ? -11.592 1.626 16.874 1.00 82.62 294 SER A N 1
ATOM 2163 C CA . SER A 1 294 ? -10.349 1.134 16.289 1.00 82.62 294 SER A CA 1
ATOM 2164 C C . SER A 1 294 ? -10.509 0.987 14.778 1.00 82.62 294 SER A C 1
ATOM 2166 O O . SER A 1 294 ? -11.584 0.661 14.266 1.00 82.62 294 SER A O 1
ATOM 2168 N N . GLY A 1 295 ? -9.428 1.233 14.048 1.00 68.75 295 GLY A N 1
ATOM 2169 C CA . GLY A 1 295 ? -9.444 1.287 12.587 1.00 68.75 295 GLY A CA 1
ATOM 2170 C C . GLY A 1 295 ? -9.432 -0.098 11.948 1.00 68.75 295 GLY A C 1
ATOM 2171 O O . GLY A 1 295 ? -9.648 -0.233 10.740 1.00 68.75 295 GLY A O 1
ATOM 2172 N N . GLN A 1 296 ? -9.174 -1.142 12.741 1.00 61.47 296 GLN A N 1
ATOM 2173 C CA . GLN A 1 296 ? -9.067 -2.512 12.261 1.00 61.47 296 GLN A CA 1
ATOM 2174 C C . GLN A 1 296 ? -10.061 -3.436 12.950 1.00 61.47 296 GLN A C 1
ATOM 2176 O O . GLN A 1 296 ? -9.941 -3.733 14.135 1.00 61.47 296 GLN A O 1
ATOM 2181 N N . ALA A 1 297 ? -10.998 -3.952 12.154 1.00 60.25 297 ALA A N 1
ATOM 2182 C CA . ALA A 1 297 ? -11.919 -5.003 12.557 1.00 60.25 297 ALA A CA 1
ATOM 2183 C C . ALA A 1 297 ? -11.695 -6.294 11.744 1.00 60.25 297 ALA A C 1
ATOM 2185 O O . ALA A 1 297 ? -12.632 -6.920 11.258 1.00 60.25 297 ALA A O 1
ATOM 2186 N N . ARG A 1 298 ? -10.420 -6.639 11.510 1.00 57.22 298 ARG A N 1
ATOM 2187 C CA . ARG A 1 298 ? -10.003 -7.651 10.514 1.00 57.22 298 ARG A CA 1
ATOM 2188 C C . ARG A 1 298 ? -9.478 -8.954 11.108 1.00 57.22 298 ARG A C 1
ATOM 2190 O O . ARG A 1 298 ? -9.171 -9.895 10.384 1.00 57.22 298 ARG A O 1
ATOM 2197 N N . ARG A 1 299 ? -9.330 -9.019 12.431 1.00 67.94 299 ARG A N 1
ATOM 2198 C CA . ARG A 1 299 ? -8.835 -10.213 13.122 1.00 67.94 299 ARG A CA 1
ATOM 2199 C C . ARG A 1 299 ? -9.969 -10.890 13.860 1.00 67.94 299 ARG A C 1
ATOM 2201 O O . ARG A 1 299 ? -10.776 -10.225 14.505 1.00 67.94 299 ARG A O 1
ATOM 2208 N N . SER A 1 300 ? -10.000 -12.212 13.741 1.00 84.62 300 SER A N 1
ATOM 2209 C CA . SER A 1 300 ? -10.957 -13.054 14.441 1.00 84.62 300 SER A CA 1
ATOM 2210 C C . SER A 1 300 ? -10.295 -13.717 15.636 1.00 84.62 300 SER A C 1
ATOM 2212 O O . SER A 1 300 ? -9.193 -14.251 15.517 1.00 84.62 300 SER A O 1
ATOM 2214 N N . TYR A 1 301 ? -10.981 -13.684 16.768 1.00 89.12 301 TYR A N 1
ATOM 2215 C CA . TYR A 1 301 ? -10.491 -14.171 18.051 1.00 89.12 301 TYR A CA 1
ATOM 2216 C C . TYR A 1 301 ? -11.583 -14.974 18.749 1.00 89.12 301 TYR A C 1
ATOM 2218 O O . TYR A 1 301 ? -12.769 -14.760 18.485 1.00 89.12 301 TYR A O 1
ATOM 2226 N N . SER A 1 302 ? -11.205 -15.865 19.667 1.00 96.06 302 SER A N 1
ATOM 2227 C CA . SER A 1 302 ? -12.148 -16.315 20.694 1.00 96.06 302 SER A CA 1
ATOM 2228 C C . SER A 1 302 ? -12.582 -15.125 21.557 1.00 96.06 302 SER A C 1
ATOM 2230 O O . SER A 1 302 ? -11.924 -14.085 21.585 1.00 96.06 302 SER A O 1
ATOM 2232 N N . TRP A 1 303 ? -13.683 -15.250 22.294 1.00 97.50 303 TRP A N 1
ATOM 2233 C CA . TRP A 1 303 ? -14.211 -14.117 23.058 1.00 97.50 303 TRP A CA 1
ATOM 2234 C C . TRP A 1 303 ? -13.233 -13.616 24.136 1.00 97.50 303 TRP A C 1
ATOM 2236 O O . TRP A 1 303 ? -13.060 -12.413 24.306 1.00 97.50 303 TRP A O 1
ATOM 2246 N N . ASN A 1 304 ? -12.538 -14.520 24.837 1.00 96.31 304 ASN A N 1
ATOM 2247 C CA . ASN A 1 304 ? -11.553 -14.124 25.854 1.00 96.31 304 ASN A CA 1
ATOM 2248 C C . ASN A 1 304 ? -10.328 -13.440 25.223 1.00 96.31 304 ASN A C 1
ATOM 2250 O O . ASN A 1 304 ? -9.817 -12.461 25.762 1.00 96.31 304 ASN A O 1
ATOM 2254 N N . GLU A 1 305 ? -9.871 -13.934 24.070 1.00 95.25 305 GLU A N 1
ATOM 2255 C CA . GLU A 1 305 ? -8.788 -13.302 23.312 1.00 95.25 305 GLU A CA 1
ATOM 2256 C C . GLU A 1 305 ? -9.211 -11.934 22.768 1.00 95.25 305 GLU A C 1
ATOM 2258 O O . GLU A 1 305 ? -8.401 -11.018 22.772 1.00 95.25 305 GLU A O 1
ATOM 2263 N N . ALA A 1 306 ? -10.472 -11.769 22.356 1.00 94.00 306 ALA A N 1
ATOM 2264 C CA . ALA A 1 306 ? -11.025 -10.497 21.899 1.00 94.00 306 ALA A CA 1
ATOM 2265 C C . ALA A 1 306 ? -10.997 -9.428 23.000 1.00 94.00 306 ALA A C 1
ATOM 2267 O O . ALA A 1 306 ? -10.550 -8.305 22.763 1.00 94.00 306 ALA A O 1
ATOM 2268 N N . VAL A 1 307 ? -11.442 -9.793 24.208 1.00 95.31 307 VAL A N 1
ATOM 2269 C CA . VAL A 1 307 ? -11.376 -8.922 25.390 1.00 95.31 307 VAL A CA 1
ATOM 2270 C C . VAL A 1 307 ? -9.924 -8.544 25.674 1.00 95.31 307 VAL A C 1
ATOM 2272 O O . VAL A 1 307 ? -9.597 -7.359 25.698 1.00 95.31 307 VAL A O 1
ATOM 2275 N N . SER A 1 308 ? -9.039 -9.540 25.781 1.00 93.06 308 SER A N 1
ATOM 2276 C CA . SER A 1 308 ? -7.618 -9.306 26.050 1.00 93.06 308 SER A CA 1
ATOM 2277 C C . SER A 1 308 ? -6.950 -8.453 24.972 1.00 93.06 308 SER A C 1
ATOM 2279 O O . SER A 1 308 ? -6.117 -7.610 25.295 1.00 93.06 308 SER A O 1
ATOM 2281 N N . TYR A 1 309 ? -7.284 -8.667 23.700 1.00 89.56 309 TYR A N 1
ATOM 2282 C CA . TYR A 1 309 ? -6.737 -7.912 22.579 1.00 89.56 309 TYR A CA 1
ATOM 2283 C C . TYR A 1 309 ? -7.081 -6.430 22.702 1.00 89.56 309 TYR A C 1
ATOM 2285 O O . TYR A 1 309 ? -6.178 -5.600 22.630 1.00 89.56 309 TYR A O 1
ATOM 2293 N N . CYS A 1 310 ? -8.352 -6.096 22.942 1.00 91.62 310 CYS A N 1
ATOM 2294 C CA . CYS A 1 310 ? -8.736 -4.700 23.105 1.00 91.62 310 CYS A CA 1
ATOM 2295 C C . CYS A 1 310 ? -8.113 -4.083 24.362 1.00 91.62 310 CYS A C 1
ATOM 2297 O O . CYS A 1 310 ? -7.523 -3.018 24.260 1.00 91.62 310 CYS A O 1
ATOM 2299 N N . GLU A 1 311 ? -8.164 -4.753 25.517 1.00 93.88 311 GLU A N 1
ATOM 2300 C CA . GLU A 1 311 ? -7.653 -4.200 26.787 1.00 93.88 311 GLU A CA 1
ATOM 2301 C C . GLU A 1 311 ? -6.132 -3.993 26.812 1.00 93.88 311 GLU A C 1
ATOM 2303 O O . GLU A 1 311 ? -5.625 -3.175 27.576 1.00 93.88 311 GLU A O 1
ATOM 2308 N N . THR A 1 312 ? -5.390 -4.738 25.991 1.00 87.12 312 THR A N 1
ATOM 2309 C CA . THR A 1 312 ? -3.925 -4.620 25.887 1.00 87.12 312 THR A CA 1
ATOM 2310 C C . THR A 1 312 ? -3.473 -3.856 24.644 1.00 87.12 312 THR A C 1
ATOM 2312 O O . THR A 1 312 ? -2.269 -3.708 24.415 1.00 87.12 312 THR A O 1
ATOM 2315 N N . SER A 1 313 ? -4.415 -3.358 23.838 1.00 83.75 313 SER A N 1
ATOM 2316 C CA . SER A 1 313 ? -4.097 -2.609 22.629 1.00 83.75 313 SER A CA 1
ATOM 2317 C C . SER A 1 313 ? -3.422 -1.281 22.971 1.00 83.75 313 SER A C 1
ATOM 2319 O O . SER A 1 313 ? -3.790 -0.589 23.919 1.00 83.75 313 SER A O 1
ATOM 2321 N N . SER A 1 314 ? -2.429 -0.926 22.157 1.00 80.50 314 SER A N 1
ATOM 2322 C CA . SER A 1 314 ? -1.765 0.383 22.152 1.00 80.50 314 SER A CA 1
ATOM 2323 C C . SER A 1 314 ? -1.915 1.080 20.792 1.00 80.50 314 SER A C 1
ATOM 2325 O O . SER A 1 314 ? -1.053 1.859 20.377 1.00 80.50 314 SER A O 1
ATOM 2327 N N . GLU A 1 315 ? -2.991 0.754 20.062 1.00 74.12 315 GLU A N 1
ATOM 2328 C CA . GLU A 1 315 ? -3.302 1.293 18.733 1.00 74.12 315 GLU A CA 1
ATOM 2329 C C . GLU A 1 315 ? -3.283 2.832 18.751 1.00 74.12 315 GLU A C 1
ATOM 2331 O O . GLU A 1 315 ? -3.792 3.462 19.683 1.00 74.12 315 GLU A O 1
ATOM 2336 N N . ALA A 1 316 ? -2.570 3.417 17.777 1.00 70.25 316 ALA A N 1
ATOM 2337 C CA . ALA A 1 316 ? -2.223 4.841 17.697 1.00 70.25 316 ALA A CA 1
ATOM 2338 C C . ALA A 1 316 ? -1.691 5.479 19.004 1.00 70.25 316 ALA A C 1
ATOM 2340 O O . ALA A 1 316 ? -1.888 6.670 19.261 1.00 70.25 316 ALA A O 1
ATOM 2341 N N . GLY A 1 317 ? -0.995 4.698 19.838 1.00 70.69 317 GLY A N 1
ATOM 2342 C CA . GLY A 1 317 ? -0.414 5.161 21.101 1.00 70.69 317 GLY A CA 1
ATOM 2343 C C . GLY A 1 317 ? -1.424 5.340 22.238 1.00 70.69 317 GLY A C 1
ATOM 2344 O O . GLY A 1 317 ? -1.086 5.945 23.253 1.00 70.69 317 GLY A O 1
ATOM 2345 N N . GLN A 1 318 ? -2.648 4.834 22.080 1.00 82.12 318 GLN A N 1
ATOM 2346 C CA . GLN A 1 318 ? -3.736 4.942 23.056 1.00 82.12 318 GLN A CA 1
ATOM 2347 C C . GLN A 1 318 ? -3.931 3.605 23.762 1.00 82.12 318 GLN A C 1
ATOM 2349 O O . GLN A 1 318 ? -3.857 2.571 23.112 1.00 82.12 318 GLN A O 1
ATOM 2354 N N . THR A 1 319 ? -4.161 3.607 25.076 1.00 87.25 319 THR A N 1
ATOM 2355 C CA . THR A 1 319 ? -4.148 2.387 25.914 1.00 87.25 319 THR A CA 1
ATOM 2356 C C . THR A 1 319 ? -5.456 2.136 26.667 1.00 87.25 319 THR A C 1
ATOM 2358 O O . THR A 1 319 ? -5.512 1.295 27.554 1.00 87.25 319 THR A O 1
ATOM 2361 N N . ASP A 1 320 ? -6.498 2.908 26.380 1.00 91.75 320 ASP A N 1
ATOM 2362 C CA . ASP A 1 320 ? -7.827 2.858 27.005 1.00 91.75 320 ASP A CA 1
ATOM 2363 C C . ASP A 1 320 ? -8.861 2.143 26.115 1.00 91.75 320 ASP A C 1
ATOM 2365 O O . ASP A 1 320 ? -10.066 2.387 26.207 1.00 91.75 320 ASP A O 1
ATOM 2369 N N . TRP A 1 321 ? -8.383 1.262 25.237 1.00 92.06 321 TRP A N 1
ATOM 2370 C CA . TRP A 1 321 ? -9.207 0.442 24.361 1.00 92.06 321 TRP A CA 1
ATOM 2371 C C . TRP A 1 321 ? -9.939 -0.655 25.138 1.00 92.06 321 TRP A C 1
ATOM 2373 O O . TRP A 1 321 ? -9.419 -1.250 26.080 1.00 92.06 321 TRP A O 1
ATOM 2383 N N . ARG A 1 322 ? -11.164 -0.962 24.709 1.00 95.44 322 ARG A N 1
ATOM 2384 C CA . ARG A 1 322 ? -11.964 -2.074 25.232 1.00 95.44 322 ARG A CA 1
ATOM 2385 C C . ARG A 1 322 ? -12.881 -2.647 24.164 1.00 95.44 322 ARG A C 1
ATOM 2387 O O . ARG A 1 322 ? -13.127 -2.024 23.132 1.00 95.44 322 ARG A O 1
ATOM 2394 N N . LEU A 1 323 ? -13.433 -3.823 24.439 1.00 94.50 323 LEU A N 1
ATOM 2395 C CA . LEU A 1 323 ? -14.491 -4.381 23.609 1.00 94.50 323 LEU A CA 1
ATOM 2396 C C . LEU A 1 323 ? -15.770 -3.536 23.760 1.00 94.50 323 LEU A C 1
ATOM 2398 O O . LEU A 1 323 ? -16.122 -3.103 24.864 1.00 94.50 323 LEU A O 1
ATOM 2402 N N . ALA A 1 324 ? -16.459 -3.270 22.650 1.00 93.56 324 ALA A N 1
ATOM 2403 C CA . ALA A 1 324 ? -17.6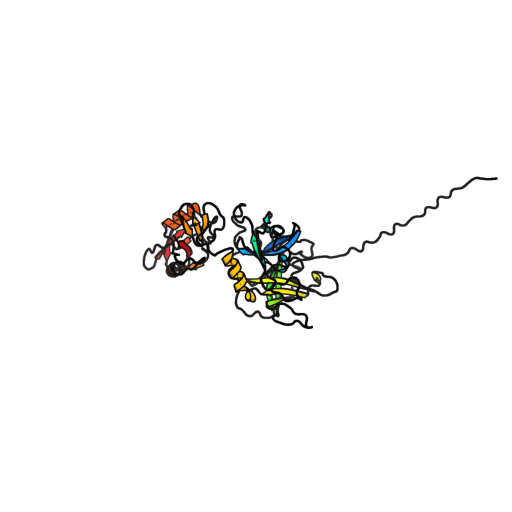71 -2.457 22.671 1.00 93.56 324 ALA A CA 1
ATOM 2404 C C . ALA A 1 324 ? -18.871 -3.235 23.228 1.00 93.56 324 ALA A C 1
ATOM 2406 O O . ALA A 1 324 ? -19.015 -4.442 23.016 1.00 93.56 324 ALA A O 1
ATOM 2407 N N . SER A 1 325 ? -19.761 -2.536 23.928 1.00 94.44 325 SER A N 1
ATOM 2408 C CA . SER A 1 325 ? -21.040 -3.108 24.348 1.00 94.44 325 SER A CA 1
ATOM 2409 C C . SER A 1 325 ? -21.972 -3.326 23.145 1.00 94.44 325 SER A C 1
ATOM 2411 O O . SER A 1 325 ? -21.825 -2.651 22.119 1.00 94.44 325 SER A O 1
ATOM 2413 N N . PRO A 1 326 ? -22.973 -4.221 23.253 1.00 93.12 326 PRO A N 1
ATOM 2414 C CA . PRO A 1 326 ? -23.943 -4.425 22.182 1.00 93.12 326 PRO A CA 1
ATOM 2415 C C . PRO A 1 326 ? -24.643 -3.137 21.729 1.00 93.12 326 PRO A C 1
ATOM 2417 O O . PRO A 1 326 ? -24.865 -2.940 20.537 1.00 93.12 326 PRO A O 1
ATOM 2420 N N . ASP A 1 327 ? -24.964 -2.236 22.657 1.00 91.06 327 ASP A N 1
ATOM 2421 C CA . ASP A 1 327 ? -25.666 -0.988 22.343 1.00 91.06 327 ASP A CA 1
ATOM 2422 C C . ASP A 1 327 ? -24.757 0.043 21.664 1.00 91.06 327 ASP A C 1
ATOM 2424 O O . ASP A 1 327 ? -25.185 0.739 20.738 1.00 91.06 327 ASP A O 1
ATOM 2428 N N . GLU A 1 328 ? -23.476 0.090 22.034 1.00 91.69 328 GLU A N 1
ATOM 2429 C CA . GLU A 1 328 ? -22.478 0.888 21.314 1.00 91.69 328 GLU A CA 1
ATOM 2430 C C . GLU A 1 328 ? -22.323 0.380 19.882 1.00 91.69 328 GLU A C 1
ATOM 2432 O O . GLU A 1 328 ? -22.414 1.165 18.945 1.00 91.69 328 GLU A O 1
ATOM 2437 N N . MET A 1 329 ? -22.210 -0.935 19.692 1.00 89.38 329 MET A N 1
ATOM 2438 C CA . MET A 1 329 ? -22.151 -1.544 18.360 1.00 89.38 329 MET A CA 1
ATOM 2439 C C . MET A 1 329 ? -23.406 -1.244 17.528 1.00 89.38 329 MET A C 1
ATOM 2441 O O . MET A 1 329 ? -23.309 -0.886 16.352 1.00 89.38 329 MET A O 1
ATOM 2445 N N . ARG A 1 330 ? -24.594 -1.319 18.147 1.00 86.38 330 ARG A N 1
ATOM 2446 C CA . ARG A 1 330 ? -25.879 -0.993 17.506 1.00 86.38 330 ARG A CA 1
ATOM 2447 C C . ARG A 1 330 ? -26.010 0.484 17.126 1.00 86.38 330 ARG A C 1
ATOM 2449 O O . ARG A 1 330 ? -26.633 0.814 16.120 1.00 86.38 330 ARG A O 1
ATOM 2456 N N . SER A 1 331 ? -25.476 1.389 17.936 1.00 80.00 331 SER A N 1
ATOM 2457 C CA . SER A 1 331 ? -25.504 2.824 17.629 1.00 80.00 331 SER A CA 1
ATOM 2458 C C . SER A 1 331 ? -24.472 3.199 16.562 1.00 80.00 331 SER A C 1
ATOM 2460 O O . SER A 1 331 ? -24.761 4.020 15.691 1.00 80.00 331 SER A O 1
ATOM 2462 N N . PHE A 1 332 ? -23.321 2.529 16.579 1.00 73.25 332 PHE A N 1
ATOM 2463 C CA . PHE A 1 332 ? -22.229 2.690 15.630 1.00 73.25 332 PHE A CA 1
ATOM 2464 C C . PHE A 1 332 ? -22.583 2.245 14.215 1.00 73.25 332 PHE A C 1
ATOM 2466 O O . PHE A 1 332 ? -22.385 3.026 13.288 1.00 73.25 332 PHE A O 1
ATOM 2473 N N . PHE A 1 333 ? -23.167 1.055 14.012 1.00 69.94 333 PHE A N 1
ATOM 2474 C CA . PHE A 1 333 ? -23.434 0.592 12.640 1.00 69.94 333 PHE A CA 1
ATOM 2475 C C . PHE A 1 333 ? -24.379 1.517 11.867 1.00 69.94 333 PHE A C 1
ATOM 2477 O O . PHE A 1 333 ? -24.224 1.680 10.661 1.00 69.94 333 PHE A O 1
ATOM 2484 N N . ARG A 1 334 ? -25.348 2.141 12.558 1.00 64.75 334 ARG A N 1
ATOM 2485 C CA . ARG A 1 334 ? -26.320 3.049 11.930 1.00 64.75 334 ARG A CA 1
ATOM 2486 C C . ARG A 1 334 ? -25.669 4.305 11.355 1.00 64.75 334 ARG A C 1
ATOM 2488 O O . ARG A 1 334 ? -26.293 4.962 10.532 1.00 64.75 334 ARG A O 1
ATOM 2495 N N . GLN A 1 335 ? -24.473 4.649 11.829 1.00 64.00 335 GLN A N 1
ATOM 2496 C CA . GLN A 1 335 ? -23.782 5.897 11.510 1.00 64.00 335 GLN A CA 1
ATOM 2497 C C . GLN A 1 335 ? -22.474 5.663 10.740 1.00 64.00 335 GLN A C 1
ATOM 2499 O O . GLN A 1 335 ? -22.092 6.502 9.933 1.00 64.00 335 GLN A O 1
ATOM 2504 N N . ALA A 1 336 ? -21.775 4.553 10.993 1.00 60.38 336 ALA A N 1
ATOM 2505 C CA . ALA A 1 336 ? -20.385 4.375 10.581 1.00 60.38 336 ALA A CA 1
ATOM 2506 C C . ALA A 1 336 ? -20.198 3.453 9.373 1.00 60.38 336 ALA A C 1
ATOM 2508 O O . ALA A 1 336 ? -19.490 3.826 8.444 1.00 60.38 336 ALA A O 1
ATOM 2509 N N . GLY A 1 337 ? -20.821 2.265 9.385 1.00 61.72 337 GLY A N 1
ATOM 2510 C CA . GLY A 1 337 ? -20.724 1.246 8.328 1.00 61.72 337 GLY A CA 1
ATOM 2511 C C . GLY A 1 337 ? -19.327 1.025 7.709 1.00 61.72 337 GLY A C 1
ATOM 2512 O O . GLY A 1 337 ? -18.302 1.478 8.213 1.00 61.72 337 GLY A O 1
ATOM 2513 N N . ASP A 1 338 ? -19.298 0.334 6.565 1.00 62.19 338 ASP A N 1
ATOM 2514 C CA . ASP A 1 338 ? -18.108 0.201 5.704 1.00 62.19 338 ASP A CA 1
ATOM 2515 C C . ASP A 1 338 ? -17.572 1.556 5.194 1.00 62.19 338 ASP A C 1
ATOM 2517 O O . ASP A 1 338 ? -16.439 1.652 4.721 1.00 62.19 338 ASP A O 1
ATOM 2521 N N . ASP A 1 339 ? -18.377 2.611 5.285 1.00 69.75 339 ASP A N 1
ATOM 2522 C CA . ASP A 1 339 ? -18.063 3.932 4.755 1.00 69.75 339 ASP A CA 1
ATOM 2523 C C . ASP A 1 339 ? -16.935 4.624 5.524 1.00 69.75 339 ASP A C 1
ATOM 2525 O O . ASP A 1 339 ? -16.091 5.282 4.913 1.00 69.75 339 ASP A O 1
ATOM 2529 N N . TYR A 1 340 ? -16.931 4.502 6.853 1.00 74.44 340 TYR A N 1
ATOM 2530 C CA . TYR A 1 340 ? -15.993 5.208 7.726 1.00 74.44 340 TYR A CA 1
ATOM 2531 C C . TYR A 1 340 ? -14.955 4.283 8.362 1.00 74.44 340 TYR A C 1
ATOM 2533 O O . TYR A 1 340 ? -13.826 4.720 8.570 1.00 74.44 340 TYR A O 1
ATOM 2541 N N . ILE A 1 341 ? -15.280 3.012 8.620 1.00 75.12 341 ILE A N 1
ATOM 2542 C CA . ILE A 1 341 ? -14.353 2.045 9.231 1.00 75.12 341 ILE A CA 1
ATOM 2543 C C . ILE A 1 341 ? -14.269 0.779 8.393 1.00 75.12 341 ILE A C 1
ATOM 2545 O O . ILE A 1 341 ? -15.248 0.325 7.806 1.00 75.12 341 ILE A O 1
ATOM 2549 N N . ALA A 1 342 ? -13.073 0.191 8.342 1.00 68.06 342 ALA A N 1
ATOM 2550 C CA . ALA A 1 342 ? -12.866 -1.073 7.667 1.00 68.06 342 ALA A CA 1
ATOM 2551 C C . ALA A 1 342 ? -13.368 -2.275 8.460 1.00 68.06 342 ALA A C 1
ATOM 2553 O O . ALA A 1 342 ? -12.624 -2.839 9.263 1.00 68.06 342 ALA A O 1
ATOM 2554 N N . ILE A 1 343 ? -14.602 -2.694 8.172 1.00 70.56 343 ILE A N 1
ATOM 2555 C CA . ILE A 1 343 ? -15.194 -3.909 8.729 1.00 70.56 343 ILE A CA 1
ATOM 2556 C C . ILE A 1 343 ? -15.083 -5.074 7.736 1.00 70.56 343 ILE A C 1
ATOM 2558 O O . ILE A 1 343 ? -15.515 -4.988 6.591 1.00 70.56 343 ILE A O 1
ATOM 2562 N N . GLU A 1 344 ? -14.481 -6.182 8.169 1.00 65.44 344 GLU A N 1
ATOM 2563 C CA . GLU A 1 344 ? -14.477 -7.440 7.417 1.00 65.44 344 GLU A CA 1
ATOM 2564 C C . GLU A 1 344 ? -15.362 -8.458 8.138 1.00 65.44 344 GLU A C 1
ATOM 2566 O O . GLU A 1 344 ? -15.184 -8.741 9.320 1.00 65.44 344 GLU A O 1
ATOM 2571 N N . GLY A 1 345 ? -16.347 -9.003 7.421 1.00 71.75 345 GLY A N 1
ATOM 2572 C CA . GLY A 1 345 ? -17.402 -9.831 8.005 1.00 71.75 345 GLY A CA 1
ATOM 2573 C C . GLY A 1 345 ? -18.642 -9.026 8.403 1.00 71.75 345 GLY A C 1
ATOM 2574 O O . GLY A 1 345 ? -18.782 -7.847 8.073 1.00 71.75 345 GLY A O 1
ATOM 2575 N N . SER A 1 346 ? -19.595 -9.695 9.050 1.00 80.12 346 SER A N 1
ATOM 2576 C CA . SER A 1 346 ? -20.817 -9.050 9.544 1.00 80.12 346 SER A CA 1
ATOM 2577 C C . SER A 1 346 ? -21.001 -9.203 11.045 1.00 80.12 346 SER A C 1
ATOM 2579 O O . SER A 1 346 ? -21.487 -8.267 11.659 1.00 80.12 346 SER A O 1
ATOM 2581 N N . LEU A 1 347 ? -20.581 -10.320 11.646 1.00 89.94 347 LEU A N 1
ATOM 2582 C CA . LEU A 1 347 ? -20.843 -10.655 13.045 1.00 89.94 347 LEU A CA 1
ATOM 2583 C C . LEU A 1 347 ? -19.594 -10.453 13.915 1.00 89.94 347 LEU A C 1
ATOM 2585 O O . LEU A 1 347 ? -18.597 -11.136 13.708 1.00 89.94 347 LEU A O 1
ATOM 2589 N N . PHE A 1 348 ? -19.669 -9.553 14.894 1.00 92.00 348 PHE A N 1
ATOM 2590 C CA . PHE A 1 348 ? -18.542 -9.125 15.730 1.00 92.00 348 PHE A CA 1
ATOM 2591 C C . PHE A 1 348 ? -18.771 -9.455 17.200 1.00 92.00 348 PHE A C 1
ATOM 2593 O O . PHE A 1 348 ? -19.899 -9.372 17.691 1.00 92.00 348 PHE A O 1
ATOM 2600 N N . TRP A 1 349 ? -17.703 -9.789 17.923 1.00 95.88 349 TRP A N 1
ATOM 2601 C CA . TRP A 1 349 ? -17.791 -9.991 19.368 1.00 95.88 349 TRP A CA 1
ATOM 2602 C C . TRP A 1 349 ? -18.154 -8.704 20.101 1.00 95.88 349 TRP A C 1
ATOM 2604 O O . TRP A 1 349 ? -17.481 -7.696 19.930 1.00 95.88 349 TRP A O 1
ATOM 2614 N N . SER A 1 350 ? -19.154 -8.765 20.983 1.00 95.81 350 SER A N 1
ATOM 2615 C CA . SER A 1 350 ? -19.441 -7.693 21.940 1.00 95.81 350 SER A CA 1
ATOM 2616 C C . SER A 1 350 ? -18.891 -8.022 23.327 1.00 95.81 350 SER A C 1
ATOM 2618 O O . SER A 1 350 ? -18.620 -9.179 23.648 1.00 95.81 350 SER A O 1
ATOM 2620 N N . ALA A 1 351 ? -18.804 -7.015 24.193 1.00 96.75 351 ALA A N 1
ATOM 2621 C CA . ALA A 1 351 ? -18.412 -7.173 25.593 1.00 96.75 351 ALA A CA 1
ATOM 2622 C C . ALA A 1 351 ? -19.426 -7.959 26.450 1.00 96.75 351 ALA A C 1
ATOM 2624 O O . ALA A 1 351 ? -19.151 -8.236 27.617 1.00 96.75 351 ALA A O 1
ATOM 2625 N N . ASN A 1 352 ? -20.599 -8.321 25.917 1.00 97.31 352 ASN A N 1
ATOM 2626 C CA . ASN A 1 352 ? -21.634 -8.980 26.704 1.00 97.31 352 ASN A CA 1
ATOM 2627 C C . ASN A 1 352 ? -21.404 -10.499 26.804 1.00 97.31 352 ASN A C 1
ATOM 2629 O O . ASN A 1 352 ? -21.668 -11.263 25.872 1.00 97.31 352 ASN A O 1
ATOM 2633 N N . SER A 1 353 ? -20.938 -10.942 27.971 1.00 97.19 353 SER A N 1
ATOM 2634 C CA . SER A 1 353 ? -20.849 -12.356 28.337 1.00 97.19 353 SER A CA 1
ATOM 2635 C C . SER A 1 353 ? -22.214 -12.870 28.798 1.00 97.19 353 SER A C 1
ATOM 2637 O O . SER A 1 353 ? -22.709 -12.457 29.843 1.00 97.19 353 SER A O 1
ATOM 2639 N N . VAL A 1 354 ? -22.792 -13.825 28.068 1.00 96.62 354 VAL A N 1
ATOM 2640 C CA . VAL A 1 354 ? -24.091 -14.430 28.413 1.00 96.62 354 VAL A CA 1
ATOM 2641 C C . VAL A 1 354 ? -23.937 -15.432 29.559 1.00 96.62 354 VAL A C 1
ATOM 2643 O O .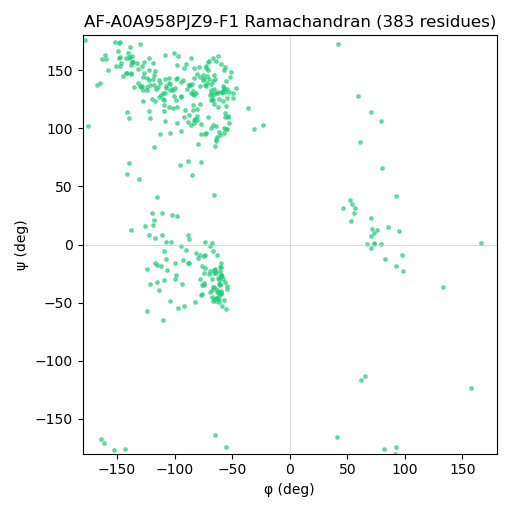 VAL A 1 354 ? -24.756 -15.468 30.472 1.00 96.62 354 VAL A O 1
ATOM 2646 N N . ASN A 1 355 ? -22.890 -16.258 29.508 1.00 96.31 355 ASN A N 1
ATOM 2647 C CA . ASN A 1 355 ? -22.492 -17.198 30.558 1.00 96.31 355 ASN A CA 1
ATOM 2648 C C . ASN A 1 355 ? -21.022 -17.624 30.358 1.00 96.31 355 ASN A C 1
ATOM 2650 O O . ASN A 1 355 ? -20.315 -17.079 29.507 1.00 96.31 355 ASN A O 1
ATOM 2654 N N . ASP A 1 356 ? -20.552 -18.615 31.116 1.00 95.00 356 ASP A N 1
ATOM 2655 C CA . ASP A 1 356 ? -19.159 -19.083 31.066 1.00 95.00 356 ASP A CA 1
ATOM 2656 C C . ASP A 1 356 ? -18.737 -19.620 29.692 1.00 95.00 356 ASP A C 1
ATOM 2658 O O . ASP A 1 356 ? -17.568 -19.531 29.327 1.00 95.00 356 ASP A O 1
ATOM 2662 N N . SER A 1 357 ? -19.680 -20.151 28.911 1.00 96.50 357 SER A N 1
ATOM 2663 C CA . SER A 1 357 ? -19.414 -20.781 27.611 1.00 96.50 357 SER A CA 1
ATOM 2664 C C . SER A 1 357 ? -19.874 -19.949 26.415 1.00 96.50 357 SER A C 1
ATOM 2666 O O . SER A 1 357 ? -19.504 -20.271 25.286 1.00 96.50 357 SER A O 1
ATOM 2668 N N . ALA A 1 358 ? -20.667 -18.896 26.626 1.00 97.69 358 ALA A N 1
ATOM 2669 C CA . ALA A 1 358 ? -21.295 -18.142 25.548 1.00 97.69 358 ALA A CA 1
ATOM 2670 C C . ALA A 1 358 ? -21.258 -16.624 25.757 1.00 97.69 358 ALA A C 1
ATOM 2672 O O . ALA A 1 358 ? -21.351 -16.120 26.878 1.00 97.69 358 ALA A O 1
ATOM 2673 N N . ALA A 1 359 ? -21.169 -15.893 24.652 1.00 98.00 359 ALA A N 1
ATOM 2674 C CA . ALA A 1 359 ? -21.212 -14.438 24.613 1.00 98.00 359 ALA A CA 1
ATOM 2675 C C . ALA A 1 359 ? -22.096 -13.947 23.462 1.00 98.00 359 ALA A C 1
ATOM 2677 O O . ALA A 1 359 ? -22.428 -14.700 22.544 1.00 98.00 359 ALA A O 1
ATOM 2678 N N . GLU A 1 360 ? -22.518 -12.691 23.535 1.00 97.81 360 GLU A N 1
ATOM 2679 C CA . GLU A 1 360 ? -23.293 -12.051 22.479 1.00 97.81 360 GLU A CA 1
ATOM 2680 C C . GLU A 1 360 ? -22.356 -11.507 21.396 1.00 97.81 360 GLU A C 1
ATOM 2682 O O . GLU A 1 360 ? -21.382 -10.801 21.675 1.00 97.81 360 GLU A O 1
ATOM 2687 N N . ALA A 1 361 ? -22.686 -11.809 20.146 1.00 95.94 361 ALA A N 1
ATOM 2688 C CA . ALA A 1 361 ? -22.082 -11.206 18.974 1.00 95.94 361 ALA A CA 1
ATOM 2689 C C . ALA A 1 361 ? -23.127 -10.357 18.241 1.00 95.94 361 ALA A C 1
ATOM 2691 O O . ALA A 1 361 ? -24.290 -10.760 18.123 1.00 95.94 361 ALA A O 1
ATOM 2692 N N . VAL A 1 362 ? -22.721 -9.187 17.757 1.00 93.69 362 VAL A N 1
ATOM 2693 C CA . VAL A 1 362 ? -23.588 -8.222 17.073 1.00 93.69 362 VAL A CA 1
ATOM 2694 C C . VAL A 1 362 ? -23.256 -8.208 15.593 1.00 93.69 362 VAL A C 1
ATOM 2696 O O . VAL A 1 362 ? -22.097 -8.099 15.200 1.00 93.69 362 VAL A O 1
ATOM 2699 N N . ASP A 1 363 ? -24.284 -8.327 14.763 1.00 88.81 363 ASP A N 1
ATOM 2700 C CA . ASP A 1 363 ? -24.159 -8.185 13.327 1.00 88.81 363 ASP A CA 1
ATOM 2701 C C . ASP A 1 363 ? -24.146 -6.691 12.972 1.00 88.81 363 ASP A C 1
ATOM 2703 O O . ASP A 1 363 ? -25.166 -6.008 13.054 1.00 88.81 363 ASP A O 1
ATOM 2707 N N . LEU A 1 364 ? -22.985 -6.167 12.584 1.00 81.25 364 LEU A N 1
ATOM 2708 C CA . LEU A 1 364 ? -22.779 -4.760 12.237 1.00 81.25 364 LEU A CA 1
ATOM 2709 C C . LEU A 1 364 ? -23.375 -4.370 10.872 1.00 81.25 364 LEU A C 1
ATOM 2711 O O . LEU A 1 364 ? -23.242 -3.221 10.467 1.00 81.25 364 LEU A O 1
ATOM 2715 N N . ARG A 1 365 ? -24.042 -5.277 10.146 1.00 75.88 365 ARG A N 1
ATOM 2716 C CA . ARG A 1 365 ? -24.777 -4.940 8.910 1.00 75.88 365 ARG A CA 1
ATOM 2717 C C . ARG A 1 365 ? -26.274 -4.786 9.148 1.00 75.88 365 ARG A C 1
ATOM 2719 O O . ARG A 1 365 ? -26.934 -4.029 8.443 1.00 75.88 365 ARG A O 1
ATOM 2726 N N . SER A 1 366 ? -26.814 -5.500 10.131 1.00 81.31 366 SER A N 1
ATOM 2727 C CA . SER A 1 366 ? -28.251 -5.525 10.439 1.00 81.31 366 SER A CA 1
ATOM 2728 C C . SER A 1 366 ? -28.608 -4.947 11.812 1.00 81.31 366 SER A C 1
ATOM 2730 O O . SER A 1 366 ? -29.771 -4.634 12.063 1.00 81.31 366 SER A O 1
ATOM 2732 N N . GLY A 1 367 ? -27.637 -4.824 12.719 1.00 82.00 367 GLY A N 1
ATOM 2733 C CA . GLY A 1 367 ? -27.854 -4.507 14.131 1.00 82.00 367 GLY A CA 1
ATOM 2734 C C . GLY A 1 367 ? -28.436 -5.660 14.953 1.00 82.00 367 GLY A C 1
ATOM 2735 O O . GLY A 1 367 ? -28.686 -5.488 16.151 1.00 82.00 367 GLY A O 1
ATOM 2736 N N . GLY A 1 368 ? -28.675 -6.820 14.329 1.00 88.69 368 GLY A N 1
ATOM 2737 C CA . GLY A 1 368 ? -29.116 -8.030 15.014 1.00 88.69 368 GLY A CA 1
ATOM 2738 C C . GLY A 1 368 ? -28.031 -8.568 15.941 1.00 88.69 368 GLY A C 1
ATOM 2739 O O . GLY A 1 368 ? -26.856 -8.243 15.794 1.00 88.69 368 GLY A O 1
ATOM 2740 N N . SER A 1 369 ? -28.404 -9.404 16.903 1.00 93.25 369 SER A N 1
ATOM 2741 C CA . SER A 1 369 ? -27.427 -10.100 17.737 1.00 93.25 369 SER A CA 1
ATOM 2742 C C . SER A 1 369 ? -27.743 -11.579 17.868 1.00 93.25 369 SER A C 1
ATOM 2744 O O . SER A 1 369 ? -28.872 -12.026 17.656 1.00 93.25 369 SER A O 1
ATOM 2746 N N . SER A 1 370 ? -26.707 -12.356 18.165 1.00 95.38 370 SER A N 1
ATOM 2747 C CA . SER A 1 370 ? -26.803 -13.796 18.369 1.00 95.38 370 SER A CA 1
ATOM 2748 C C . SER A 1 370 ? -25.892 -14.231 19.507 1.00 95.38 370 SER A C 1
ATOM 2750 O O . SER A 1 370 ? -24.829 -13.653 19.728 1.00 95.38 370 SER A O 1
ATOM 2752 N N . THR A 1 371 ? -26.306 -15.262 20.237 1.00 97.69 371 THR A N 1
ATOM 2753 C CA . THR A 1 371 ? -25.461 -15.914 21.238 1.00 97.69 371 THR A CA 1
ATOM 2754 C C . THR A 1 371 ? -24.552 -16.923 20.548 1.00 97.69 371 THR A C 1
ATOM 2756 O O . THR A 1 371 ? -25.031 -17.768 19.791 1.00 97.69 371 THR A O 1
ATOM 2759 N N . ARG A 1 372 ? -23.247 -16.839 20.808 1.00 97.88 372 ARG A N 1
ATOM 2760 C CA . ARG A 1 372 ? -22.208 -17.675 20.192 1.00 97.88 372 ARG A CA 1
ATOM 2761 C C . ARG A 1 372 ? -21.319 -18.301 21.257 1.00 97.88 372 ARG A C 1
ATOM 2763 O O . ARG A 1 372 ? -21.188 -17.758 22.356 1.00 97.88 372 ARG A O 1
ATOM 2770 N N . GLY A 1 373 ? -20.725 -19.449 20.943 1.00 97.88 373 GLY A N 1
ATOM 2771 C CA . GLY A 1 373 ? -19.785 -20.113 21.839 1.00 97.88 373 GLY A CA 1
ATOM 2772 C C . GLY A 1 373 ? -18.501 -19.296 21.959 1.00 97.88 373 GLY A C 1
ATOM 2773 O O . GLY A 1 373 ? -17.936 -18.888 20.949 1.00 97.88 373 GLY A O 1
ATOM 2774 N N . LYS A 1 374 ? -17.998 -19.075 23.178 1.00 97.88 374 LYS A N 1
ATOM 2775 C CA . LYS A 1 374 ? -16.807 -18.235 23.410 1.00 97.88 374 LYS A CA 1
ATOM 2776 C C . LYS A 1 374 ? -15.540 -18.743 22.716 1.00 97.88 374 LYS A C 1
ATOM 2778 O O . LYS A 1 374 ? -14.616 -17.959 22.543 1.00 97.88 374 LYS A O 1
ATOM 2783 N N . GLY A 1 375 ? -15.488 -20.020 22.331 1.00 95.94 375 GLY A N 1
ATOM 2784 C CA . GLY A 1 375 ? -14.379 -20.603 21.567 1.00 95.94 375 GLY A CA 1
ATOM 2785 C C . GLY A 1 375 ? -14.433 -20.350 20.056 1.00 95.94 375 GLY A C 1
ATOM 2786 O O . GLY A 1 375 ? -13.488 -20.703 19.360 1.00 95.94 375 GLY A O 1
ATOM 2787 N N . GLU A 1 376 ? -15.517 -19.775 19.530 1.00 96.50 376 GLU A N 1
ATOM 2788 C CA . GLU A 1 376 ? -15.613 -19.429 18.111 1.00 96.50 376 GLU A CA 1
ATOM 2789 C C . GLU A 1 376 ? -14.722 -18.226 17.779 1.00 96.50 376 GLU A C 1
ATOM 2791 O O . GLU A 1 376 ? -14.684 -17.247 18.523 1.00 96.50 376 GLU A O 1
ATOM 2796 N N . ALA A 1 377 ? -14.036 -18.279 16.637 1.00 93.44 377 ALA A N 1
ATOM 2797 C CA . ALA A 1 377 ? -13.258 -17.155 16.135 1.00 93.44 377 ALA A CA 1
ATOM 2798 C C . ALA A 1 377 ? -14.182 -16.182 15.390 1.00 93.44 377 ALA A C 1
ATOM 2800 O O . ALA A 1 377 ? -14.626 -16.486 14.282 1.00 93.44 377 ALA A O 1
ATOM 2801 N N . LEU A 1 378 ? -14.459 -15.020 15.987 1.00 91.75 378 LEU A N 1
ATOM 2802 C CA . LEU A 1 378 ? -15.231 -13.947 15.354 1.00 91.75 378 LEU A CA 1
ATOM 2803 C C . LEU A 1 378 ? -14.426 -12.644 15.296 1.00 91.75 378 LEU A C 1
ATOM 2805 O O . LEU A 1 378 ? -13.601 -12.408 16.185 1.00 91.75 378 LEU A O 1
ATOM 2809 N N . PRO A 1 379 ? -14.677 -11.795 14.282 1.00 88.19 379 PRO A N 1
ATOM 2810 C CA . PRO A 1 379 ? -14.118 -10.455 14.177 1.00 88.19 379 PRO A CA 1
ATOM 2811 C C . PRO A 1 379 ? -14.295 -9.594 15.436 1.00 88.19 379 PRO A C 1
ATOM 2813 O O . PRO A 1 379 ? -15.296 -9.694 16.153 1.00 88.19 379 PRO A O 1
ATOM 2816 N N . VAL A 1 380 ? -13.330 -8.705 15.678 1.00 87.50 380 VAL A N 1
ATOM 2817 C CA . VAL A 1 380 ? -13.287 -7.814 16.847 1.00 87.50 380 VAL A CA 1
ATOM 2818 C C . VAL A 1 380 ? -13.071 -6.377 16.408 1.00 87.50 380 VAL A C 1
ATOM 2820 O O . VAL A 1 380 ? -12.201 -6.122 15.588 1.00 87.50 380 VAL A O 1
ATOM 2823 N N . ILE A 1 381 ? -13.828 -5.449 16.991 1.00 87.25 381 ILE A N 1
ATOM 2824 C CA . ILE A 1 381 ? -13.589 -4.008 16.894 1.00 87.25 381 ILE A CA 1
ATOM 2825 C C . ILE A 1 381 ? -13.545 -3.427 18.307 1.00 87.25 381 ILE A C 1
ATOM 2827 O O . ILE A 1 381 ? -14.397 -3.746 19.143 1.00 87.25 381 ILE A O 1
ATOM 2831 N N . CYS A 1 382 ? -12.539 -2.603 18.579 1.00 89.50 382 CYS A N 1
ATOM 2832 C CA . CYS A 1 382 ? -12.353 -1.977 19.877 1.00 89.50 382 CYS A CA 1
ATOM 2833 C C . CYS A 1 382 ? -12.918 -0.555 19.864 1.00 89.50 382 CYS A C 1
ATOM 2835 O O . CYS A 1 382 ? -13.013 0.102 18.826 1.00 89.50 382 CYS A O 1
ATOM 2837 N N . ILE A 1 383 ? -13.299 -0.079 21.041 1.00 92.50 383 ILE A N 1
ATOM 2838 C CA . ILE A 1 383 ? -13.813 1.268 21.264 1.00 92.50 383 ILE A CA 1
ATOM 2839 C C . ILE A 1 383 ? -13.098 1.882 22.465 1.00 92.50 383 ILE A C 1
ATOM 2841 O O . ILE A 1 383 ? -12.698 1.170 23.390 1.00 92.50 383 ILE A O 1
ATOM 2845 N N . ARG A 1 384 ? -12.973 3.205 22.469 1.00 91.31 384 ARG A N 1
ATOM 2846 C CA . ARG A 1 384 ? -12.523 4.003 23.611 1.00 91.31 384 ARG A CA 1
ATOM 2847 C C . ARG A 1 384 ? -13.350 5.288 23.748 1.00 91.31 384 ARG A C 1
ATOM 2849 O O . ARG A 1 384 ? -14.107 5.661 22.840 1.00 91.31 384 ARG A O 1
ATOM 2856 N N . GLY A 1 385 ? -13.155 5.969 24.879 1.00 86.81 385 GLY A N 1
ATOM 2857 C CA . GLY A 1 385 ? -13.944 7.131 25.300 1.00 86.81 385 GLY A CA 1
ATOM 2858 C C . GLY A 1 385 ? -15.256 6.742 25.951 1.00 86.81 385 GLY A C 1
ATOM 2859 O O . GLY A 1 385 ? -15.825 5.674 25.628 1.00 86.81 385 GLY A O 1
#

Sequence (385 aa):
MNSFLLILFLLVAFGCAKQESTSVADAGRGIRNGTLDSGGSAAYPDVVGMYLSGQFHCSAVSLSPRLLLTAGHCVAQFRNSPGNYSVLMGSTPVAVKEVFVHPNFNFGGAVGTVDVAIIELQNFGSAGYSSVAGFGGRDFRRVYTSGDFSRGNSFVAVGLGDSGSGQTGVRRYGEVVFNEYQDALGRNGQGYAKGLLELVPDPDSNTITCLGDSGGPAVLGDQLVGVSSFVSFSGSAYSCGAVHSAHFTDLRAFGEWIDQVRRAQDPDGDCRREGDFRSEDGGCKSQASGKVWSGQARRSYSWNEAVSYCETSSEAGQTDWRLASPDEMRSFFRQAGDDYIAIEGSLFWSANSVNDSAAEAVDLRSGGSSTRGKGEALPVICIRG

Solvent-accessible surface area (backbone atoms only — not comparable to full-atom values): 20336 Å² total; per-residue (Å²): 136,86,85,85,85,83,84,78,85,78,83,76,79,76,72,76,74,73,76,76,72,74,73,84,78,75,89,26,28,5,26,30,74,32,47,80,46,63,73,101,76,37,82,60,75,57,52,34,33,29,22,51,79,86,38,82,58,26,12,23,30,53,59,46,100,48,33,30,37,27,18,19,82,77,44,59,88,45,38,94,46,26,73,46,32,30,34,42,61,87,90,43,79,38,45,30,60,43,54,48,58,41,90,66,42,54,96,84,56,71,57,48,39,46,38,33,23,40,36,32,48,44,70,64,28,78,77,74,52,65,56,76,73,76,53,92,81,40,54,45,80,53,43,62,76,98,64,88,84,52,70,66,45,72,30,38,38,37,22,19,5,18,40,60,78,73,44,58,67,46,41,23,32,38,50,24,22,34,60,48,77,41,65,70,62,44,92,87,79,55,50,48,24,61,40,27,36,36,30,26,46,22,89,84,70,56,9,37,69,28,63,30,13,31,7,6,40,30,30,50,93,63,24,48,44,27,25,25,54,54,69,45,61,55,81,95,60,96,41,48,88,36,47,62,34,30,34,17,31,31,40,75,77,45,44,68,60,54,49,52,53,42,47,73,78,57,34,55,8,43,32,60,19,67,69,71,30,36,66,41,95,42,7,27,18,31,69,88,77,64,35,26,30,48,28,60,17,76,54,59,29,29,49,69,53,38,43,52,50,19,52,67,31,54,53,52,80,41,63,70,34,26,47,30,44,59,65,55,48,45,58,42,35,80,75,39,44,68,55,27,32,56,66,55,82,47,55,27,51,31,57,43,69,75,51,100,61,30,25,35,28,37,24,54,80,77,58,46,72,48,82,40,56,33,81,49,71,33,23,34,48,31,31,28,122

Mean predicted aligned error: 12.94 Å

pLDDT: mean 78.02, std 18.78, range [29.17, 98.0]

Foldseek 3Di:
DDDDDDDDDDPPPPPPPPPPPPPPPFQFAWWELFDFADDPPGPQLQKWFKDFQNHTQAIWGDLDLFKIKFWLLSQVVCQVPQQRMWIQNPNDTWGWDGKAHDPQADNPDQAAGQTMIMTGTPPQFPVPCLDPPPDPVQNQLPADDPDDDDWFDKWKWKFQMGHSPGGGRTITIDIWTFHDQFQFDDPPRRTHYGAKTKTFADPPSRTDTGGRHGNTFTGDPSHTFWGWHDFDFDDDDDHPVRTGITITRGCVVVVVVVVVVCCVNPFFAFWSHDDCWGGDPLHTARPVPRKGKTQDQDWWDQLVVLQVCQQPDCGSNDRQKGFAALVRLLVCLVRDPSSTHPHDAFWEFHPADPDPQWGKIAGSNPSDIDIDGSHDTGTTMIMGD

Secondary structure (DSSP, 8-state):
-----------------------------SSBTPEE--STT-S-TTEEEEEETTEEEEEEEESSSSEEEE-HHHHGGGTT-GGGEEEEETTEEEEEEEEEE-TT--TTSSS-S---EEEEETTTTTTS-S-S---SS--TTS-----PPPTT-EEEEEE-S--SSS--S--EEEEEEEEEEE-S--TTS----SSEEEEEE-TTT--B--TT-TTPEEEETTEEEEEEEEEEE-SSS--GGGEEEEEEEEGGGSHHHHHHHHHHHS-TT--SS-SSEEEETTEEEETTT--EE-SEE--EE-HHHHHHHHHT--GGG----EEPPHHHHHHHHTT-HHHHSEE-SSEEEEEEE-SSSEEEEEETTT--EEEEETTS-EE--EEE-